Protein AF-A0A657PLL0-F1 (afdb_monomer_lite)

Radius of gyration: 28.77 Å; chains: 1; bounding box: 74×60×81 Å

Sequence (751 aa):
HTGCVILAPHLVRLTKRDLGLPHIDQASERQRADGMCWSDEAERYNDGNPFKITARDERGVIVTILADNYYGYCKKEVKTQISYAANLYGLAEEEHSGGALAFPRRNHGVEFGVDSKTREDGYTFQEMLERFGDIMDLQPEGHAIDRNHPEILYVPQDLRMDLLNQRITWRRNGAEMGIRLQPGRIYIQPNGYKVEMNPHPYTKSWRLVGTDPEGTFCHKPSTVSGGGKSEISKSLDDAVISYAMFIDDLDQDLDHVQAIFDHDYTTRFRPGCEHEDHDPSRKPLSHERSLGSFIKLLTPSPSYTDEYNAWLDSIPNRIQALAFVIKRFYQDDWGDDWRRFISVDIIDGSPGHEMKIFGKRIVGSYLRMGFDHEAKWRTFKVRQDFIATEKIQMEDDISTSVVVAPGQMREGCSLDIDERHSAKLVKNCEFRLFQRPDDAIHPGFDKQTEHDMAQPGNFIANFEPLDPRQLAAIVEDVFTFGSFTQPMSDLLQEAYDEQSPYVVSSAHPRMVDGAPSKNPRYLQTRTDLTKPLRKYVADIGTRLHRKLPMEKPLCYPVDAVLTGRRNNPPESGIRALAVYNPIHYQELPELFMDFVCSLTGKSPSTTGAGSEGALTKGPFNALRPTADLNNALVSFILTGHAGFSSSAGFIGPNMRVDHDVSLLIPEIWARLDPHERDPAFLIEHGYLEPVNDFEFDGRKVLASRLGYRITDRFVHGFLGKIFDTPNAVFTEEILKPETQSMEVFADGINN

Organism: NCBI:txid2548426

Structure (mmCIF, N/CA/C/O backbone):
data_AF-A0A657PLL0-F1
#
_entry.id   AF-A0A657PLL0-F1
#
loop_
_atom_site.group_PDB
_atom_site.id
_atom_site.type_symbol
_atom_site.label_atom_id
_atom_site.label_alt_id
_atom_site.label_comp_id
_atom_site.label_asym_id
_atom_site.label_entity_id
_atom_site.label_seq_id
_atom_site.pdbx_PDB_ins_code
_atom_site.Cartn_x
_atom_site.Cartn_y
_atom_site.Cartn_z
_atom_site.occupancy
_atom_site.B_iso_or_equiv
_atom_site.auth_seq_id
_atom_site.auth_comp_id
_atom_site.auth_asym_id
_atom_site.auth_atom_id
_atom_site.pdbx_PDB_model_num
ATOM 1 N N . HIS A 1 1 ? -9.031 -26.696 18.258 1.00 95.81 1 HIS A N 1
ATOM 2 C CA . HIS A 1 1 ? -9.985 -25.727 18.840 1.00 95.81 1 HIS A CA 1
ATOM 3 C C . HIS A 1 1 ? -11.292 -25.791 18.069 1.00 95.81 1 HIS A C 1
ATOM 5 O O . HIS A 1 1 ? -11.247 -26.097 16.881 1.00 95.81 1 HIS A O 1
ATOM 11 N N . THR A 1 2 ? -12.422 -25.520 18.722 1.00 98.38 2 THR A N 1
ATOM 12 C CA . THR A 1 2 ? -13.759 -25.587 18.112 1.00 98.38 2 THR A CA 1
ATOM 13 C C . THR A 1 2 ? -14.530 -24.305 18.392 1.00 98.38 2 THR A C 1
ATOM 15 O O . THR A 1 2 ? -14.549 -23.821 19.523 1.00 98.38 2 THR A O 1
ATOM 18 N N . GLY A 1 3 ? -15.171 -23.769 17.358 1.00 98.19 3 GLY A N 1
ATOM 19 C CA . GLY A 1 3 ? -15.934 -22.531 17.414 1.00 98.19 3 GLY A CA 1
ATOM 20 C C . GLY A 1 3 ? -17.409 -22.733 17.076 1.00 98.19 3 GLY A C 1
ATOM 21 O O . GLY A 1 3 ? -17.750 -23.590 16.260 1.00 98.19 3 GLY A O 1
ATOM 22 N N . CYS A 1 4 ? -18.290 -21.953 17.700 1.00 98.69 4 CYS A N 1
ATOM 23 C CA . CYS A 1 4 ? -19.718 -21.908 17.391 1.00 98.69 4 CYS A CA 1
ATOM 24 C C . CYS A 1 4 ? -20.192 -20.451 17.329 1.00 98.69 4 CYS A C 1
ATOM 26 O O . CYS A 1 4 ? -19.857 -19.652 18.204 1.00 98.69 4 CYS A O 1
ATOM 28 N N . VAL A 1 5 ? -20.968 -20.106 16.300 1.00 98.69 5 VAL A N 1
ATOM 29 C CA . VAL A 1 5 ? -21.613 -18.794 16.154 1.00 98.69 5 VAL A CA 1
ATOM 30 C C . VAL A 1 5 ? -23.111 -19.004 15.968 1.00 98.69 5 VAL A C 1
ATOM 32 O O . VAL A 1 5 ? -23.524 -19.786 15.114 1.00 98.69 5 VAL A O 1
ATOM 35 N N . ILE A 1 6 ? -23.922 -18.304 16.759 1.00 98.75 6 ILE A N 1
ATOM 36 C CA . ILE A 1 6 ? -25.387 -18.366 16.714 1.00 98.75 6 ILE A CA 1
ATOM 37 C C . ILE A 1 6 ? -25.922 -16.975 16.371 1.00 98.75 6 ILE A C 1
ATOM 39 O O . ILE A 1 6 ? -25.689 -16.021 17.110 1.00 98.75 6 ILE A O 1
ATOM 43 N N . LEU A 1 7 ? -26.662 -16.853 15.267 1.00 98.56 7 LEU A N 1
ATOM 44 C CA . LEU A 1 7 ? -27.348 -15.610 14.902 1.00 98.56 7 LEU A CA 1
ATOM 45 C C . LEU A 1 7 ? -28.714 -15.554 15.588 1.00 98.56 7 LEU A C 1
ATOM 47 O O . LEU A 1 7 ? -29.568 -16.410 15.357 1.00 98.56 7 LEU A O 1
ATOM 51 N N . ALA A 1 8 ? -28.927 -14.543 16.422 1.00 98.31 8 ALA A N 1
ATOM 52 C CA . ALA A 1 8 ? -30.142 -14.379 17.210 1.00 98.31 8 ALA A CA 1
ATOM 53 C C . ALA A 1 8 ? -30.571 -12.897 17.289 1.00 98.31 8 ALA A C 1
ATOM 55 O O . ALA A 1 8 ? -30.666 -12.333 18.380 1.00 98.31 8 ALA A O 1
ATOM 56 N N . PRO A 1 9 ? -30.892 -12.245 16.151 1.00 98.12 9 PRO A N 1
ATOM 57 C CA . PRO A 1 9 ? -31.220 -10.812 16.106 1.00 98.12 9 PRO A CA 1
ATOM 58 C C . PRO A 1 9 ? -32.463 -10.427 16.924 1.00 98.12 9 PRO A C 1
ATOM 60 O O . PRO A 1 9 ? -32.677 -9.262 17.231 1.00 98.12 9 PRO A O 1
ATOM 63 N N . HIS A 1 10 ? -33.297 -11.394 17.310 1.00 97.94 10 HIS A N 1
ATOM 64 C CA . HIS A 1 10 ? -34.471 -11.152 18.147 1.00 97.94 10 HIS A CA 1
ATOM 65 C C . HIS A 1 10 ? -34.124 -10.824 19.613 1.00 97.94 10 HIS A C 1
ATOM 67 O O . HIS A 1 10 ? -34.982 -10.295 20.321 1.00 97.94 10 HIS A O 1
ATOM 73 N N . LEU A 1 11 ? -32.896 -11.101 20.073 1.00 98.19 11 LEU A N 1
ATOM 74 C CA . LEU A 1 11 ? -32.497 -10.929 21.476 1.00 98.19 11 LEU A CA 1
ATOM 75 C C . LEU A 1 11 ? -32.436 -9.469 21.935 1.00 98.19 11 LEU A C 1
ATOM 77 O O . LEU A 1 11 ? -32.595 -9.212 23.125 1.00 98.19 11 LEU A O 1
ATOM 81 N N . VAL A 1 12 ? -32.313 -8.506 21.015 1.00 97.69 12 VAL A N 1
ATOM 82 C CA . VAL A 1 12 ? -32.356 -7.062 21.336 1.00 97.69 12 VAL A CA 1
ATOM 83 C C . VAL A 1 12 ? -33.695 -6.607 21.939 1.00 97.69 12 VAL A C 1
ATOM 85 O O . VAL A 1 12 ? -33.839 -5.470 22.376 1.00 97.69 12 VAL A O 1
ATOM 88 N N . ARG A 1 13 ? -34.711 -7.479 21.948 1.00 98.06 13 ARG A N 1
ATOM 89 C CA . ARG A 1 13 ? -36.033 -7.211 22.532 1.00 98.06 13 ARG A CA 1
ATOM 90 C C . ARG A 1 13 ? -36.145 -7.615 24.002 1.00 98.06 13 ARG A C 1
ATOM 92 O O . ARG A 1 13 ? -37.124 -7.232 24.633 1.00 98.06 13 ARG A O 1
ATOM 99 N N . LEU A 1 14 ? -35.205 -8.406 24.523 1.00 98.25 14 LEU A N 1
ATOM 100 C CA . LEU A 1 14 ? -35.263 -8.910 25.895 1.00 98.25 14 LEU A CA 1
ATOM 101 C C . LEU A 1 14 ? -34.967 -7.795 26.901 1.00 98.25 14 LEU A C 1
ATOM 103 O O . LEU A 1 14 ? -34.111 -6.941 26.656 1.00 98.25 14 LEU A O 1
ATOM 107 N N . THR A 1 15 ? -35.666 -7.808 28.036 1.00 98.50 15 THR A N 1
ATOM 108 C CA . THR A 1 15 ? -35.399 -6.872 29.133 1.00 98.50 15 THR A CA 1
ATOM 109 C C . THR A 1 15 ? -34.233 -7.362 29.988 1.00 98.50 15 THR A C 1
ATOM 111 O O . THR A 1 15 ? -33.970 -8.564 30.096 1.00 98.50 15 THR A O 1
ATOM 114 N N . LYS A 1 16 ? -33.531 -6.430 30.636 1.00 98.50 16 LYS A N 1
ATOM 115 C CA . LYS A 1 16 ? -32.482 -6.741 31.616 1.00 98.50 16 LYS A CA 1
ATOM 116 C C . LYS A 1 16 ? -33.042 -7.583 32.772 1.00 98.50 16 LYS A C 1
ATOM 118 O O . LYS A 1 16 ? -32.374 -8.513 33.222 1.00 98.50 16 LYS A O 1
ATOM 123 N N . ARG A 1 17 ? -34.279 -7.299 33.208 1.00 97.94 17 ARG A N 1
ATOM 124 C CA . ARG A 1 17 ? -34.966 -8.032 34.282 1.00 97.94 17 ARG A CA 1
ATOM 125 C C . ARG A 1 17 ? -35.254 -9.481 33.902 1.00 97.94 17 ARG A C 1
ATOM 127 O O . ARG A 1 17 ? -34.930 -10.376 34.676 1.00 97.94 17 ARG A O 1
ATOM 134 N N . ASP A 1 18 ? -35.823 -9.726 32.722 1.00 97.81 18 ASP A N 1
ATOM 135 C CA . ASP A 1 18 ? -36.191 -11.085 32.294 1.00 97.81 18 ASP A CA 1
ATOM 136 C C . ASP A 1 18 ? -34.955 -11.972 32.057 1.00 97.81 18 ASP A C 1
ATOM 138 O O . ASP A 1 18 ? -35.033 -13.194 32.165 1.00 97.81 18 ASP A O 1
ATOM 142 N N . LEU A 1 19 ? -33.796 -11.357 31.793 1.00 97.69 19 LEU A N 1
ATOM 143 C CA . LEU A 1 19 ? -32.490 -12.023 31.740 1.00 97.69 19 LEU A CA 1
ATOM 144 C C . LEU A 1 19 ? -31.848 -12.252 33.122 1.00 97.69 19 LEU A C 1
ATOM 146 O O . LEU A 1 19 ? -30.778 -12.853 33.203 1.00 97.69 19 LEU A O 1
ATOM 150 N N . GLY A 1 20 ? -32.475 -11.784 34.204 1.00 98.00 20 GLY A N 1
ATOM 151 C CA . GLY A 1 20 ? -32.004 -11.976 35.575 1.00 98.00 20 GLY A CA 1
ATOM 152 C C . GLY A 1 20 ? -30.890 -11.025 36.020 1.00 98.00 20 GLY A C 1
ATOM 153 O O . GLY A 1 20 ? -30.183 -11.340 36.978 1.00 98.00 20 GLY A O 1
ATOM 154 N N . LEU A 1 21 ? -30.701 -9.875 35.358 1.00 98.31 21 LEU A N 1
ATOM 155 C CA . LEU A 1 21 ? -29.769 -8.8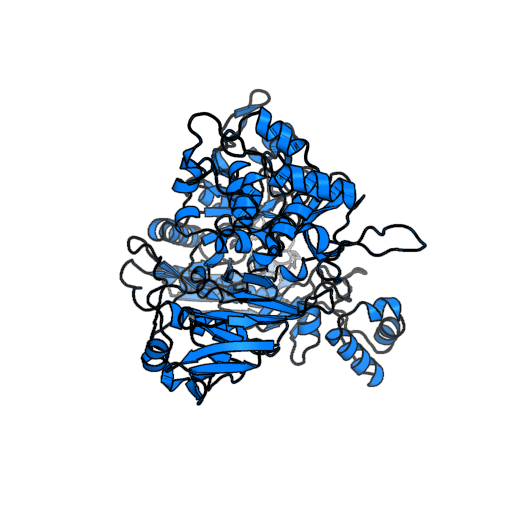50 35.844 1.00 98.31 21 LEU A CA 1
ATOM 156 C C . LEU A 1 21 ? -30.284 -8.208 37.148 1.00 98.31 21 LEU A C 1
ATOM 158 O O . LEU A 1 21 ? -31.497 -8.150 37.364 1.00 98.31 21 LEU A O 1
ATOM 162 N N . PRO A 1 22 ? -29.392 -7.721 38.031 1.00 98.31 22 PRO A N 1
ATOM 163 C CA . PRO A 1 22 ? -29.797 -7.123 39.299 1.00 98.31 22 PRO A CA 1
ATOM 164 C C . PRO A 1 22 ? -30.426 -5.737 39.109 1.00 98.31 22 PRO A C 1
ATOM 166 O O . PRO A 1 22 ? -30.068 -4.996 38.188 1.00 98.31 22 PRO A O 1
ATOM 169 N N . HIS A 1 23 ? -31.300 -5.357 40.045 1.00 98.31 23 HIS A N 1
ATOM 170 C CA . HIS A 1 23 ? -31.679 -3.955 40.217 1.00 98.31 23 HIS A CA 1
ATOM 171 C C . HIS A 1 23 ? -30.433 -3.123 40.568 1.00 98.31 23 HIS A C 1
ATOM 173 O O . HIS A 1 23 ? -29.519 -3.633 41.224 1.00 98.31 23 HIS A O 1
ATOM 179 N N . ILE A 1 24 ? -30.387 -1.849 40.174 1.00 97.94 24 ILE A N 1
ATOM 180 C CA . ILE A 1 24 ? -29.216 -0.974 40.355 1.00 97.94 24 ILE A CA 1
ATOM 181 C C . ILE A 1 24 ? -28.712 -0.943 41.807 1.00 97.94 24 ILE A C 1
ATOM 183 O O . ILE A 1 24 ? -27.503 -0.984 42.039 1.00 97.94 24 ILE A O 1
ATOM 187 N N . ASP A 1 25 ? -29.614 -0.994 42.788 1.00 97.62 25 ASP A N 1
ATOM 188 C CA . ASP A 1 25 ? -29.281 -1.008 44.222 1.00 97.62 25 ASP A CA 1
ATOM 189 C C . ASP A 1 25 ? -28.500 -2.252 44.667 1.00 97.62 25 ASP A C 1
ATOM 191 O O . ASP A 1 25 ? -27.775 -2.208 45.657 1.00 97.62 25 ASP A O 1
ATOM 195 N N . GLN A 1 26 ? -28.622 -3.355 43.927 1.00 98.00 26 GLN A N 1
ATOM 196 C CA . GLN A 1 26 ? -27.950 -4.632 44.188 1.00 98.00 26 GLN A CA 1
ATOM 197 C C . GLN A 1 26 ? -26.761 -4.870 43.247 1.00 98.00 26 GLN A C 1
ATOM 199 O O . GLN A 1 26 ? -26.030 -5.848 43.399 1.00 98.00 26 GLN A O 1
ATOM 204 N N . ALA A 1 27 ? -26.571 -3.994 42.260 1.00 97.69 27 ALA A N 1
ATOM 205 C CA . ALA A 1 27 ? -25.500 -4.096 41.287 1.00 97.69 27 ALA A CA 1
ATOM 206 C C . ALA A 1 27 ? -24.166 -3.606 41.864 1.00 97.69 27 ALA A C 1
ATOM 208 O O . ALA A 1 27 ? -24.093 -2.554 42.503 1.00 97.69 27 ALA A O 1
ATOM 209 N N . SER A 1 28 ? -23.095 -4.343 41.575 1.00 98.12 28 SER A N 1
ATOM 210 C CA . SER A 1 28 ? -21.720 -3.881 41.791 1.00 98.12 28 SER A CA 1
ATOM 211 C C . SER A 1 28 ? -21.400 -2.642 40.948 1.00 98.12 28 SER A C 1
ATOM 213 O O . SER A 1 28 ? -22.030 -2.398 39.918 1.00 98.12 28 SER A O 1
ATOM 215 N N . GLU A 1 29 ? -20.363 -1.891 41.325 1.00 97.75 29 GLU A N 1
ATOM 216 C CA . GLU A 1 29 ? -19.890 -0.732 40.549 1.00 97.75 29 GLU A CA 1
ATOM 217 C C . GLU A 1 29 ? -19.598 -1.091 39.089 1.00 97.75 29 GLU A C 1
ATOM 219 O O . GLU A 1 29 ? -19.982 -0.361 38.178 1.00 97.75 29 GLU A O 1
ATOM 224 N N . ARG A 1 30 ? -18.994 -2.264 38.856 1.00 97.19 30 ARG A N 1
ATOM 225 C CA . ARG A 1 30 ? -18.701 -2.746 37.507 1.00 97.19 30 ARG A CA 1
ATOM 226 C C . ARG A 1 30 ? -19.967 -3.017 36.698 1.00 97.19 30 ARG A C 1
ATOM 228 O O . ARG A 1 30 ? -20.035 -2.627 35.539 1.00 97.19 30 ARG A O 1
ATOM 235 N N . GLN A 1 31 ? -20.970 -3.658 37.298 1.00 97.81 31 GLN A N 1
ATOM 236 C CA . GLN A 1 31 ? -22.248 -3.901 36.622 1.00 97.81 31 GLN A CA 1
ATOM 237 C C . GLN A 1 31 ? -22.955 -2.593 36.271 1.00 97.81 31 GLN A C 1
ATOM 239 O O . GLN A 1 31 ? -23.515 -2.492 35.186 1.00 97.81 31 GLN A O 1
ATOM 244 N N . ARG A 1 32 ? -22.891 -1.584 37.146 1.00 97.12 32 ARG A N 1
ATOM 245 C CA . ARG A 1 32 ? -23.444 -0.253 36.863 1.00 97.12 32 ARG A CA 1
ATOM 246 C C . ARG A 1 32 ? -22.717 0.423 35.701 1.00 97.12 32 ARG A C 1
ATOM 248 O O . ARG A 1 32 ? -23.375 0.932 34.803 1.00 97.12 32 ARG A O 1
ATOM 255 N N . ALA A 1 33 ? -21.384 0.380 35.695 1.00 95.38 33 ALA A N 1
ATOM 256 C CA . ALA A 1 33 ? -20.565 0.964 34.631 1.00 95.38 33 ALA A CA 1
ATOM 257 C C . ALA A 1 33 ? -20.802 0.301 33.262 1.00 95.38 33 ALA A C 1
ATOM 259 O O . ALA A 1 33 ? -20.891 0.996 32.256 1.00 95.38 33 ALA A O 1
ATOM 260 N N . ASP A 1 34 ? -20.962 -1.025 33.232 1.00 95.56 34 ASP A N 1
ATOM 261 C CA . ASP A 1 34 ? -21.213 -1.792 32.003 1.00 95.56 34 ASP A CA 1
ATOM 262 C C . ASP A 1 34 ? -22.702 -1.796 31.583 1.00 95.56 34 ASP A C 1
ATOM 264 O O . ASP A 1 34 ? -23.071 -2.474 30.624 1.00 95.56 34 ASP A O 1
ATOM 268 N N . GLY A 1 35 ? -23.592 -1.120 32.322 1.00 96.50 35 GLY A N 1
ATOM 269 C CA . GLY A 1 35 ? -25.040 -1.154 32.071 1.00 96.50 35 GLY A CA 1
ATOM 270 C C . GLY A 1 35 ? -25.700 -2.520 32.327 1.00 96.50 35 GLY A C 1
ATOM 271 O O . GLY A 1 35 ? -26.825 -2.763 31.887 1.00 96.50 35 GLY A O 1
ATOM 272 N N . MET A 1 36 ? -25.026 -3.416 33.056 1.00 98.06 36 MET A N 1
ATOM 273 C CA . MET A 1 36 ? -25.467 -4.768 33.436 1.00 98.06 36 MET A CA 1
ATOM 274 C C . MET A 1 36 ? -26.336 -4.767 34.708 1.00 98.06 36 MET A C 1
ATOM 276 O O . MET A 1 36 ? -26.202 -5.625 35.583 1.00 98.06 36 MET A O 1
ATOM 280 N N . CYS A 1 37 ? -27.227 -3.787 34.815 1.00 98.19 37 CYS A N 1
ATOM 281 C CA . CYS A 1 37 ? -28.252 -3.652 35.847 1.00 98.19 37 CYS A CA 1
ATOM 282 C C . CYS A 1 37 ? -29.425 -2.829 35.307 1.00 98.19 37 CYS A C 1
ATOM 284 O O . CYS A 1 37 ? -29.287 -2.170 34.275 1.00 98.19 37 CYS A O 1
ATOM 286 N N . TRP A 1 38 ? -30.555 -2.843 36.008 1.00 98.38 38 TRP A N 1
ATOM 287 C CA . TRP A 1 38 ? -31.746 -2.079 35.631 1.00 98.38 38 TRP A CA 1
ATOM 288 C C . TRP A 1 38 ? -32.284 -1.243 36.790 1.00 98.38 38 TRP A C 1
ATOM 290 O O . TRP A 1 38 ? -32.133 -1.604 37.958 1.00 98.38 38 TRP A O 1
ATOM 300 N N . SER A 1 39 ? -32.905 -0.121 36.450 1.00 97.50 39 SER A N 1
ATOM 301 C CA . SER A 1 39 ? -33.697 0.724 37.349 1.00 97.50 39 SER A CA 1
ATOM 302 C C . SER A 1 39 ? -35.189 0.678 37.001 1.00 97.50 39 SER A C 1
ATOM 304 O O . SER A 1 39 ? -36.031 0.697 37.894 1.00 97.50 39 SER A O 1
ATOM 306 N N . ASP A 1 40 ? -35.512 0.524 35.715 1.00 97.38 40 ASP A N 1
ATOM 307 C CA . ASP A 1 40 ? -36.855 0.260 35.195 1.00 97.38 40 ASP A CA 1
ATOM 308 C C . ASP A 1 40 ? -36.922 -1.169 34.622 1.00 97.38 40 ASP A C 1
ATOM 310 O O . ASP A 1 40 ? -36.030 -1.625 33.903 1.00 97.38 40 ASP A O 1
ATOM 314 N N . GLU A 1 41 ? -37.990 -1.900 34.947 1.00 97.38 41 GLU A N 1
ATOM 315 C CA . GLU A 1 41 ? -38.228 -3.271 34.481 1.00 97.38 41 GLU A CA 1
ATOM 316 C C . GLU A 1 41 ? -38.332 -3.380 32.951 1.00 97.38 41 GLU A C 1
ATOM 318 O O . GLU A 1 41 ? -38.081 -4.451 32.393 1.00 97.38 41 GLU A O 1
ATOM 323 N N . ALA A 1 42 ? -38.693 -2.290 32.267 1.00 97.56 42 ALA A N 1
ATOM 324 C CA . ALA A 1 42 ? -38.800 -2.228 30.812 1.00 97.56 42 ALA A CA 1
ATOM 325 C C . ALA A 1 42 ? -37.452 -2.012 30.098 1.00 97.56 42 ALA A C 1
ATOM 327 O O . ALA A 1 42 ? -37.403 -2.080 28.864 1.00 97.56 42 ALA A O 1
ATOM 328 N N . GLU A 1 43 ? -36.360 -1.757 30.831 1.00 98.19 43 GLU A N 1
ATOM 329 C CA . GLU A 1 43 ? -35.038 -1.541 30.238 1.00 98.19 43 GLU A CA 1
ATOM 330 C C . GLU A 1 43 ? -34.597 -2.753 29.413 1.00 98.19 43 GLU A C 1
ATOM 332 O O . GLU A 1 43 ? -34.484 -3.877 29.912 1.00 98.19 43 GLU A O 1
ATOM 337 N N . ARG A 1 44 ? -34.307 -2.520 28.131 1.00 98.19 44 ARG A N 1
ATOM 338 C CA . ARG A 1 44 ? -33.812 -3.558 27.222 1.00 98.19 44 ARG A CA 1
ATOM 339 C C . ARG A 1 44 ? -32.352 -3.873 27.501 1.00 98.19 44 ARG A C 1
ATOM 341 O O . ARG A 1 44 ? -31.567 -2.996 27.860 1.00 98.19 44 ARG A O 1
ATOM 348 N N . TYR A 1 45 ? -31.970 -5.128 27.300 1.00 98.12 45 TYR A N 1
ATOM 349 C CA . TYR A 1 45 ? -30.566 -5.514 27.349 1.00 98.12 45 TYR A CA 1
ATOM 350 C C . TYR A 1 45 ? -29.767 -4.757 26.283 1.00 98.12 45 TYR A C 1
ATOM 352 O O . TYR A 1 45 ? -30.212 -4.654 25.138 1.00 98.12 45 TYR A O 1
ATOM 360 N N . ASN A 1 46 ? -28.608 -4.216 26.673 1.00 97.19 46 ASN A N 1
ATOM 361 C CA . ASN A 1 46 ? -27.780 -3.345 25.831 1.00 97.19 46 ASN A CA 1
ATOM 362 C C . ASN A 1 46 ? -28.575 -2.181 25.196 1.00 97.19 46 ASN A C 1
ATOM 364 O O . ASN A 1 46 ? -28.340 -1.795 24.052 1.00 97.19 46 ASN A O 1
ATOM 368 N N . ASP A 1 47 ? -29.597 -1.695 25.905 1.00 97.19 47 ASP A N 1
ATOM 369 C CA . ASP A 1 47 ? -30.515 -0.633 25.480 1.00 97.19 47 ASP A CA 1
ATOM 370 C C . ASP A 1 47 ? -31.245 -0.931 24.156 1.00 97.19 47 ASP A C 1
ATOM 372 O O . ASP A 1 47 ? -31.713 -0.040 23.451 1.00 97.19 47 ASP A O 1
ATOM 376 N N . GLY A 1 48 ? -31.367 -2.217 23.813 1.00 96.62 48 GLY A N 1
ATOM 377 C CA . GLY A 1 48 ? -31.958 -2.676 22.560 1.00 96.62 48 GLY A CA 1
ATOM 378 C C . GLY A 1 48 ? -31.050 -2.518 21.339 1.00 96.62 48 GLY A C 1
ATOM 379 O O . GLY A 1 48 ? -31.521 -2.706 20.217 1.00 96.62 48 GLY A O 1
ATOM 380 N N . ASN A 1 49 ? -29.770 -2.200 21.538 1.00 97.38 49 ASN A N 1
ATOM 381 C CA . ASN A 1 49 ? -28.772 -2.136 20.477 1.00 97.38 49 ASN A CA 1
ATOM 382 C C . ASN A 1 49 ? -28.171 -3.521 20.176 1.00 97.38 49 ASN A C 1
ATOM 384 O O . ASN A 1 49 ? -28.081 -4.362 21.079 1.00 97.38 49 ASN A O 1
ATOM 388 N N . PRO A 1 50 ? -27.676 -3.747 18.943 1.00 97.25 50 PRO A N 1
ATOM 389 C CA . PRO A 1 50 ? -26.872 -4.914 18.585 1.00 97.25 50 PRO A CA 1
ATOM 390 C C . PRO A 1 50 ? -25.743 -5.213 19.575 1.00 97.25 50 PRO A C 1
ATOM 392 O O . PRO A 1 50 ? -25.021 -4.313 20.002 1.00 97.25 50 PRO A O 1
ATOM 395 N N . PHE A 1 51 ? -25.548 -6.491 19.893 1.00 97.19 51 PHE A N 1
ATOM 396 C CA . PHE A 1 51 ? -24.443 -6.955 20.732 1.00 97.19 51 PHE A CA 1
ATOM 397 C C . PHE A 1 51 ? -23.945 -8.333 20.302 1.00 97.19 51 PHE A C 1
ATOM 399 O O . PHE A 1 51 ? -24.607 -9.060 19.556 1.00 97.19 51 PHE A O 1
ATOM 406 N N . LYS A 1 52 ? -22.781 -8.709 20.835 1.00 97.88 52 LYS A N 1
ATOM 407 C CA . LYS A 1 52 ? -22.315 -10.093 20.863 1.00 97.88 52 LYS A CA 1
ATOM 408 C C . LYS A 1 52 ? -22.014 -10.523 22.290 1.00 97.88 52 LYS A C 1
ATOM 410 O O . LYS A 1 52 ? -21.546 -9.714 23.085 1.00 97.88 52 LYS A O 1
ATOM 415 N N . ILE A 1 53 ? -22.260 -11.789 22.604 1.00 97.75 53 ILE A N 1
ATOM 416 C CA . ILE A 1 53 ? -21.902 -12.386 23.895 1.00 97.75 53 ILE A CA 1
ATOM 417 C C . ILE A 1 53 ? -21.151 -13.691 23.657 1.00 97.75 53 ILE A C 1
ATOM 419 O O . ILE A 1 53 ? -21.602 -14.537 22.886 1.00 97.75 53 ILE A O 1
ATOM 423 N N . THR A 1 54 ? -19.998 -13.839 24.309 1.00 98.31 54 THR A N 1
ATOM 424 C CA . THR A 1 54 ? -19.053 -14.934 24.058 1.00 98.31 54 THR A CA 1
ATOM 425 C C . THR A 1 54 ? -18.745 -15.692 25.348 1.00 98.31 54 THR A C 1
ATOM 427 O O . THR A 1 54 ? -18.362 -15.093 26.352 1.00 98.31 54 THR A O 1
ATOM 430 N N . ALA A 1 55 ? -18.831 -17.020 25.296 1.00 98.62 55 ALA A N 1
ATOM 431 C CA . ALA A 1 55 ? -18.352 -17.939 26.326 1.00 98.62 55 ALA A CA 1
ATOM 432 C C . ALA A 1 55 ? -17.185 -18.779 25.784 1.00 98.62 55 ALA A C 1
ATOM 434 O O . ALA A 1 55 ? -17.224 -19.251 24.650 1.00 98.62 55 ALA A O 1
ATOM 435 N N . ARG A 1 56 ? -16.122 -18.920 26.580 1.00 98.25 56 ARG A N 1
ATOM 436 C CA . ARG A 1 56 ? -14.838 -19.544 26.212 1.00 98.25 56 ARG A CA 1
ATOM 437 C C . ARG A 1 56 ? -13.942 -19.704 27.435 1.00 98.25 56 ARG A C 1
ATOM 439 O O . ARG A 1 56 ? -14.058 -18.902 28.367 1.00 98.25 56 ARG A O 1
ATOM 446 N N . ASP A 1 57 ? -13.018 -20.654 27.372 1.00 97.56 57 ASP A N 1
ATOM 447 C CA . ASP A 1 57 ? -11.977 -20.898 28.383 1.00 97.56 57 ASP A CA 1
ATOM 448 C C . ASP A 1 57 ? -10.778 -21.669 27.799 1.00 97.56 57 ASP A C 1
ATOM 450 O O . ASP A 1 57 ? -10.628 -21.747 26.583 1.00 97.56 57 ASP A O 1
ATOM 454 N N . GLU A 1 58 ? -9.892 -22.216 28.627 1.00 96.12 58 GLU A N 1
ATOM 455 C CA . GLU A 1 58 ? -8.684 -22.938 28.210 1.00 96.12 58 GLU A CA 1
ATOM 456 C C . GLU A 1 58 ? -8.939 -24.288 27.517 1.00 96.12 58 GLU A C 1
ATOM 458 O O . GLU A 1 58 ? -8.026 -24.836 26.900 1.00 96.12 58 GLU A O 1
ATOM 463 N N . ARG A 1 59 ? -10.166 -24.828 27.547 1.00 97.75 59 ARG A N 1
ATOM 464 C CA . ARG A 1 59 ? -10.499 -26.132 26.933 1.00 97.75 59 ARG A CA 1
ATOM 465 C C . ARG A 1 59 ? -10.513 -26.092 25.404 1.00 97.75 59 ARG A C 1
ATOM 467 O O . ARG A 1 59 ? -10.670 -27.128 24.761 1.00 97.75 59 ARG A O 1
ATOM 474 N N . GLY A 1 60 ? -10.363 -24.912 24.804 1.00 97.56 60 GLY A N 1
ATOM 475 C CA . GLY A 1 60 ? -10.284 -24.754 23.354 1.00 97.56 60 GLY A CA 1
ATOM 476 C C . GLY A 1 60 ? -11.637 -24.682 22.645 1.00 97.56 60 GLY A C 1
ATOM 477 O O . GLY A 1 60 ? -11.676 -24.948 21.440 1.00 97.56 60 GLY A O 1
ATOM 478 N N . VAL A 1 61 ? -12.717 -24.339 23.359 1.00 98.50 61 VAL A N 1
ATOM 479 C CA . VAL A 1 61 ? -14.069 -24.145 22.812 1.00 98.50 61 VAL A CA 1
ATOM 480 C C . VAL A 1 61 ? -14.524 -22.701 23.025 1.00 98.50 61 VAL A C 1
ATOM 482 O O . VAL A 1 61 ? -14.475 -22.192 24.143 1.00 98.50 61 VAL A O 1
ATOM 485 N N . ILE A 1 62 ? -15.006 -22.062 21.958 1.00 98.69 62 ILE A N 1
ATOM 486 C CA . ILE A 1 62 ? -15.571 -20.707 21.973 1.00 98.69 62 ILE A CA 1
ATOM 487 C C . ILE A 1 62 ? -16.968 -20.708 21.345 1.00 98.69 62 ILE A C 1
ATOM 489 O O . ILE A 1 62 ? -17.178 -21.250 20.262 1.00 98.69 62 ILE A O 1
ATOM 493 N N . VAL A 1 63 ? -17.937 -20.107 22.034 1.00 98.81 63 VAL A N 1
ATOM 494 C CA . VAL A 1 63 ? -19.329 -19.979 21.587 1.00 98.81 63 VAL A CA 1
ATOM 495 C C . VAL A 1 63 ? -19.721 -18.512 21.642 1.00 98.81 63 VAL A C 1
ATOM 497 O O . VAL A 1 63 ? -19.638 -17.905 22.709 1.00 98.81 63 VAL A O 1
ATOM 500 N N . THR A 1 64 ? -20.185 -17.961 20.522 1.00 98.81 64 THR A N 1
ATOM 501 C CA . THR A 1 64 ? -20.656 -16.574 20.441 1.00 98.81 64 THR A CA 1
ATOM 502 C C . THR A 1 64 ? -22.079 -16.500 19.911 1.00 98.81 64 THR A C 1
ATOM 504 O O . THR A 1 64 ? -22.420 -17.136 18.915 1.00 98.81 64 THR A O 1
ATOM 507 N N . ILE A 1 65 ? -22.906 -15.676 20.549 1.00 98.75 65 ILE A N 1
ATOM 508 C CA . ILE A 1 65 ? -24.221 -15.285 20.040 1.00 98.75 65 ILE A CA 1
ATOM 509 C C . ILE A 1 65 ? -24.118 -13.863 19.484 1.00 98.75 65 ILE A C 1
ATOM 511 O O . ILE A 1 65 ? -23.602 -12.978 20.167 1.00 98.75 65 ILE A O 1
ATOM 515 N N . LEU A 1 66 ? -24.619 -13.645 18.267 1.00 98.62 66 LEU A N 1
ATOM 516 C CA . LEU A 1 66 ? -24.720 -12.337 17.616 1.00 98.62 66 LEU A CA 1
ATOM 517 C C . LEU A 1 66 ? -26.187 -11.891 17.596 1.00 98.62 66 LEU A C 1
ATOM 519 O O . LEU A 1 66 ? -27.025 -12.528 16.956 1.00 98.62 66 LEU A O 1
ATOM 523 N N . ALA A 1 67 ? -26.502 -10.795 18.282 1.00 98.31 67 ALA A N 1
ATOM 524 C CA . ALA A 1 67 ? -27.845 -10.218 18.346 1.00 98.31 67 ALA A CA 1
ATOM 525 C C . ALA A 1 67 ? -28.107 -9.217 17.206 1.00 98.31 67 ALA A C 1
ATOM 527 O O . ALA A 1 67 ? -28.716 -8.173 17.410 1.00 98.31 67 ALA A O 1
ATOM 528 N N . ASP A 1 68 ? -27.632 -9.539 16.005 1.00 97.94 68 ASP A N 1
ATOM 529 C CA . ASP A 1 68 ? -27.819 -8.778 14.770 1.00 97.94 68 ASP A CA 1
ATOM 530 C C . ASP A 1 68 ? -27.553 -9.703 13.569 1.00 97.94 68 ASP A C 1
ATOM 532 O O . ASP A 1 68 ? -27.020 -10.805 13.736 1.00 97.94 68 ASP A O 1
ATOM 536 N N . ASN A 1 69 ? -27.947 -9.296 12.363 1.00 97.31 69 ASN A N 1
ATOM 537 C CA . ASN A 1 69 ? -27.753 -10.076 11.137 1.00 97.31 69 ASN A CA 1
ATOM 538 C C . ASN A 1 69 ? -26.899 -9.366 10.076 1.00 97.31 69 ASN A C 1
ATOM 540 O O . ASN A 1 69 ? -26.774 -9.872 8.960 1.00 97.31 69 ASN A O 1
ATOM 544 N N . TYR A 1 70 ? -26.291 -8.223 10.393 1.00 97.38 70 TYR A N 1
ATOM 545 C CA . TYR A 1 70 ? -25.337 -7.577 9.510 1.00 97.38 70 TYR A CA 1
ATOM 546 C C . TYR A 1 70 ? -24.085 -8.446 9.341 1.00 97.38 70 TYR A C 1
ATOM 548 O O . TYR A 1 70 ? -23.400 -8.828 10.292 1.00 97.38 70 TYR A O 1
ATOM 556 N N . TYR A 1 71 ? -23.751 -8.715 8.081 1.00 97.31 71 TYR A N 1
ATOM 557 C CA . TYR A 1 71 ? -22.707 -9.653 7.660 1.00 97.31 71 TYR A CA 1
ATOM 558 C C . TYR A 1 71 ? -21.313 -9.351 8.225 1.00 97.31 71 TYR A C 1
ATOM 560 O O . TYR A 1 71 ? -20.506 -10.264 8.413 1.00 97.31 71 TYR A O 1
ATOM 568 N N . GLY A 1 72 ? -21.029 -8.081 8.536 1.00 95.31 72 GLY A N 1
ATOM 569 C CA . GLY A 1 72 ? -19.765 -7.686 9.154 1.00 95.31 72 GLY A CA 1
ATOM 570 C C . GLY A 1 72 ? -19.531 -8.354 10.512 1.00 95.31 72 GLY A C 1
ATOM 571 O O . GLY A 1 72 ? -18.396 -8.731 10.801 1.00 95.31 72 GLY A O 1
ATOM 572 N N . TYR A 1 73 ? -20.585 -8.571 11.309 1.00 97.12 73 TYR A N 1
ATOM 573 C CA . TYR A 1 73 ? -20.469 -9.274 12.588 1.00 97.12 73 TYR A CA 1
ATOM 574 C C . TYR A 1 73 ? -20.085 -10.740 12.386 1.00 97.12 73 TYR A C 1
ATOM 576 O O . TYR A 1 73 ? -19.186 -11.225 13.065 1.00 97.12 73 TYR A O 1
ATOM 584 N N . CYS A 1 74 ? -20.680 -11.420 11.400 1.00 97.69 74 CYS A N 1
ATOM 585 C CA . CYS A 1 74 ? -20.320 -12.797 11.057 1.00 97.69 74 CYS A CA 1
ATOM 586 C C . CYS A 1 74 ? -18.842 -12.904 10.659 1.00 97.69 74 CYS A C 1
ATOM 588 O O . CYS A 1 74 ? -18.114 -13.729 11.209 1.00 97.69 74 CYS A O 1
ATOM 590 N N . LYS A 1 75 ? -18.383 -12.028 9.752 1.00 97.88 75 LYS A N 1
ATOM 591 C CA . LYS A 1 75 ? -16.978 -11.976 9.319 1.00 97.88 75 LYS A CA 1
ATOM 592 C C . LYS A 1 75 ? -16.039 -11.801 10.516 1.00 97.88 75 LYS A C 1
ATOM 594 O O . LYS A 1 75 ? -15.076 -12.548 10.684 1.00 97.88 75 LYS A O 1
ATOM 599 N N . LYS A 1 76 ? -16.301 -10.790 11.343 1.00 97.62 76 LYS A N 1
ATOM 600 C CA . LYS A 1 76 ? -15.411 -10.429 12.449 1.00 97.62 76 LYS A CA 1
ATOM 601 C C . LYS A 1 76 ? -15.493 -11.403 13.624 1.00 97.62 76 LYS A C 1
ATOM 603 O O . LYS A 1 76 ? -14.534 -11.497 14.378 1.00 97.62 76 LYS A O 1
ATOM 608 N N . GLU A 1 77 ? -16.566 -12.175 13.758 1.00 98.50 77 GLU A N 1
ATOM 609 C CA . GLU A 1 77 ? -16.617 -13.226 14.772 1.00 98.50 77 GLU A CA 1
ATOM 610 C C . GLU A 1 77 ? -15.784 -14.452 14.381 1.00 98.50 77 GLU A C 1
ATOM 612 O O . GLU A 1 77 ? -15.116 -15.024 15.238 1.00 98.50 77 GLU A O 1
ATOM 617 N N . VAL A 1 78 ? -15.698 -14.789 13.087 1.00 98.38 78 VAL A N 1
ATOM 618 C CA . VAL A 1 78 ? -14.698 -15.763 12.609 1.00 98.38 78 VAL A CA 1
ATOM 619 C C . VAL A 1 78 ? -13.283 -15.278 12.945 1.00 98.38 78 VAL A C 1
ATOM 621 O O . VAL A 1 78 ? -12.500 -16.047 13.499 1.00 98.38 78 VAL A O 1
ATOM 624 N N . LYS A 1 79 ? -12.981 -13.988 12.718 1.00 98.50 79 LYS A N 1
ATOM 625 C CA . LYS A 1 79 ? -11.707 -13.359 13.125 1.00 98.50 79 LYS A CA 1
ATOM 626 C C . LYS A 1 79 ? -11.426 -13.564 14.620 1.00 98.50 79 LYS A C 1
ATOM 628 O O . LYS A 1 79 ? -10.351 -14.025 14.991 1.00 98.50 79 LYS A O 1
ATOM 633 N N . THR A 1 80 ? -12.413 -13.298 15.478 1.00 98.62 80 THR A N 1
ATOM 634 C CA . THR A 1 80 ? -12.291 -13.499 16.931 1.00 98.62 80 THR A CA 1
ATOM 635 C C . THR A 1 80 ? -12.003 -14.946 17.315 1.00 98.62 80 THR A C 1
ATOM 637 O O . THR A 1 80 ? -11.158 -15.190 18.178 1.00 98.62 80 THR A O 1
ATOM 640 N N . GLN A 1 81 ? -12.654 -15.914 16.674 1.00 98.62 81 GLN A N 1
ATOM 641 C CA . GLN A 1 81 ? -12.435 -17.331 16.972 1.00 98.62 81 GLN A CA 1
ATOM 642 C C . GLN A 1 81 ? -11.085 -17.844 16.448 1.00 98.62 81 GLN A C 1
ATOM 644 O O . GLN A 1 81 ? -10.456 -18.664 17.120 1.00 98.62 81 GLN A O 1
ATOM 649 N N . ILE A 1 82 ? -10.592 -17.319 15.318 1.00 98.44 82 ILE A N 1
ATOM 650 C CA . ILE A 1 82 ? -9.220 -17.567 14.841 1.00 98.44 82 ILE A CA 1
ATOM 651 C C . ILE A 1 82 ? -8.209 -16.986 15.834 1.00 98.44 82 ILE A C 1
ATOM 653 O O . ILE A 1 82 ? -7.296 -17.697 16.245 1.00 98.44 82 ILE A O 1
ATOM 657 N N . SER A 1 83 ? -8.409 -15.748 16.299 1.00 98.12 83 SER A N 1
ATOM 658 C CA . SER A 1 83 ? -7.550 -15.131 17.319 1.00 98.12 83 SER A CA 1
ATOM 659 C C . SER A 1 83 ? -7.519 -15.950 18.605 1.00 98.12 83 SER A C 1
ATOM 661 O O . SER A 1 83 ? -6.450 -16.185 19.162 1.00 98.12 83 SER A O 1
ATOM 663 N N . TYR A 1 84 ? -8.673 -16.428 19.070 1.00 98.50 84 TYR A N 1
ATOM 664 C CA . TYR A 1 84 ? -8.757 -17.324 20.221 1.00 98.50 84 TYR A CA 1
ATOM 665 C C . TYR A 1 84 ? -7.944 -18.612 20.003 1.00 98.50 84 TYR A C 1
ATOM 667 O O . TYR A 1 84 ? -7.152 -18.990 20.865 1.00 98.50 84 TYR A O 1
ATOM 675 N N . ALA A 1 85 ? -8.086 -19.257 18.842 1.00 97.81 85 ALA A N 1
ATOM 676 C CA . ALA A 1 85 ? -7.335 -20.466 18.513 1.00 97.81 85 ALA A CA 1
ATOM 677 C C . ALA A 1 85 ? -5.819 -20.213 18.434 1.00 97.81 85 ALA A C 1
ATOM 679 O O . ALA A 1 85 ? -5.057 -21.000 18.986 1.00 97.81 85 ALA A O 1
ATOM 680 N N . ALA A 1 86 ? -5.384 -19.112 17.813 1.00 97.12 86 ALA A N 1
ATOM 681 C CA . ALA A 1 86 ? -3.971 -18.741 17.700 1.00 97.12 86 ALA A CA 1
ATOM 682 C C . ALA A 1 86 ? -3.316 -18.553 19.080 1.00 97.12 86 ALA A C 1
ATOM 684 O O . ALA A 1 86 ? -2.264 -19.129 19.357 1.00 97.12 86 ALA A O 1
ATOM 685 N N . ASN A 1 87 ? -4.001 -17.848 19.987 1.00 96.31 87 ASN A N 1
ATOM 686 C CA . ASN A 1 87 ? -3.533 -17.633 21.358 1.00 96.31 87 ASN A CA 1
ATOM 687 C C . ASN A 1 87 ? -3.353 -18.940 22.142 1.00 96.31 87 ASN A C 1
ATOM 689 O O . ASN A 1 87 ? -2.358 -19.097 22.843 1.00 96.31 87 ASN A O 1
ATOM 693 N N . LEU A 1 88 ? -4.304 -19.876 22.044 1.00 96.25 88 LEU A N 1
ATOM 694 C CA . LEU A 1 88 ? -4.201 -21.163 22.742 1.00 96.25 88 LEU A CA 1
ATOM 695 C C . LEU A 1 88 ? -3.204 -22.122 22.070 1.00 96.25 88 LEU A C 1
ATOM 697 O O . LEU A 1 88 ? -2.712 -23.034 22.730 1.00 96.25 88 LEU A O 1
ATOM 701 N N . TYR A 1 89 ? -2.916 -21.931 20.781 1.00 94.38 89 TYR A N 1
ATOM 702 C CA . TYR A 1 89 ? -1.933 -22.724 20.045 1.00 94.38 89 TYR A CA 1
ATOM 703 C C . TYR A 1 89 ? -0.486 -22.314 20.373 1.00 94.38 89 TYR A C 1
ATOM 705 O O . TYR A 1 89 ? 0.396 -23.168 20.425 1.00 94.38 89 TYR A O 1
ATOM 713 N N . GLY A 1 90 ? -0.239 -21.022 20.624 1.00 84.81 90 GLY A N 1
ATOM 714 C CA . GLY A 1 90 ? 1.006 -20.504 21.212 1.00 84.81 90 GLY A CA 1
ATOM 715 C C . GLY A 1 90 ? 2.170 -20.215 20.251 1.00 84.81 90 GLY A C 1
ATOM 716 O O . GLY A 1 90 ? 3.138 -19.592 20.667 1.00 84.81 90 GLY A O 1
ATOM 717 N N . LEU A 1 91 ? 2.090 -20.622 18.980 1.00 86.12 91 LEU A N 1
ATOM 718 C CA . LEU A 1 91 ? 3.113 -20.348 17.945 1.00 86.12 91 LEU A CA 1
ATOM 719 C C . LEU A 1 91 ? 2.597 -19.492 16.784 1.00 86.12 91 LEU A C 1
ATOM 721 O O . LEU A 1 91 ? 3.293 -19.308 15.786 1.00 86.12 91 LEU A O 1
ATOM 725 N N . ALA A 1 92 ? 1.354 -19.034 16.887 1.00 94.88 92 ALA A N 1
ATOM 726 C CA . ALA A 1 92 ? 0.676 -18.325 15.823 1.00 94.88 92 ALA A CA 1
ATOM 727 C C . ALA A 1 92 ? 0.082 -17.018 16.333 1.00 94.88 92 ALA A C 1
ATOM 729 O O . ALA A 1 92 ? -0.342 -16.914 17.488 1.00 94.88 92 ALA A O 1
ATOM 730 N N . GLU A 1 93 ? -0.014 -16.056 15.430 1.00 97.94 93 GLU A N 1
ATOM 731 C CA . GLU A 1 93 ? -0.730 -14.809 15.640 1.00 97.94 93 GLU A CA 1
ATOM 732 C C . GLU A 1 93 ? -1.920 -14.754 14.685 1.00 97.94 93 GLU A C 1
ATOM 734 O O . GLU A 1 93 ? -1.871 -15.253 13.561 1.00 97.94 93 GLU A O 1
ATOM 739 N N . GLU A 1 94 ? -3.007 -14.143 15.144 1.00 98.19 94 GLU A N 1
ATOM 740 C CA . GLU A 1 94 ? -4.042 -13.618 14.259 1.00 98.19 94 GLU A CA 1
ATOM 741 C C . GLU A 1 94 ? -3.850 -12.108 14.199 1.00 98.19 94 GLU A C 1
ATOM 743 O O . GLU A 1 94 ? -3.716 -11.464 15.243 1.00 98.19 94 GLU A O 1
ATOM 748 N N . GLU A 1 95 ? -3.828 -11.542 13.001 1.00 98.12 95 GLU A N 1
ATOM 749 C CA . GLU A 1 95 ? -3.456 -10.152 12.776 1.00 98.12 95 GLU A CA 1
ATOM 750 C C . GLU A 1 95 ? -4.530 -9.417 11.975 1.00 98.12 95 GLU A C 1
ATOM 752 O O . GLU A 1 95 ? -5.155 -9.932 11.044 1.00 98.12 95 GLU A O 1
ATOM 757 N N . HIS A 1 96 ? -4.779 -8.168 12.363 1.00 97.75 96 HIS A N 1
ATOM 758 C CA . HIS A 1 96 ? -5.558 -7.224 11.574 1.00 97.75 96 HIS A CA 1
ATOM 759 C C . HIS A 1 96 ? -4.604 -6.434 10.678 1.00 97.75 96 HIS A C 1
ATOM 761 O O . HIS A 1 96 ? -4.194 -5.322 11.006 1.00 97.75 96 HIS A O 1
ATOM 767 N N . SER A 1 97 ? -4.219 -7.055 9.565 1.00 97.25 97 SER A N 1
ATOM 768 C CA . SER A 1 97 ? -3.134 -6.586 8.707 1.00 97.25 97 SER A CA 1
ATOM 769 C C . SER A 1 97 ? -3.476 -6.683 7.225 1.00 97.25 97 SER A C 1
ATOM 771 O O . SER A 1 97 ? -4.188 -7.585 6.787 1.00 97.25 97 SER A O 1
ATOM 773 N N . GLY A 1 98 ? -2.959 -5.718 6.466 1.00 97.12 98 GLY A N 1
ATOM 774 C CA . GLY A 1 98 ? -2.864 -5.775 5.010 1.00 97.12 98 GLY A CA 1
ATOM 775 C C . GLY A 1 98 ? -1.430 -6.088 4.600 1.00 97.12 98 GLY A C 1
ATOM 776 O O . GLY A 1 98 ? -0.514 -5.974 5.413 1.00 97.12 98 GLY A O 1
ATOM 777 N N . GLY A 1 99 ? -1.210 -6.461 3.342 1.00 97.12 99 GLY A N 1
ATOM 778 C CA . GLY A 1 99 ? 0.140 -6.794 2.903 1.00 97.12 99 GLY A CA 1
ATOM 779 C C . GLY A 1 99 ? 0.235 -7.121 1.424 1.00 97.12 99 GLY A C 1
ATOM 780 O O . GLY A 1 99 ? -0.701 -7.658 0.822 1.00 97.12 99 GLY A O 1
ATOM 781 N N . ALA A 1 100 ? 1.377 -6.790 0.835 1.00 97.19 100 ALA A N 1
ATOM 782 C CA . ALA A 1 100 ? 1.643 -7.015 -0.577 1.00 97.19 100 ALA A CA 1
ATOM 783 C C . ALA A 1 100 ? 3.107 -7.372 -0.818 1.00 97.19 100 ALA A C 1
ATOM 785 O O . ALA A 1 100 ? 4.010 -6.778 -0.230 1.00 97.19 100 ALA A O 1
ATOM 786 N N . LEU A 1 101 ? 3.322 -8.316 -1.728 1.00 97.19 101 LEU A N 1
ATOM 787 C CA . LEU A 1 101 ? 4.621 -8.581 -2.324 1.00 97.19 101 LEU A CA 1
ATOM 788 C C . LEU A 1 101 ? 4.791 -7.635 -3.515 1.00 97.19 101 LEU A C 1
ATOM 790 O O . LEU A 1 101 ? 4.083 -7.770 -4.515 1.00 97.19 101 LEU A O 1
ATOM 794 N N . ALA A 1 102 ? 5.677 -6.651 -3.372 1.00 97.88 102 ALA A N 1
ATOM 795 C CA . ALA A 1 102 ? 5.874 -5.573 -4.336 1.00 97.88 102 ALA A CA 1
ATOM 796 C C . ALA A 1 102 ? 7.154 -5.792 -5.155 1.00 97.88 102 ALA A C 1
ATOM 798 O O . ALA A 1 102 ? 8.254 -5.797 -4.603 1.00 97.88 102 ALA A O 1
ATOM 799 N N . PHE A 1 103 ? 7.010 -5.947 -6.470 1.00 97.69 103 PHE A N 1
ATOM 800 C CA . PHE A 1 103 ? 8.116 -6.121 -7.412 1.00 97.69 103 PHE A CA 1
ATOM 801 C C . PHE A 1 103 ? 8.421 -4.795 -8.111 1.00 97.69 103 PHE A C 1
ATOM 803 O O . PHE A 1 103 ? 7.532 -4.244 -8.775 1.00 97.69 103 PHE A O 1
ATOM 810 N N . PRO A 1 104 ? 9.651 -4.265 -8.009 1.00 96.81 104 PRO A N 1
ATOM 811 C CA . PRO A 1 104 ? 10.043 -3.069 -8.739 1.00 96.81 104 PRO A CA 1
ATOM 812 C C . PRO A 1 104 ? 9.852 -3.227 -10.245 1.00 96.81 104 PRO A C 1
ATOM 814 O O . PRO A 1 104 ? 10.162 -4.266 -10.835 1.00 96.81 104 PRO A O 1
ATOM 817 N N . ARG A 1 105 ? 9.371 -2.154 -10.874 1.00 96.25 105 ARG A N 1
ATOM 818 C CA . ARG A 1 105 ? 9.222 -2.067 -12.326 1.00 96.25 105 ARG A CA 1
ATOM 819 C C . ARG A 1 105 ? 9.938 -0.850 -12.876 1.00 96.25 105 ARG A C 1
ATOM 821 O O . ARG A 1 105 ? 10.076 0.171 -12.198 1.00 96.25 105 ARG A O 1
ATOM 828 N N . ARG A 1 106 ? 10.392 -0.969 -14.122 1.00 93.12 106 ARG A N 1
ATOM 829 C CA . ARG A 1 106 ? 11.131 0.080 -14.833 1.00 93.12 106 ARG A CA 1
ATOM 830 C C . ARG A 1 106 ? 10.626 0.217 -16.262 1.00 93.12 106 ARG A C 1
ATOM 832 O O . ARG A 1 106 ? 10.335 -0.775 -16.927 1.00 93.12 106 ARG A O 1
ATOM 839 N N . ASN A 1 107 ? 10.543 1.448 -16.745 1.00 92.19 107 ASN A N 1
ATOM 840 C CA . ASN A 1 107 ? 10.282 1.739 -18.149 1.00 92.19 107 ASN A CA 1
ATOM 841 C C . ASN A 1 107 ? 11.612 1.787 -18.911 1.00 92.19 107 ASN A C 1
ATOM 843 O O . ASN A 1 107 ? 12.384 2.737 -18.763 1.00 92.19 107 ASN A O 1
ATOM 847 N N . HIS A 1 108 ? 11.851 0.787 -19.761 1.00 88.62 108 HIS A N 1
ATOM 848 C CA . HIS A 1 108 ? 13.029 0.671 -20.629 1.00 88.62 108 HIS A CA 1
ATOM 849 C C . HIS A 1 108 ? 12.915 1.502 -21.912 1.00 88.62 108 HIS A C 1
ATOM 851 O O . HIS A 1 108 ? 13.921 1.768 -22.566 1.00 88.62 108 HIS A O 1
ATOM 857 N N . GLY A 1 109 ? 11.732 2.033 -22.223 1.00 86.00 109 GLY A N 1
ATOM 858 C CA . GLY A 1 109 ? 11.507 2.850 -23.409 1.00 86.00 109 GLY A CA 1
ATOM 859 C C . GLY A 1 109 ? 11.381 1.976 -24.650 1.00 86.00 109 GLY A C 1
ATOM 860 O O . GLY A 1 109 ? 10.479 1.143 -24.722 1.00 86.00 109 GLY A O 1
ATOM 861 N N . VAL A 1 110 ? 12.251 2.186 -25.638 1.00 83.56 110 VAL A N 1
ATOM 862 C CA . VAL A 1 110 ? 12.166 1.522 -26.951 1.00 83.56 110 VAL A CA 1
ATOM 863 C C . VAL A 1 110 ? 13.145 0.361 -27.129 1.00 83.56 110 VAL A C 1
ATOM 865 O O . VAL A 1 110 ? 13.019 -0.377 -28.101 1.00 83.56 110 VAL A O 1
ATOM 868 N N . GLU A 1 111 ? 14.100 0.183 -26.216 1.00 85.44 111 GLU A N 1
ATOM 869 C CA . GLU A 1 111 ? 15.144 -0.833 -26.341 1.00 85.44 111 GLU A CA 1
ATOM 870 C C . GLU A 1 111 ? 15.552 -1.415 -24.979 1.00 85.44 111 GLU A C 1
ATOM 872 O O . GLU A 1 111 ? 15.534 -0.715 -23.968 1.00 85.44 111 GLU A O 1
ATOM 877 N N . PHE A 1 112 ? 15.916 -2.700 -24.951 1.00 88.81 112 PHE A N 1
ATOM 878 C CA . PHE A 1 112 ? 16.437 -3.404 -23.774 1.00 88.81 112 PHE A CA 1
ATOM 879 C C . PHE A 1 112 ? 17.474 -4.470 -24.183 1.00 88.81 112 PHE A C 1
ATOM 881 O O . PHE A 1 112 ? 17.337 -5.086 -25.238 1.00 88.81 112 PHE A O 1
ATOM 888 N N . GLY A 1 113 ? 18.493 -4.720 -23.350 1.00 83.44 113 GLY A N 1
ATOM 889 C CA . GLY A 1 113 ? 19.437 -5.844 -23.518 1.00 83.44 113 GLY A CA 1
ATOM 890 C C . GLY A 1 113 ? 20.763 -5.552 -24.247 1.00 83.44 113 GLY A C 1
ATOM 891 O O . GLY A 1 113 ? 21.640 -6.415 -24.317 1.00 83.44 113 GLY A O 1
ATOM 892 N N . VAL A 1 114 ? 20.953 -4.334 -24.770 1.00 74.69 114 VAL A N 1
ATOM 893 C CA . VAL A 1 114 ? 22.166 -3.965 -25.537 1.00 74.69 114 VAL A CA 1
ATOM 894 C C . VAL A 1 114 ? 23.418 -3.837 -24.658 1.00 74.69 114 VAL A C 1
ATOM 896 O O . VAL A 1 114 ? 24.520 -4.114 -25.123 1.00 74.69 114 VAL A O 1
ATOM 899 N N . ASP A 1 115 ? 23.250 -3.475 -23.384 1.00 69.12 115 ASP A N 1
ATOM 900 C CA . ASP A 1 115 ? 24.334 -3.311 -22.406 1.00 69.12 115 ASP A CA 1
ATOM 901 C C . ASP A 1 115 ? 24.551 -4.600 -21.584 1.00 69.12 115 ASP A C 1
ATOM 903 O O . ASP A 1 115 ? 23.591 -5.281 -21.198 1.00 69.12 115 ASP A O 1
ATOM 907 N N . SER A 1 116 ? 25.809 -4.913 -21.257 1.00 61.44 116 SER A N 1
ATOM 908 C CA . SER A 1 116 ? 26.185 -6.011 -20.361 1.00 61.44 116 SER A CA 1
ATOM 909 C C . SER A 1 116 ? 25.596 -5.863 -18.958 1.00 61.44 116 SER A C 1
ATOM 911 O O . SER A 1 116 ? 25.347 -6.873 -18.313 1.00 61.44 116 SER A O 1
ATOM 913 N N . LYS A 1 117 ? 25.255 -4.646 -18.510 1.00 67.44 117 LYS A N 1
ATOM 914 C CA . LYS A 1 117 ? 24.572 -4.407 -17.217 1.00 67.44 117 LYS A CA 1
ATOM 915 C C . LYS A 1 117 ? 23.211 -5.098 -17.084 1.00 67.44 117 LYS A C 1
ATOM 917 O O . LYS A 1 117 ? 22.707 -5.252 -15.979 1.00 67.44 117 LYS A O 1
ATOM 922 N N . THR A 1 118 ? 22.601 -5.506 -18.197 1.00 69.12 118 THR A N 1
ATOM 923 C CA . THR A 1 118 ? 21.346 -6.282 -18.203 1.00 69.12 118 THR A CA 1
ATOM 924 C C . THR A 1 118 ? 21.570 -7.794 -18.054 1.00 69.12 118 THR A C 1
ATOM 926 O O . THR A 1 118 ? 20.614 -8.570 -18.075 1.00 69.12 118 THR A O 1
ATOM 929 N N . ARG A 1 119 ? 22.832 -8.220 -17.912 1.00 82.75 119 ARG A N 1
ATOM 930 C CA . ARG A 1 119 ? 23.281 -9.613 -17.878 1.00 82.75 119 ARG A CA 1
ATOM 931 C C . ARG A 1 119 ? 23.946 -9.884 -16.535 1.00 82.75 119 ARG A C 1
ATOM 933 O O . ARG A 1 119 ? 25.150 -9.741 -16.375 1.00 82.75 119 ARG A O 1
ATOM 940 N N . GLU A 1 120 ? 23.125 -10.235 -15.560 1.00 85.56 120 GLU A N 1
ATOM 941 C CA . GLU A 1 120 ? 23.588 -10.725 -14.268 1.00 85.56 120 GLU A CA 1
ATOM 942 C C . GLU A 1 120 ? 24.379 -12.030 -14.433 1.00 85.56 120 GLU A C 1
ATOM 944 O O . GLU A 1 120 ? 23.898 -12.978 -15.064 1.00 85.56 120 GLU A O 1
ATOM 949 N N . ASP A 1 121 ? 25.581 -12.075 -13.864 1.00 87.06 121 ASP A N 1
ATOM 950 C CA . ASP A 1 121 ? 26.444 -13.250 -13.922 1.00 87.06 121 ASP A CA 1
ATOM 951 C C . ASP A 1 121 ? 25.814 -14.458 -13.216 1.00 87.06 121 ASP A C 1
ATOM 953 O O . ASP A 1 121 ? 25.034 -14.343 -12.274 1.00 87.06 121 ASP A O 1
ATOM 957 N N . GLY A 1 122 ? 26.188 -15.658 -13.661 1.00 91.62 122 GLY A N 1
ATOM 958 C CA . GLY A 1 122 ? 25.751 -16.902 -13.029 1.00 91.62 122 GLY A CA 1
ATOM 959 C C . GLY A 1 122 ? 24.405 -17.437 -13.515 1.00 91.62 122 GLY A C 1
ATOM 960 O O . GLY A 1 122 ? 23.979 -18.471 -13.007 1.00 91.62 122 GLY A O 1
ATOM 961 N N . TYR A 1 123 ? 23.769 -16.823 -14.516 1.00 94.31 123 TYR A N 1
ATOM 962 C CA . TYR A 1 123 ? 22.542 -17.332 -15.134 1.00 94.31 123 TYR A CA 1
ATOM 963 C C . TYR A 1 123 ? 22.766 -17.662 -16.610 1.00 94.31 123 TYR A C 1
ATOM 965 O O . TYR A 1 123 ? 23.412 -16.925 -17.347 1.00 94.31 123 TYR A O 1
ATOM 973 N N . THR A 1 124 ? 22.233 -18.794 -17.075 1.00 94.44 124 THR A N 1
ATOM 974 C CA . THR A 1 124 ? 22.284 -19.161 -18.497 1.00 94.44 124 THR A CA 1
ATOM 975 C C . THR A 1 124 ? 20.980 -19.807 -18.941 1.00 94.44 124 THR A C 1
ATOM 977 O O . THR A 1 124 ? 20.291 -20.466 -18.162 1.00 94.44 124 THR A O 1
ATOM 980 N N . PHE A 1 125 ? 20.648 -19.654 -20.225 1.00 95.75 125 PHE A N 1
ATOM 981 C CA . PHE A 1 125 ? 19.465 -20.298 -20.798 1.00 95.75 125 PHE A CA 1
ATOM 982 C C . PHE A 1 125 ? 19.560 -21.829 -20.734 1.00 95.75 125 PHE A C 1
ATOM 984 O O . PHE A 1 125 ? 18.562 -22.500 -20.497 1.00 95.75 125 PHE A O 1
ATOM 991 N N . GLN A 1 126 ? 20.766 -22.382 -20.897 1.00 95.00 126 GLN A N 1
ATOM 992 C CA . GLN A 1 126 ? 20.993 -23.820 -20.796 1.00 95.00 126 GLN A CA 1
ATOM 993 C C . GLN A 1 126 ? 20.712 -24.342 -19.381 1.00 95.00 126 GLN A C 1
ATOM 995 O O . GLN A 1 126 ? 19.957 -25.298 -19.242 1.00 95.00 126 GLN A O 1
ATOM 1000 N N . GLU A 1 127 ? 21.246 -23.692 -18.341 1.00 95.44 127 GLU A N 1
ATOM 1001 C CA . GLU A 1 127 ? 20.976 -24.090 -16.952 1.00 95.44 127 GLU A CA 1
ATOM 1002 C C . GLU A 1 127 ? 19.478 -24.005 -16.625 1.00 95.44 127 GLU A C 1
ATOM 1004 O O . GLU A 1 127 ? 18.926 -24.882 -15.961 1.00 95.44 127 GLU A O 1
ATOM 1009 N N . MET A 1 128 ? 18.794 -22.970 -17.121 1.00 96.38 128 MET A N 1
ATOM 1010 C CA . MET A 1 128 ? 17.348 -22.846 -16.959 1.00 96.38 128 MET A CA 1
ATOM 1011 C C . MET A 1 128 ? 16.599 -24.026 -17.597 1.00 96.38 128 MET A C 1
ATOM 1013 O O . MET A 1 128 ? 15.712 -24.582 -16.957 1.00 96.38 128 MET A O 1
ATOM 1017 N N . LEU A 1 129 ? 16.964 -24.450 -18.812 1.00 96.62 129 LEU A N 1
ATOM 1018 C CA . LEU A 1 129 ? 16.357 -25.625 -19.452 1.00 96.62 129 LEU A CA 1
ATOM 1019 C C . LEU A 1 129 ? 16.643 -26.921 -18.685 1.00 96.62 129 LEU A C 1
ATOM 1021 O O . LEU A 1 129 ? 15.758 -27.763 -18.568 1.00 96.62 129 LEU A O 1
ATOM 1025 N N . GLU A 1 130 ? 17.855 -27.083 -18.155 1.00 96.19 130 GLU A N 1
ATOM 1026 C CA . GLU A 1 130 ? 18.234 -28.260 -17.363 1.00 96.19 130 GLU A CA 1
ATOM 1027 C C . GLU A 1 130 ? 17.410 -28.371 -16.070 1.00 96.19 130 GLU A C 1
ATOM 1029 O O . GLU A 1 130 ? 17.051 -29.474 -15.666 1.00 96.19 130 GLU A O 1
ATOM 1034 N N . ARG A 1 131 ? 17.079 -27.238 -15.437 1.00 94.94 131 ARG A N 1
ATOM 1035 C CA . ARG A 1 131 ? 16.324 -27.193 -14.171 1.00 94.94 131 ARG A CA 1
ATOM 1036 C C . ARG A 1 131 ? 14.806 -27.156 -14.345 1.00 94.94 131 ARG A C 1
ATOM 1038 O O . ARG A 1 131 ? 14.088 -27.699 -13.513 1.00 94.94 131 ARG A O 1
ATOM 1045 N N . PHE A 1 132 ? 14.319 -26.479 -15.382 1.00 96.62 132 PHE A N 1
ATOM 1046 C CA . PHE A 1 132 ? 12.903 -26.127 -15.550 1.00 96.62 132 PHE A CA 1
ATOM 1047 C C . PHE A 1 132 ? 12.311 -26.621 -16.879 1.00 96.62 132 PHE A C 1
ATOM 1049 O O . PHE A 1 132 ? 11.184 -26.268 -17.222 1.00 96.62 132 PHE A O 1
ATOM 1056 N N . GLY A 1 133 ? 13.028 -27.461 -17.631 1.00 95.62 133 GLY A N 1
ATOM 1057 C CA . GLY A 1 133 ? 12.599 -27.961 -18.943 1.00 95.62 133 GLY A CA 1
ATOM 1058 C C . GLY A 1 133 ? 11.238 -28.668 -18.950 1.00 95.62 133 GLY A C 1
ATOM 1059 O O . GLY A 1 133 ? 10.549 -28.665 -19.969 1.00 95.62 133 GLY A O 1
ATOM 1060 N N . ASP A 1 134 ? 10.799 -29.209 -17.812 1.00 95.06 134 ASP A N 1
ATOM 1061 C CA . ASP A 1 134 ? 9.511 -29.900 -17.677 1.00 95.06 134 ASP A CA 1
ATOM 1062 C C . ASP A 1 134 ? 8.293 -28.989 -17.893 1.00 95.06 134 ASP A C 1
ATOM 1064 O O . ASP A 1 134 ? 7.243 -29.462 -18.340 1.00 95.06 134 ASP A O 1
ATOM 1068 N N . ILE A 1 135 ? 8.428 -27.685 -17.631 1.00 96.62 135 ILE A N 1
ATOM 1069 C CA . ILE A 1 135 ? 7.368 -26.689 -17.867 1.00 96.62 135 ILE A CA 1
ATOM 1070 C C . ILE A 1 135 ? 7.563 -25.916 -19.175 1.00 96.62 135 ILE A C 1
ATOM 1072 O O . ILE A 1 135 ? 6.787 -25.013 -19.477 1.00 96.62 135 ILE A O 1
ATOM 1076 N N . MET A 1 136 ? 8.580 -26.269 -19.964 1.00 98.00 136 MET A N 1
ATOM 1077 C CA . MET A 1 136 ? 8.995 -25.526 -21.150 1.00 98.00 136 MET A CA 1
ATOM 1078 C C . MET A 1 136 ? 8.824 -26.356 -22.426 1.00 98.00 136 MET A C 1
ATOM 1080 O O . MET A 1 136 ? 9.116 -27.553 -22.477 1.00 98.00 136 MET A O 1
ATOM 1084 N N . ASP A 1 137 ? 8.358 -25.712 -23.489 1.00 98.12 137 ASP A N 1
ATOM 1085 C CA . ASP A 1 137 ? 8.394 -26.234 -24.852 1.00 98.12 137 ASP A CA 1
ATOM 1086 C C . ASP A 1 137 ? 9.468 -25.494 -25.660 1.00 98.12 137 ASP A C 1
ATOM 1088 O O . ASP A 1 137 ? 9.300 -24.327 -26.033 1.00 98.12 137 ASP A O 1
ATOM 1092 N N . LEU A 1 138 ? 10.613 -26.153 -25.865 1.00 97.88 138 LEU A N 1
ATOM 1093 C CA . LEU A 1 138 ? 11.793 -25.566 -26.499 1.00 97.88 138 LEU A CA 1
ATOM 1094 C C . LEU A 1 138 ? 11.583 -25.399 -28.006 1.00 97.88 138 LEU A C 1
ATOM 1096 O O . LEU A 1 138 ? 11.337 -26.364 -28.725 1.00 97.88 138 LEU A O 1
ATOM 1100 N N . GLN A 1 139 ? 11.795 -24.180 -28.493 1.00 97.56 139 GLN A N 1
ATOM 1101 C CA . GLN A 1 139 ? 11.622 -23.828 -29.897 1.00 97.56 139 GLN A CA 1
ATOM 1102 C C . GLN A 1 139 ? 12.951 -23.875 -30.677 1.00 97.56 139 GLN A C 1
ATOM 1104 O O . GLN A 1 139 ? 14.032 -23.694 -30.091 1.00 97.56 139 GLN A O 1
ATOM 1109 N N . PRO A 1 140 ? 12.908 -24.070 -32.012 1.00 93.94 140 PRO A N 1
ATOM 1110 C CA . PRO A 1 140 ? 14.102 -24.144 -32.859 1.00 93.94 140 PRO A CA 1
ATOM 1111 C C . PRO A 1 140 ? 15.033 -22.929 -32.735 1.00 93.94 140 PRO A C 1
ATOM 1113 O O . PRO A 1 140 ? 16.257 -23.079 -32.702 1.00 93.94 140 PRO A O 1
ATOM 1116 N N . GLU A 1 141 ? 14.470 -21.730 -32.583 1.00 93.94 141 GLU A N 1
ATOM 1117 C CA . GLU A 1 141 ? 15.204 -20.463 -32.484 1.00 93.94 141 GLU A CA 1
ATOM 1118 C C . GLU A 1 141 ? 15.992 -20.342 -31.164 1.00 93.94 141 GLU A C 1
ATOM 1120 O O . GLU A 1 141 ? 16.896 -19.514 -31.045 1.00 93.94 141 GLU A O 1
ATOM 1125 N N . GLY A 1 142 ? 15.716 -21.197 -30.172 1.00 93.88 142 GLY A N 1
ATOM 1126 C CA . GLY A 1 142 ? 16.408 -21.200 -28.877 1.00 93.88 142 GLY A CA 1
ATOM 1127 C C . GLY A 1 142 ? 15.775 -20.320 -27.808 1.00 93.88 142 GLY A C 1
ATOM 1128 O O . GLY A 1 142 ? 16.474 -19.886 -26.902 1.00 93.88 142 GLY A O 1
ATOM 1129 N N . HIS A 1 143 ? 14.473 -20.081 -27.923 1.00 97.44 143 HIS A N 1
ATOM 1130 C CA . HIS A 1 143 ? 13.606 -19.647 -26.830 1.00 97.44 143 HIS A CA 1
ATOM 1131 C C . HIS A 1 143 ? 12.694 -20.822 -26.443 1.00 97.44 143 HIS A C 1
ATOM 1133 O O . HIS A 1 143 ? 12.666 -21.832 -27.148 1.00 97.44 143 HIS A O 1
ATOM 1139 N N . ALA A 1 144 ? 11.946 -20.714 -25.352 1.00 98.38 144 ALA A N 1
ATOM 1140 C CA . ALA A 1 144 ? 10.944 -21.710 -24.988 1.00 98.38 144 ALA A CA 1
ATOM 1141 C C . ALA A 1 144 ? 9.609 -21.053 -24.636 1.00 98.38 144 ALA A C 1
ATOM 1143 O O . ALA A 1 144 ? 9.573 -19.890 -24.243 1.00 98.38 144 ALA A O 1
ATOM 1144 N N . ILE A 1 145 ? 8.521 -21.798 -24.782 1.00 98.62 145 ILE A N 1
ATOM 1145 C CA . ILE A 1 145 ? 7.165 -21.365 -24.428 1.00 98.62 145 ILE A CA 1
ATOM 1146 C C . ILE A 1 145 ? 6.746 -22.111 -23.162 1.00 98.62 145 ILE A C 1
ATOM 1148 O O . ILE A 1 145 ? 7.017 -23.305 -23.035 1.00 98.62 145 ILE A O 1
ATOM 1152 N N . ASP A 1 146 ? 6.114 -21.429 -22.212 1.00 98.44 146 ASP A N 1
ATOM 1153 C CA . ASP A 1 146 ? 5.579 -22.092 -21.021 1.00 98.44 146 ASP A CA 1
ATOM 1154 C C . ASP A 1 146 ? 4.387 -22.996 -21.379 1.00 98.44 146 ASP A C 1
ATOM 1156 O O . ASP A 1 146 ? 3.474 -22.601 -22.107 1.00 98.44 146 ASP A O 1
ATOM 1160 N N . ARG A 1 147 ? 4.395 -24.231 -20.866 1.00 97.56 147 ARG A N 1
ATOM 1161 C CA . ARG A 1 147 ? 3.362 -25.240 -21.158 1.00 97.56 147 ARG A CA 1
ATOM 1162 C C . ARG A 1 147 ? 2.021 -24.947 -20.488 1.00 97.56 147 ARG A C 1
ATOM 1164 O O . ARG A 1 147 ? 0.994 -25.401 -20.986 1.00 97.56 147 ARG A O 1
ATOM 1171 N N . ASN A 1 148 ? 2.026 -24.233 -19.365 1.00 95.19 148 ASN A N 1
ATOM 1172 C CA . ASN A 1 148 ? 0.820 -23.875 -18.621 1.00 95.19 148 ASN A CA 1
ATOM 1173 C C . ASN A 1 148 ? 0.228 -22.554 -19.130 1.00 95.19 148 ASN A C 1
ATOM 1175 O O . ASN A 1 148 ? -0.991 -22.389 -19.135 1.00 95.19 148 ASN A O 1
ATOM 1179 N N . HIS A 1 149 ? 1.088 -21.632 -19.572 1.00 96.81 149 HIS A N 1
ATOM 1180 C CA . HIS A 1 149 ? 0.720 -20.283 -19.999 1.00 96.81 149 HIS A CA 1
ATOM 1181 C C . HIS A 1 149 ? 1.464 -19.872 -21.282 1.00 96.81 149 HIS A C 1
ATOM 1183 O O . HIS A 1 149 ? 2.527 -19.254 -21.202 1.00 96.81 149 HIS A O 1
ATOM 1189 N N . PRO A 1 150 ? 0.914 -20.151 -22.480 1.00 96.56 150 PRO A N 1
ATOM 1190 C CA . PRO A 1 150 ? 1.563 -19.853 -23.763 1.00 96.56 150 PRO A CA 1
ATOM 1191 C C . PRO A 1 150 ? 1.917 -18.372 -23.996 1.00 96.56 150 PRO A C 1
ATOM 1193 O O . PRO A 1 150 ? 2.644 -18.031 -24.930 1.00 96.56 150 PRO A O 1
ATOM 1196 N N . GLU A 1 151 ? 1.374 -17.458 -23.195 1.00 97.31 151 GLU A N 1
ATOM 1197 C CA . GLU A 1 151 ? 1.723 -16.037 -23.143 1.00 97.31 151 GLU A CA 1
ATOM 1198 C C . GLU A 1 151 ? 3.157 -15.793 -22.646 1.00 97.31 151 GLU A C 1
ATOM 1200 O O . GLU A 1 151 ? 3.732 -14.745 -22.947 1.00 97.31 151 GLU A O 1
ATOM 1205 N N . ILE A 1 152 ? 3.741 -16.748 -21.918 1.00 98.56 152 ILE A N 1
ATOM 1206 C CA . ILE A 1 152 ? 5.078 -16.663 -21.330 1.00 98.56 152 ILE A CA 1
ATOM 1207 C C . ILE A 1 152 ? 6.104 -17.292 -22.271 1.00 98.56 152 ILE A C 1
ATOM 1209 O O . ILE A 1 152 ? 6.005 -18.462 -22.649 1.00 98.56 152 ILE A O 1
ATOM 1213 N N . LEU A 1 153 ? 7.116 -16.503 -22.626 1.00 98.69 153 LEU A N 1
ATOM 1214 C CA . LEU A 1 153 ? 8.245 -16.931 -23.438 1.00 98.69 153 LEU A CA 1
ATOM 1215 C C . LEU A 1 153 ? 9.535 -16.782 -22.637 1.00 98.69 153 LEU A C 1
ATOM 1217 O O . LEU A 1 153 ? 9.921 -15.684 -22.240 1.00 98.69 153 LEU A O 1
ATOM 1221 N N . TYR A 1 154 ? 10.237 -17.887 -22.449 1.00 98.56 154 TYR A N 1
ATOM 1222 C CA . TYR A 1 154 ? 11.564 -17.908 -21.860 1.00 98.56 154 TYR A CA 1
ATOM 1223 C C . TYR A 1 154 ? 12.599 -17.596 -22.934 1.00 98.56 154 TYR A C 1
ATOM 1225 O O . TYR A 1 154 ? 12.679 -18.288 -23.952 1.00 98.56 154 TYR A O 1
ATOM 1233 N N . VAL A 1 155 ? 13.403 -16.561 -22.714 1.00 97.50 155 VAL A N 1
ATOM 1234 C CA . VAL A 1 155 ? 14.375 -16.052 -23.691 1.00 97.50 155 VAL A CA 1
ATOM 1235 C C . VAL A 1 155 ? 15.797 -16.094 -23.125 1.00 97.50 155 VAL A C 1
ATOM 1237 O O . VAL A 1 155 ? 15.967 -16.060 -21.906 1.00 97.50 155 VAL A O 1
ATOM 1240 N N . PRO A 1 156 ? 16.843 -16.173 -23.967 1.00 95.25 156 PRO A N 1
ATOM 1241 C CA . PRO A 1 156 ? 18.223 -16.079 -23.498 1.00 95.25 156 PRO A CA 1
ATOM 1242 C C . PRO A 1 156 ? 18.524 -14.750 -22.799 1.00 95.25 156 PRO A C 1
ATOM 1244 O O . PRO A 1 156 ? 17.894 -13.734 -23.071 1.00 95.25 156 PRO A O 1
ATOM 1247 N N . GLN A 1 157 ? 19.514 -14.737 -21.906 1.00 91.38 157 GLN A N 1
ATOM 1248 C CA . GLN A 1 157 ? 19.890 -13.513 -21.193 1.00 91.38 157 GLN A CA 1
ATOM 1249 C C . GLN A 1 157 ? 20.600 -12.502 -22.107 1.00 91.38 157 GLN A C 1
ATOM 1251 O O . GLN A 1 157 ? 20.290 -11.315 -22.073 1.00 91.38 157 GLN A O 1
ATOM 1256 N N . ASP A 1 158 ? 21.520 -12.985 -22.950 1.00 91.31 158 ASP A N 1
ATOM 1257 C CA . ASP A 1 158 ? 22.169 -12.193 -23.997 1.00 91.31 158 ASP A CA 1
ATOM 1258 C C . ASP A 1 158 ? 21.219 -12.031 -25.189 1.00 91.31 158 ASP A C 1
ATOM 1260 O O . ASP A 1 158 ? 21.179 -12.867 -26.094 1.00 91.31 158 ASP A O 1
ATOM 1264 N N . LEU A 1 159 ? 20.417 -10.970 -25.152 1.00 93.44 159 LEU A N 1
ATOM 1265 C CA . LEU A 1 159 ? 19.479 -10.609 -26.206 1.00 93.44 159 LEU A CA 1
ATOM 1266 C C . LEU A 1 159 ? 19.437 -9.095 -26.414 1.00 93.44 159 LEU A C 1
ATOM 1268 O O . LEU A 1 159 ? 19.930 -8.325 -25.599 1.00 93.44 159 LEU A O 1
ATOM 1272 N N . ARG A 1 160 ? 18.770 -8.666 -27.481 1.00 93.75 160 ARG A N 1
ATOM 1273 C CA . ARG A 1 160 ? 18.338 -7.287 -27.716 1.00 93.75 160 ARG A CA 1
ATOM 1274 C C . ARG A 1 160 ? 16.851 -7.291 -28.027 1.00 93.75 160 ARG A C 1
ATOM 1276 O O . ARG A 1 160 ? 16.428 -8.006 -28.930 1.00 93.75 160 ARG A O 1
ATOM 1283 N N . MET A 1 161 ? 16.073 -6.500 -27.298 1.00 94.75 161 MET A N 1
ATOM 1284 C CA . MET A 1 161 ? 14.673 -6.214 -27.604 1.00 94.75 161 MET A CA 1
ATOM 1285 C C . MET A 1 161 ? 14.578 -4.822 -28.212 1.00 94.75 161 MET A C 1
ATOM 1287 O O . MET A 1 161 ? 14.953 -3.850 -27.565 1.00 94.75 161 MET A O 1
ATOM 1291 N N . ASP A 1 162 ? 14.053 -4.734 -29.426 1.00 90.19 162 ASP A N 1
ATOM 1292 C CA . ASP A 1 162 ? 13.826 -3.493 -30.160 1.00 90.19 162 ASP A CA 1
ATOM 1293 C C . ASP A 1 162 ? 12.324 -3.324 -30.400 1.00 90.19 162 ASP A C 1
ATOM 1295 O O . ASP A 1 162 ? 11.691 -4.081 -31.147 1.00 90.19 162 ASP A O 1
ATOM 1299 N N . LEU A 1 163 ? 11.744 -2.323 -29.743 1.00 89.06 163 LEU A N 1
ATOM 1300 C CA . LEU A 1 163 ? 10.326 -2.004 -29.829 1.00 89.06 163 LEU A CA 1
ATOM 1301 C C . LEU A 1 163 ? 9.938 -1.439 -31.196 1.00 89.06 163 LEU A C 1
ATOM 1303 O O . LEU A 1 163 ? 8.849 -1.733 -31.692 1.00 89.06 163 LEU A O 1
ATOM 1307 N N . LEU A 1 164 ? 10.801 -0.618 -31.798 1.00 85.81 164 LEU A N 1
ATOM 1308 C CA . LEU A 1 164 ? 10.508 0.074 -33.053 1.00 85.81 164 LEU A CA 1
ATOM 1309 C C . LEU A 1 164 ? 10.446 -0.920 -34.210 1.00 85.81 164 LEU A C 1
ATOM 1311 O O . LEU A 1 164 ? 9.531 -0.853 -35.030 1.00 85.81 164 LEU A O 1
ATOM 1315 N N . ASN A 1 165 ? 11.371 -1.879 -34.226 1.00 89.94 165 ASN A N 1
ATOM 1316 C CA . ASN A 1 165 ? 11.396 -2.966 -35.201 1.00 89.94 165 ASN A CA 1
ATOM 1317 C C . ASN A 1 165 ? 10.550 -4.180 -34.780 1.00 89.94 165 ASN A C 1
ATOM 1319 O O . ASN A 1 165 ? 10.383 -5.105 -35.572 1.00 89.94 165 ASN A O 1
ATOM 1323 N N . GLN A 1 166 ? 10.007 -4.187 -33.556 1.00 94.88 166 GLN A N 1
ATOM 1324 C CA . GLN A 1 166 ? 9.271 -5.303 -32.946 1.00 94.88 166 GLN A CA 1
ATOM 1325 C C . GLN A 1 166 ? 10.036 -6.634 -33.003 1.00 94.88 166 GLN A C 1
ATOM 1327 O O . GLN A 1 166 ? 9.479 -7.678 -33.358 1.00 94.88 166 GLN A O 1
ATOM 1332 N N . ARG A 1 167 ? 11.324 -6.620 -32.657 1.00 96.50 167 ARG A N 1
ATOM 1333 C CA . ARG A 1 167 ? 12.194 -7.802 -32.731 1.00 96.50 167 ARG A CA 1
ATOM 1334 C C . ARG A 1 167 ? 12.899 -8.058 -31.411 1.00 96.50 167 ARG A C 1
ATOM 1336 O O . ARG A 1 167 ? 13.325 -7.132 -30.734 1.00 96.50 167 ARG A O 1
ATOM 1343 N N . ILE A 1 168 ? 13.048 -9.336 -31.087 1.00 97.38 168 ILE A N 1
ATOM 1344 C CA . ILE A 1 168 ? 13.945 -9.824 -30.044 1.00 97.38 168 ILE A CA 1
ATOM 1345 C C . ILE A 1 168 ? 14.997 -10.673 -30.743 1.00 97.38 168 ILE A C 1
ATOM 1347 O O . ILE A 1 168 ? 14.636 -11.606 -31.456 1.00 97.38 168 ILE A O 1
ATOM 1351 N N . THR A 1 169 ? 16.274 -10.352 -30.570 1.00 96.69 169 THR A N 1
ATOM 1352 C CA . THR A 1 169 ? 17.384 -11.020 -31.264 1.00 96.69 169 THR A CA 1
ATOM 1353 C C . THR A 1 169 ? 18.473 -11.452 -30.297 1.00 96.69 169 THR A C 1
ATOM 1355 O O . THR A 1 169 ? 18.775 -10.721 -29.360 1.00 96.69 169 THR A O 1
ATOM 1358 N N . TRP A 1 170 ? 19.097 -12.598 -30.546 1.00 94.81 170 TRP A N 1
ATOM 1359 C CA . TRP A 1 170 ? 20.242 -13.114 -29.784 1.00 94.81 170 TRP A CA 1
ATOM 1360 C C . TRP A 1 170 ? 21.162 -13.926 -30.694 1.00 94.81 170 TRP A C 1
ATOM 1362 O O . TRP A 1 170 ? 20.789 -14.297 -31.807 1.00 94.81 170 TRP A O 1
ATOM 1372 N N . ARG A 1 171 ? 22.375 -14.238 -30.228 1.00 91.62 171 ARG A N 1
ATOM 1373 C CA . ARG A 1 171 ? 23.290 -15.135 -30.947 1.00 91.62 171 ARG A CA 1
ATOM 1374 C C . ARG A 1 171 ? 23.226 -16.547 -30.383 1.00 91.62 171 ARG A C 1
ATOM 1376 O O . ARG A 1 171 ? 23.285 -16.748 -29.175 1.00 91.62 171 ARG A O 1
ATOM 1383 N N . ARG A 1 172 ? 23.169 -17.542 -31.266 1.00 87.19 172 ARG A N 1
ATOM 1384 C CA . ARG A 1 172 ? 23.243 -18.966 -30.918 1.00 87.19 172 ARG A CA 1
ATOM 1385 C C . ARG A 1 172 ? 24.072 -19.698 -31.966 1.00 87.19 172 ARG A C 1
ATOM 1387 O O . ARG A 1 172 ? 23.803 -19.580 -33.155 1.00 87.19 172 ARG A O 1
ATOM 1394 N N . ASN A 1 173 ? 25.083 -20.454 -31.534 1.00 86.31 173 ASN A N 1
ATOM 1395 C CA . ASN A 1 173 ? 25.980 -21.216 -32.419 1.00 86.31 173 ASN A CA 1
ATOM 1396 C C . ASN A 1 173 ? 26.585 -20.376 -33.567 1.00 86.31 173 ASN A C 1
ATOM 1398 O O . ASN A 1 173 ? 26.716 -20.849 -34.692 1.00 86.31 173 ASN A O 1
ATOM 1402 N N . GLY A 1 174 ? 26.913 -19.108 -33.297 1.00 85.50 174 GLY A N 1
ATOM 1403 C CA . GLY A 1 174 ? 27.468 -18.179 -34.289 1.00 85.50 174 GLY A CA 1
ATOM 1404 C C . GLY A 1 174 ? 26.453 -17.555 -35.257 1.00 85.50 174 GLY A C 1
ATOM 1405 O O . GLY A 1 174 ? 26.837 -16.670 -36.016 1.00 85.50 174 GLY A O 1
ATOM 1406 N N . ALA A 1 175 ? 25.176 -17.950 -35.212 1.00 91.19 175 ALA A N 1
ATOM 1407 C CA . ALA A 1 175 ? 24.100 -17.360 -36.005 1.00 91.19 175 ALA A CA 1
ATOM 1408 C C . ALA A 1 175 ? 23.243 -16.395 -35.169 1.00 91.19 175 ALA A C 1
ATOM 1410 O O . ALA A 1 175 ? 23.040 -16.607 -33.971 1.00 91.19 175 ALA A O 1
ATOM 1411 N N . GLU A 1 176 ? 22.736 -15.335 -35.802 1.00 94.25 176 GLU A N 1
ATOM 1412 C CA . GLU A 1 176 ? 21.706 -14.477 -35.213 1.00 94.25 176 GLU A CA 1
ATOM 1413 C C . GLU A 1 176 ? 20.347 -15.177 -35.319 1.00 94.25 176 GLU A C 1
ATOM 1415 O O . GLU A 1 176 ? 19.917 -15.566 -36.403 1.00 94.25 176 GLU A O 1
ATOM 1420 N N . MET A 1 177 ? 19.689 -15.335 -34.178 1.00 96.25 177 MET A N 1
ATOM 1421 C CA . MET A 1 177 ? 18.330 -15.843 -34.045 1.00 96.25 177 MET A CA 1
ATOM 1422 C C . MET A 1 177 ? 17.421 -14.707 -33.590 1.00 96.25 177 MET A C 1
ATOM 1424 O O . MET A 1 177 ? 17.884 -13.708 -33.031 1.00 96.25 177 MET A O 1
ATOM 1428 N N . GLY A 1 178 ? 16.115 -14.860 -33.778 1.00 95.62 178 GLY A N 1
ATOM 1429 C CA . GLY A 1 178 ? 15.179 -13.920 -33.191 1.00 95.62 178 GLY A CA 1
ATOM 1430 C C . GLY A 1 178 ? 13.721 -14.296 -33.350 1.00 95.62 178 GLY A C 1
ATOM 1431 O O . GLY A 1 178 ? 13.349 -15.104 -34.197 1.00 95.62 178 GLY A O 1
ATOM 1432 N N . ILE A 1 179 ? 12.901 -13.655 -32.528 1.00 97.94 179 ILE A N 1
ATOM 1433 C CA . ILE A 1 179 ? 11.443 -13.748 -32.540 1.00 97.94 179 ILE A CA 1
ATOM 1434 C C . ILE A 1 179 ? 10.836 -12.351 -32.609 1.00 97.94 179 ILE A C 1
ATOM 1436 O O . ILE A 1 179 ? 11.510 -11.332 -32.439 1.00 97.94 179 ILE A O 1
ATOM 1440 N N . ARG A 1 180 ? 9.531 -12.298 -32.861 1.00 97.44 180 ARG A N 1
ATOM 1441 C CA . ARG A 1 180 ? 8.789 -11.041 -32.860 1.00 97.44 180 ARG A CA 1
ATOM 1442 C C . ARG A 1 180 ? 8.452 -10.616 -31.428 1.00 97.44 180 ARG A C 1
ATOM 1444 O O . ARG A 1 180 ? 7.921 -11.415 -30.657 1.00 97.44 180 ARG A O 1
ATOM 1451 N N . LEU A 1 181 ? 8.700 -9.349 -31.111 1.00 96.88 181 LEU A N 1
ATOM 1452 C CA . LEU A 1 181 ? 8.190 -8.701 -29.903 1.00 96.88 181 LEU A CA 1
ATOM 1453 C C . LEU A 1 181 ? 6.693 -8.408 -30.093 1.00 96.88 181 LEU A C 1
ATOM 1455 O O . LEU A 1 181 ? 6.309 -7.783 -31.083 1.00 96.88 181 LEU A O 1
ATOM 1459 N N . GLN A 1 182 ? 5.844 -8.876 -29.179 1.00 96.56 182 GLN A N 1
ATOM 1460 C CA . GLN A 1 182 ? 4.388 -8.808 -29.307 1.00 96.56 182 GLN A CA 1
ATOM 1461 C C . GLN A 1 182 ? 3.731 -8.282 -28.021 1.00 96.56 182 GLN A C 1
ATOM 1463 O O . GLN A 1 182 ? 4.149 -8.659 -26.925 1.00 96.56 182 GLN A O 1
ATOM 1468 N N . PRO A 1 183 ? 2.662 -7.473 -28.134 1.00 95.12 183 PRO A N 1
ATOM 1469 C CA . PRO A 1 183 ? 1.778 -7.177 -27.011 1.00 95.12 183 PRO A CA 1
ATOM 1470 C C . PRO A 1 183 ? 1.161 -8.447 -26.412 1.00 95.12 183 PRO A C 1
ATOM 1472 O O . PRO A 1 183 ? 0.887 -9.407 -27.133 1.00 95.12 183 PRO A O 1
ATOM 1475 N N . GLY A 1 184 ? 0.909 -8.439 -25.102 1.00 95.19 184 GLY A N 1
ATOM 1476 C CA . GLY A 1 184 ? 0.283 -9.563 -24.393 1.00 95.19 184 GLY A CA 1
ATOM 1477 C C . GLY A 1 184 ? 1.197 -10.774 -24.167 1.00 95.19 184 GLY A C 1
ATOM 1478 O O . GLY A 1 184 ? 0.736 -11.781 -23.640 1.00 95.19 184 GLY A O 1
ATOM 1479 N N . ARG A 1 185 ? 2.478 -10.685 -24.549 1.00 97.88 185 ARG A N 1
ATOM 1480 C CA . ARG A 1 185 ? 3.508 -11.683 -24.237 1.00 97.88 185 ARG A CA 1
ATOM 1481 C C . ARG A 1 185 ? 4.398 -11.208 -23.093 1.00 97.88 185 ARG A C 1
ATOM 1483 O O . ARG A 1 185 ? 4.681 -10.015 -22.985 1.00 97.88 185 ARG A O 1
ATOM 1490 N N . ILE A 1 186 ? 4.863 -12.158 -22.287 1.00 98.44 186 ILE A N 1
ATOM 1491 C CA . ILE A 1 186 ? 5.742 -11.926 -21.138 1.00 98.44 186 ILE A CA 1
ATOM 1492 C C . ILE A 1 186 ? 7.057 -12.652 -21.400 1.00 98.44 186 ILE A C 1
ATOM 1494 O O . ILE A 1 186 ? 7.095 -13.880 -21.445 1.00 98.44 186 ILE A O 1
ATOM 1498 N N . TYR A 1 187 ? 8.133 -11.894 -21.584 1.00 98.44 187 TYR A N 1
ATOM 1499 C CA . TYR A 1 187 ? 9.451 -12.441 -21.890 1.00 98.44 187 TYR A CA 1
ATOM 1500 C C . TYR A 1 187 ? 10.262 -12.567 -20.605 1.00 98.44 187 TYR A C 1
ATOM 1502 O O . TYR A 1 187 ? 10.568 -11.553 -19.980 1.00 98.44 187 TYR A O 1
ATOM 1510 N N . ILE A 1 188 ? 10.600 -13.790 -20.199 1.00 98.31 188 ILE A N 1
ATOM 1511 C CA . ILE A 1 188 ? 11.313 -14.063 -18.945 1.00 98.31 188 ILE A CA 1
ATOM 1512 C C . ILE A 1 188 ? 12.750 -14.492 -19.252 1.00 98.31 188 ILE A C 1
ATOM 1514 O O . ILE A 1 188 ? 12.982 -15.436 -20.008 1.00 98.31 188 ILE A O 1
ATOM 1518 N N . GLN A 1 189 ? 13.717 -13.779 -18.677 1.00 97.00 189 GLN A N 1
ATOM 1519 C CA . GLN A 1 189 ? 15.142 -14.099 -18.768 1.00 97.00 189 GLN A CA 1
ATOM 1520 C C . GLN A 1 189 ? 15.542 -15.175 -17.740 1.00 97.00 189 GLN A C 1
ATOM 1522 O O . GLN A 1 189 ? 14.822 -15.387 -16.762 1.00 97.00 189 GLN A O 1
ATOM 1527 N N . PRO A 1 190 ? 16.707 -15.837 -17.894 1.00 96.94 190 PRO A N 1
ATOM 1528 C CA . PRO A 1 190 ? 17.136 -16.913 -16.996 1.00 96.94 190 PRO A CA 1
ATOM 1529 C C . PRO A 1 190 ? 17.328 -16.495 -15.532 1.00 96.94 190 PRO A C 1
ATOM 1531 O O . PRO A 1 190 ? 17.215 -17.337 -14.649 1.00 96.94 190 PRO A O 1
ATOM 1534 N N . ASN A 1 191 ? 17.575 -15.210 -15.264 1.00 95.44 191 ASN A N 1
ATOM 1535 C CA . ASN A 1 191 ? 17.627 -14.652 -13.909 1.00 95.44 191 ASN A CA 1
ATOM 1536 C C . ASN A 1 191 ? 16.243 -14.272 -13.348 1.00 95.44 191 ASN A C 1
ATOM 1538 O O . ASN A 1 191 ? 16.161 -13.647 -12.297 1.00 95.44 191 ASN A O 1
ATOM 1542 N N . GLY A 1 192 ? 15.155 -14.602 -14.052 1.00 96.75 192 GLY A N 1
ATOM 1543 C CA . GLY A 1 192 ? 13.777 -14.339 -13.636 1.00 96.75 192 GLY A CA 1
ATOM 1544 C C . GLY A 1 192 ? 13.259 -12.924 -13.916 1.00 96.75 192 GLY A C 1
ATOM 1545 O O . GLY A 1 192 ? 12.107 -12.617 -13.574 1.00 96.75 192 GLY A O 1
ATOM 1546 N N . TYR A 1 193 ? 14.078 -12.063 -14.530 1.00 97.31 193 TYR A N 1
ATOM 1547 C CA . TYR A 1 193 ? 13.670 -10.732 -14.973 1.00 97.31 193 TYR A CA 1
ATOM 1548 C C . TYR A 1 193 ? 12.628 -10.835 -16.088 1.00 97.31 193 TYR A C 1
ATOM 1550 O O . TYR A 1 193 ? 12.787 -11.628 -17.020 1.00 97.31 193 TYR A O 1
ATOM 1558 N N . LYS A 1 194 ? 11.558 -10.041 -16.005 1.00 97.81 194 LYS A N 1
ATOM 1559 C CA . LYS A 1 194 ? 10.444 -10.092 -16.965 1.00 97.81 194 LYS A CA 1
ATOM 1560 C C . LYS A 1 194 ? 10.414 -8.815 -17.784 1.00 97.81 194 LYS A C 1
ATOM 1562 O O . LYS A 1 194 ? 10.545 -7.738 -17.210 1.00 97.81 194 LYS A O 1
ATOM 1567 N N . VAL A 1 195 ? 10.172 -8.915 -19.086 1.00 97.75 195 VAL A N 1
ATOM 1568 C CA . VAL A 1 195 ? 9.964 -7.766 -19.976 1.00 97.75 195 VAL A CA 1
ATOM 1569 C C . VAL A 1 195 ? 8.649 -7.928 -20.729 1.00 97.75 195 VAL A C 1
ATOM 1571 O O . VAL A 1 195 ? 8.362 -8.993 -21.269 1.00 97.75 195 VAL A O 1
ATOM 1574 N N . GLU A 1 196 ? 7.857 -6.863 -20.784 1.00 97.81 196 GLU A N 1
ATOM 1575 C CA . GLU A 1 196 ? 6.583 -6.804 -21.504 1.00 97.81 196 GLU A CA 1
ATOM 1576 C C . GLU A 1 196 ? 6.537 -5.579 -22.427 1.00 97.81 196 GLU A C 1
ATOM 1578 O O . GLU A 1 196 ? 7.085 -4.517 -22.117 1.00 97.81 196 GLU A O 1
ATOM 1583 N N . MET A 1 197 ? 5.853 -5.718 -23.563 1.00 95.94 197 MET A N 1
ATOM 1584 C CA . MET A 1 197 ? 5.514 -4.605 -24.448 1.00 95.94 197 MET A CA 1
ATOM 1585 C C . MET A 1 197 ? 4.152 -4.036 -24.034 1.00 95.94 197 MET A C 1
ATOM 1587 O O . MET A 1 197 ? 3.115 -4.636 -24.322 1.00 95.94 197 MET A O 1
ATOM 1591 N N . ASN A 1 198 ? 4.154 -2.860 -23.400 1.00 94.44 198 ASN A N 1
ATOM 1592 C CA . ASN A 1 198 ? 2.951 -2.236 -22.847 1.00 94.44 198 ASN A CA 1
ATOM 1593 C C . ASN A 1 198 ? 2.587 -0.949 -23.598 1.00 94.44 198 ASN A C 1
ATOM 1595 O O . ASN A 1 198 ? 3.478 -0.156 -23.931 1.00 94.44 198 ASN A O 1
ATOM 1599 N N . PRO A 1 199 ? 1.290 -0.694 -23.843 1.00 91.25 199 PRO A N 1
ATOM 1600 C CA . PRO A 1 199 ? 0.858 0.585 -24.376 1.00 91.25 199 PRO A CA 1
ATOM 1601 C C . PRO A 1 199 ? 1.038 1.670 -23.312 1.00 91.25 199 PRO A C 1
ATOM 1603 O O . PRO A 1 199 ? 0.916 1.431 -22.107 1.00 91.25 199 PRO A O 1
ATOM 1606 N N . HIS A 1 200 ? 1.317 2.889 -23.755 1.00 85.69 200 HIS A N 1
ATOM 1607 C CA . HIS A 1 200 ? 1.239 4.042 -22.877 1.00 85.69 200 HIS A CA 1
ATOM 1608 C C . HIS A 1 200 ? -0.241 4.334 -22.570 1.00 85.69 200 HIS A C 1
ATOM 1610 O O . HIS A 1 200 ? -1.025 4.457 -23.507 1.00 85.69 200 HIS A O 1
ATOM 1616 N N . PRO A 1 201 ? -0.649 4.512 -21.301 1.00 79.38 201 PRO A N 1
ATOM 1617 C CA . PRO A 1 201 ? -2.067 4.653 -20.954 1.00 79.38 201 PRO A CA 1
ATOM 1618 C C . PRO A 1 201 ? -2.735 5.882 -21.596 1.00 79.38 201 PRO A C 1
ATOM 1620 O O . PRO A 1 201 ? -3.913 5.844 -21.922 1.00 79.38 201 PRO A O 1
ATOM 1623 N N . TYR A 1 202 ? -1.965 6.950 -21.830 1.00 77.50 202 TYR A N 1
ATOM 1624 C CA . TYR A 1 202 ? -2.476 8.231 -22.347 1.00 77.50 202 TYR A CA 1
ATOM 1625 C C . TYR A 1 202 ? -2.015 8.609 -23.758 1.00 77.50 202 TYR A C 1
ATOM 1627 O O . TYR A 1 202 ? -2.419 9.640 -24.286 1.00 77.50 202 TYR A O 1
ATOM 1635 N N . THR A 1 203 ? -1.134 7.824 -24.382 1.00 78.12 203 THR A N 1
ATOM 1636 C CA . THR A 1 203 ? -0.645 8.134 -25.735 1.00 78.12 203 THR A CA 1
ATOM 1637 C C . THR A 1 203 ? -0.704 6.885 -26.591 1.00 78.12 203 THR A C 1
ATOM 1639 O O . THR A 1 203 ? -0.667 5.774 -26.081 1.00 78.12 203 THR A O 1
ATOM 1642 N N . LYS A 1 204 ? -0.714 7.040 -27.915 1.00 81.38 204 LYS A N 1
ATOM 1643 C CA . LYS A 1 204 ? -0.652 5.894 -28.841 1.00 81.38 204 LYS A CA 1
ATOM 1644 C C . LYS A 1 204 ? 0.747 5.258 -28.930 1.00 81.38 204 LYS A C 1
ATOM 1646 O O . LYS A 1 204 ? 1.016 4.488 -29.849 1.00 81.38 204 LYS A O 1
ATOM 1651 N N . SER A 1 205 ? 1.660 5.625 -28.029 1.00 83.56 205 SER A N 1
ATOM 1652 C CA . SER A 1 205 ? 3.007 5.063 -27.978 1.00 83.56 205 SER A CA 1
ATOM 1653 C C . SER A 1 205 ? 3.038 3.768 -27.165 1.00 83.56 205 SER A C 1
ATOM 1655 O O . SER A 1 205 ? 2.120 3.459 -26.409 1.00 83.56 205 SER A O 1
ATOM 1657 N N . TRP A 1 206 ? 4.108 3.003 -27.346 1.00 89.56 206 TRP A N 1
ATOM 1658 C CA . TRP A 1 206 ? 4.373 1.761 -26.632 1.00 89.56 206 TRP A CA 1
ATOM 1659 C C . TRP A 1 206 ? 5.705 1.885 -25.904 1.00 89.56 206 TRP A C 1
ATOM 1661 O O . TRP A 1 206 ? 6.535 2.725 -26.260 1.00 89.56 206 TRP A O 1
ATOM 1671 N N . ARG A 1 207 ? 5.908 1.038 -24.900 1.00 90.62 207 ARG A N 1
ATOM 1672 C CA . ARG A 1 207 ? 7.145 0.967 -24.126 1.00 90.62 207 ARG A CA 1
ATOM 1673 C C . ARG A 1 207 ? 7.446 -0.462 -23.698 1.00 90.62 207 ARG A C 1
ATOM 1675 O O . ARG A 1 207 ? 6.531 -1.258 -23.492 1.00 90.62 207 ARG A O 1
ATOM 1682 N N . LEU A 1 208 ? 8.725 -0.753 -23.522 1.00 93.38 208 LEU A N 1
ATOM 1683 C CA . LEU A 1 208 ? 9.197 -1.943 -22.830 1.00 93.38 208 LEU A CA 1
ATOM 1684 C C . LEU A 1 208 ? 9.156 -1.688 -21.321 1.00 93.38 208 LEU A C 1
ATOM 1686 O O . LEU A 1 208 ? 9.737 -0.716 -20.836 1.00 93.38 208 LEU A O 1
ATOM 1690 N N . VAL A 1 209 ? 8.462 -2.545 -20.579 1.00 96.19 209 VAL A N 1
ATOM 1691 C CA . VAL A 1 209 ? 8.392 -2.495 -19.114 1.00 96.19 209 VAL A CA 1
ATOM 1692 C C . VAL A 1 209 ? 9.074 -3.727 -18.557 1.00 96.19 209 VAL A C 1
ATOM 1694 O O . VAL A 1 209 ? 8.700 -4.847 -18.893 1.00 96.19 209 VAL A O 1
ATOM 1697 N N . GLY A 1 210 ? 10.074 -3.509 -17.714 1.00 96.62 210 GLY A N 1
ATOM 1698 C CA . GLY A 1 210 ? 10.766 -4.568 -17.001 1.00 96.62 210 GLY A CA 1
ATOM 1699 C C . GLY A 1 210 ? 10.256 -4.723 -15.571 1.00 96.62 210 GLY A C 1
ATOM 1700 O O . GLY A 1 210 ? 9.894 -3.724 -14.949 1.00 96.62 210 GLY A O 1
ATOM 1701 N N . THR A 1 211 ? 10.240 -5.951 -15.055 1.00 97.88 211 THR A N 1
ATOM 1702 C CA . THR A 1 211 ? 9.826 -6.290 -13.683 1.00 97.88 211 THR A CA 1
ATOM 1703 C C . THR A 1 211 ? 10.856 -7.216 -13.044 1.00 97.88 211 THR A C 1
ATOM 1705 O O . THR A 1 211 ? 11.236 -8.226 -13.648 1.00 97.88 211 THR A O 1
ATOM 1708 N N . ASP A 1 212 ? 11.279 -6.882 -11.828 1.00 96.50 212 ASP A N 1
ATOM 1709 C CA . ASP A 1 212 ? 12.330 -7.610 -11.113 1.00 96.50 212 ASP A CA 1
ATOM 1710 C C . ASP A 1 212 ? 11.901 -9.053 -10.752 1.00 96.50 212 ASP A C 1
ATOM 1712 O O . ASP A 1 212 ? 10.703 -9.373 -10.686 1.00 96.50 212 ASP A O 1
ATOM 1716 N N . PRO A 1 213 ? 12.866 -9.979 -10.595 1.00 95.38 213 PRO A N 1
ATOM 1717 C CA . PRO A 1 213 ? 12.594 -11.359 -10.193 1.00 95.38 213 PRO A CA 1
ATOM 1718 C C . PRO A 1 213 ? 12.134 -11.510 -8.742 1.00 95.38 213 PRO A C 1
ATOM 1720 O O . PRO A 1 213 ? 11.314 -12.385 -8.457 1.00 95.38 213 PRO A O 1
ATOM 1723 N N . GLU A 1 214 ? 12.663 -10.670 -7.855 1.00 92.88 214 GLU A N 1
ATOM 1724 C CA . GLU A 1 214 ? 12.394 -10.660 -6.419 1.00 92.88 214 GLU A CA 1
ATOM 1725 C C . GLU A 1 214 ? 11.523 -9.474 -6.034 1.00 92.88 214 GLU A C 1
ATOM 1727 O O . GLU A 1 214 ? 11.644 -8.376 -6.584 1.00 92.88 214 GLU A O 1
ATOM 1732 N N . GLY A 1 215 ? 10.626 -9.720 -5.088 1.00 94.94 215 GLY A N 1
ATOM 1733 C CA . GLY A 1 215 ? 9.729 -8.716 -4.539 1.00 94.94 215 GLY A CA 1
ATOM 1734 C C . GLY A 1 215 ? 10.031 -8.476 -3.069 1.00 94.94 215 GLY A C 1
ATOM 1735 O O . GLY A 1 215 ? 10.665 -9.292 -2.413 1.00 94.94 215 GLY A O 1
ATOM 1736 N N . THR A 1 216 ? 9.546 -7.355 -2.548 1.00 96.50 216 THR A N 1
ATOM 1737 C CA . THR A 1 216 ? 9.601 -7.039 -1.116 1.00 96.50 216 THR A CA 1
ATOM 1738 C C . THR A 1 216 ? 8.223 -7.221 -0.504 1.00 96.50 216 THR A C 1
ATOM 1740 O O . THR A 1 216 ? 7.273 -6.536 -0.895 1.00 96.50 216 THR A O 1
ATOM 1743 N N . PHE A 1 217 ? 8.092 -8.145 0.444 1.00 97.25 217 PHE A N 1
ATOM 1744 C CA . PHE A 1 217 ? 6.857 -8.360 1.178 1.00 97.25 217 PHE A CA 1
ATOM 1745 C C . PHE A 1 217 ? 6.703 -7.297 2.268 1.00 97.25 217 PHE A C 1
ATOM 1747 O O . PHE A 1 217 ? 7.267 -7.376 3.362 1.00 97.25 217 PHE A O 1
ATOM 1754 N N . CYS A 1 218 ? 5.886 -6.297 1.948 1.00 98.12 218 CYS A N 1
ATOM 1755 C CA . CYS A 1 218 ? 5.471 -5.241 2.855 1.00 98.12 218 CYS A CA 1
ATOM 1756 C C . CYS A 1 218 ? 4.240 -5.690 3.657 1.00 98.12 218 CYS A C 1
ATOM 1758 O O . CYS A 1 218 ? 3.164 -5.882 3.083 1.00 98.12 218 CYS A O 1
ATOM 1760 N N . HIS A 1 219 ? 4.388 -5.819 4.973 1.00 98.44 219 HIS A N 1
ATOM 1761 C CA . HIS A 1 219 ? 3.339 -6.200 5.918 1.00 98.44 219 HIS A CA 1
ATOM 1762 C C . HIS A 1 219 ? 2.866 -4.972 6.711 1.00 98.44 219 HIS A C 1
ATOM 1764 O O . HIS A 1 219 ? 3.681 -4.253 7.283 1.00 98.44 219 HIS A O 1
ATOM 1770 N N . LYS A 1 220 ? 1.556 -4.710 6.763 1.00 98.50 220 LYS A N 1
ATOM 1771 C CA . LYS A 1 220 ? 0.952 -3.517 7.391 1.00 98.50 220 LYS A CA 1
ATOM 1772 C C . LYS A 1 220 ? -0.043 -3.907 8.497 1.00 98.50 220 LYS A C 1
ATOM 1774 O O . LYS A 1 220 ? -1.256 -3.896 8.256 1.00 98.50 220 LYS A O 1
ATOM 1779 N N . PRO A 1 221 ? 0.442 -4.279 9.698 1.00 97.62 221 PRO A N 1
ATOM 1780 C CA . PRO A 1 221 ? -0.387 -4.647 10.844 1.00 97.62 221 PRO A CA 1
ATOM 1781 C C . PRO A 1 221 ? -0.838 -3.430 11.654 1.00 97.62 221 PRO A C 1
ATOM 1783 O O . PRO A 1 221 ? -0.434 -2.296 11.380 1.00 97.62 221 PRO A O 1
ATOM 1786 N N . SER A 1 222 ? -1.685 -3.681 12.659 1.00 97.12 222 SER A N 1
ATOM 1787 C CA . SER A 1 222 ? -2.029 -2.745 13.745 1.00 97.12 222 SER A CA 1
ATOM 1788 C C . SER A 1 222 ? -2.387 -1.334 13.268 1.00 97.12 222 SER A C 1
ATOM 1790 O O . SER A 1 222 ? -2.030 -0.335 13.885 1.00 97.12 222 SER A O 1
ATOM 1792 N N . THR A 1 223 ? -3.075 -1.252 12.131 1.00 97.12 223 THR A N 1
ATOM 1793 C CA . THR A 1 223 ? -3.374 0.002 11.439 1.00 97.12 223 THR A CA 1
ATOM 1794 C C . THR A 1 223 ? -4.838 0.360 11.645 1.00 97.12 223 THR A C 1
ATOM 1796 O O . THR A 1 223 ? -5.726 -0.345 11.161 1.00 97.12 223 THR A O 1
ATOM 1799 N N . VAL A 1 224 ? -5.084 1.459 12.361 1.00 94.12 224 VAL A N 1
ATOM 1800 C CA . VAL A 1 224 ? -6.437 1.931 12.699 1.00 94.12 224 VAL A CA 1
ATOM 1801 C C . VAL A 1 224 ? -7.272 2.240 11.454 1.00 94.12 224 VAL A C 1
ATOM 1803 O O . VAL A 1 224 ? -6.754 2.458 10.352 1.00 94.12 224 VAL A O 1
ATOM 1806 N N . SER A 1 225 ? -8.593 2.309 11.608 1.00 89.81 225 SER A N 1
ATOM 1807 C CA . SER A 1 225 ? -9.516 2.650 10.525 1.00 89.81 225 SER A CA 1
ATOM 1808 C C . SER A 1 225 ? -9.201 4.019 9.908 1.00 89.81 225 SER A C 1
ATOM 1810 O O . SER A 1 225 ? -9.403 5.070 10.520 1.00 89.81 225 SER A O 1
ATOM 1812 N N . GLY A 1 226 ? -8.785 4.014 8.639 1.00 88.69 226 GLY A N 1
ATOM 1813 C CA . GLY A 1 226 ? -8.327 5.203 7.912 1.00 88.69 226 GLY A CA 1
ATOM 1814 C C . GLY A 1 226 ? -6.815 5.443 7.979 1.00 88.69 226 GLY A C 1
ATOM 1815 O O . GLY A 1 226 ? -6.356 6.440 7.446 1.00 88.69 226 GLY A O 1
ATOM 1816 N N . GLY A 1 227 ? -6.034 4.538 8.579 1.00 92.81 227 GLY A N 1
ATOM 1817 C CA . GLY A 1 227 ? -4.564 4.524 8.500 1.00 92.81 227 GLY A CA 1
ATOM 1818 C C . GLY A 1 227 ? -4.015 3.871 7.220 1.00 92.81 227 GLY A C 1
ATOM 1819 O O . GLY A 1 227 ? -2.810 3.694 7.061 1.00 92.81 227 GLY A O 1
ATOM 1820 N N . GLY A 1 228 ? -4.899 3.468 6.301 1.00 92.94 228 GLY A N 1
ATOM 1821 C CA . GLY A 1 228 ? -4.526 2.965 4.980 1.00 92.94 228 GLY A CA 1
ATOM 1822 C C . GLY A 1 228 ? -3.980 1.534 4.970 1.00 92.94 228 GLY A C 1
ATOM 1823 O O . GLY A 1 228 ? -2.980 1.273 4.305 1.00 92.94 228 GLY A O 1
ATOM 1824 N N . LYS A 1 229 ? -4.610 0.611 5.714 1.00 94.81 229 LYS A N 1
ATOM 1825 C CA . LYS A 1 229 ? -4.244 -0.820 5.759 1.00 94.81 229 LYS A CA 1
ATOM 1826 C C . LYS A 1 229 ? -4.239 -1.461 4.366 1.00 94.81 229 LYS A C 1
ATOM 1828 O O . LYS A 1 229 ? -3.218 -1.985 3.943 1.00 94.81 229 LYS A O 1
ATOM 1833 N N . SER A 1 230 ? -5.358 -1.378 3.645 1.00 91.06 230 SER A N 1
ATOM 1834 C CA . SER A 1 230 ? -5.513 -2.018 2.330 1.00 91.06 230 SER A CA 1
ATOM 1835 C C . SER A 1 230 ? -4.764 -1.283 1.206 1.00 91.06 230 SER A C 1
ATOM 1837 O O . SER A 1 230 ? -4.436 -1.900 0.192 1.00 91.06 230 SER A O 1
ATOM 1839 N N . GLU A 1 231 ? -4.404 -0.006 1.410 1.00 92.00 231 GLU A N 1
ATOM 1840 C CA . GLU A 1 231 ? -3.636 0.812 0.449 1.00 92.00 231 GLU A CA 1
ATOM 1841 C C . GLU A 1 231 ? -2.267 0.204 0.115 1.00 92.00 231 GLU A C 1
ATOM 1843 O O . GLU A 1 231 ? -1.784 0.367 -1.001 1.00 92.00 231 GLU A O 1
ATOM 1848 N N . ILE A 1 232 ? -1.676 -0.577 1.033 1.00 95.38 232 ILE A N 1
ATOM 1849 C CA . ILE A 1 232 ? -0.414 -1.304 0.800 1.00 95.38 232 ILE A CA 1
ATOM 1850 C C . ILE A 1 232 ? -0.491 -2.218 -0.441 1.00 95.38 232 ILE A C 1
ATOM 1852 O O . ILE A 1 232 ? 0.516 -2.457 -1.102 1.00 95.38 232 ILE A O 1
ATOM 1856 N N . SER A 1 233 ? -1.692 -2.706 -0.777 1.00 92.31 233 SER A N 1
ATOM 1857 C CA . SER A 1 233 ? -1.939 -3.655 -1.870 1.00 92.31 233 SER A CA 1
ATOM 1858 C C . SER A 1 233 ? -2.663 -3.061 -3.082 1.00 92.31 233 SER A C 1
ATOM 1860 O O . SER A 1 233 ? -2.714 -3.714 -4.122 1.00 92.31 233 SER A O 1
ATOM 1862 N N . LYS A 1 234 ? -3.191 -1.831 -2.987 1.00 89.25 234 LYS A N 1
ATOM 1863 C CA . LYS A 1 234 ? -3.836 -1.155 -4.126 1.00 89.25 234 LYS A CA 1
ATOM 1864 C C . LYS A 1 234 ? -2.809 -0.749 -5.176 1.00 89.25 234 LYS A C 1
ATOM 1866 O O . LYS A 1 234 ? -1.664 -0.463 -4.836 1.00 89.25 234 LYS A O 1
ATOM 1871 N N . SER A 1 235 ? -3.204 -0.703 -6.445 1.00 85.75 235 SER A N 1
ATOM 1872 C CA . SER A 1 235 ? -2.317 -0.246 -7.516 1.00 85.75 235 SER A CA 1
ATOM 1873 C C . SER A 1 235 ? -2.037 1.251 -7.390 1.00 85.75 235 SER A C 1
ATOM 1875 O O . SER A 1 235 ? -2.957 2.036 -7.185 1.00 85.75 235 SER A O 1
ATOM 1877 N N . LEU A 1 236 ? -0.773 1.657 -7.544 1.00 90.81 236 LEU A N 1
ATOM 1878 C CA . LEU A 1 236 ? -0.439 3.079 -7.660 1.00 90.81 236 LEU A CA 1
ATOM 1879 C C . LEU A 1 236 ? -0.773 3.623 -9.061 1.00 90.81 236 LEU A C 1
ATOM 1881 O O . LEU A 1 236 ? -0.995 4.822 -9.199 1.00 90.81 236 LEU A O 1
ATOM 1885 N N . ASP A 1 237 ? -0.857 2.764 -10.087 1.00 86.69 237 ASP A N 1
ATOM 1886 C CA . ASP A 1 237 ? -1.152 3.187 -11.466 1.00 86.69 237 ASP A CA 1
ATOM 1887 C C . ASP A 1 237 ? -2.501 3.917 -11.581 1.00 86.69 237 ASP A C 1
ATOM 1889 O O . ASP A 1 237 ? -2.637 4.813 -12.411 1.00 86.69 237 ASP A O 1
ATOM 1893 N N . ASP A 1 238 ? -3.476 3.590 -10.725 1.00 81.19 238 ASP A N 1
ATOM 1894 C CA . ASP A 1 238 ? -4.785 4.257 -10.708 1.00 81.19 238 ASP A CA 1
ATOM 1895 C C . ASP A 1 238 ? -4.705 5.716 -10.222 1.00 81.19 238 ASP A C 1
ATOM 1897 O O . ASP A 1 238 ? -5.575 6.521 -10.550 1.00 81.19 238 ASP A O 1
ATOM 1901 N N . ALA A 1 239 ? -3.641 6.079 -9.495 1.00 84.81 239 ALA A N 1
ATOM 1902 C CA . ALA A 1 239 ? -3.374 7.439 -9.023 1.00 84.81 239 ALA A CA 1
ATOM 1903 C C . ALA A 1 239 ? -2.433 8.236 -9.948 1.00 84.81 239 ALA A C 1
ATOM 1905 O O . ALA A 1 239 ? -2.197 9.424 -9.711 1.00 84.81 239 ALA A O 1
ATOM 1906 N N . VAL A 1 240 ? -1.873 7.606 -10.989 1.00 88.56 240 VAL A N 1
ATOM 1907 C CA . VAL A 1 240 ? -0.975 8.278 -11.936 1.00 88.56 240 VAL A CA 1
ATOM 1908 C C . VAL A 1 240 ? -1.779 9.185 -12.860 1.00 88.56 240 VAL A C 1
ATOM 1910 O O . VAL A 1 240 ? -2.746 8.773 -13.492 1.00 88.56 240 VAL A O 1
ATOM 1913 N N . ILE A 1 241 ? -1.328 10.428 -12.987 1.00 88.44 241 ILE A N 1
ATOM 1914 C CA . ILE A 1 241 ? -1.874 11.424 -13.908 1.00 88.44 241 ILE A CA 1
ATOM 1915 C C . ILE A 1 241 ? -0.835 11.681 -14.999 1.00 88.44 241 ILE A C 1
ATOM 1917 O O . ILE A 1 241 ? 0.365 11.536 -14.775 1.00 88.44 241 ILE A O 1
ATOM 1921 N N . SER A 1 242 ? -1.263 12.047 -16.203 1.00 87.31 242 SER A N 1
ATOM 1922 C CA . SER A 1 242 ? -0.352 12.317 -17.315 1.00 87.31 242 SER A CA 1
ATOM 1923 C C . SER A 1 242 ? -0.639 13.648 -17.985 1.00 87.31 242 SER A C 1
ATOM 1925 O O . SER A 1 242 ? -1.779 13.936 -18.340 1.00 87.31 242 SER A O 1
ATOM 1927 N N . TYR A 1 243 ? 0.421 14.420 -18.214 1.00 86.44 243 TYR A N 1
ATOM 1928 C CA . TYR A 1 243 ? 0.366 15.719 -18.881 1.00 86.44 243 TYR A CA 1
ATOM 1929 C C . TYR A 1 243 ? 1.443 15.824 -19.960 1.00 86.44 243 TYR A C 1
ATOM 1931 O O . TYR A 1 243 ? 2.466 15.136 -19.908 1.00 86.44 243 TYR A O 1
ATOM 1939 N N . ALA A 1 244 ? 1.222 16.699 -20.947 1.00 85.81 244 ALA A N 1
ATOM 1940 C CA . ALA A 1 244 ? 2.302 17.101 -21.846 1.00 85.81 244 ALA A CA 1
ATOM 1941 C C . ALA A 1 244 ? 3.463 17.667 -21.031 1.00 85.81 244 ALA A C 1
ATOM 1943 O O . ALA A 1 244 ? 3.250 18.376 -20.048 1.00 85.81 244 ALA A O 1
ATOM 1944 N N . MET A 1 245 ? 4.680 17.397 -21.485 1.00 86.25 245 MET A N 1
ATOM 1945 C CA . MET A 1 245 ? 5.806 18.198 -21.041 1.00 86.25 245 MET A CA 1
ATOM 1946 C C . MET A 1 245 ? 5.841 19.506 -21.812 1.00 86.25 245 MET A C 1
ATOM 1948 O O . MET A 1 245 ? 5.851 19.502 -23.045 1.00 86.25 245 MET A O 1
ATOM 1952 N N . PHE A 1 246 ? 5.856 20.600 -21.058 1.00 83.94 246 PHE A N 1
ATOM 1953 C CA . PHE A 1 246 ? 5.869 21.943 -21.603 1.00 83.94 246 PHE A CA 1
ATOM 1954 C C . PHE A 1 246 ? 7.277 22.532 -21.592 1.00 83.94 246 PHE A C 1
ATOM 1956 O O . PHE A 1 246 ? 8.038 22.330 -20.646 1.00 83.94 246 PHE A O 1
ATOM 1963 N N . ILE A 1 247 ? 7.579 23.261 -22.655 1.00 87.75 247 ILE A N 1
ATOM 1964 C CA . ILE A 1 247 ? 8.739 24.127 -22.838 1.00 87.75 247 ILE A CA 1
ATOM 1965 C C . ILE A 1 247 ? 8.194 25.546 -22.986 1.00 87.75 247 ILE A C 1
ATOM 1967 O O . ILE A 1 247 ? 7.168 25.742 -23.642 1.00 87.75 247 ILE A O 1
ATOM 1971 N N . ASP A 1 248 ? 8.843 26.516 -22.353 1.00 88.62 248 ASP A N 1
ATOM 1972 C CA . ASP A 1 248 ? 8.427 27.917 -22.459 1.00 88.62 248 ASP A CA 1
ATOM 1973 C C . ASP A 1 248 ? 8.915 28.494 -23.793 1.00 88.62 248 ASP A C 1
ATOM 1975 O O . ASP A 1 248 ? 8.129 28.700 -24.717 1.00 88.62 248 ASP A O 1
ATOM 1979 N N . ASP A 1 249 ? 10.235 28.595 -23.938 1.00 91.75 249 ASP A N 1
ATOM 1980 C CA . ASP A 1 249 ? 10.933 28.951 -25.170 1.00 91.75 249 ASP A CA 1
ATOM 1981 C C . ASP A 1 249 ? 11.983 27.876 -25.462 1.00 91.75 249 ASP A C 1
ATOM 1983 O O . ASP A 1 249 ? 12.813 27.566 -24.606 1.00 91.75 249 ASP A O 1
ATOM 1987 N N . LEU A 1 250 ? 11.912 27.261 -26.648 1.00 91.25 250 LEU A N 1
ATOM 1988 C CA . LEU A 1 250 ? 12.742 26.104 -26.982 1.00 91.25 250 LEU A CA 1
ATOM 1989 C C . LEU A 1 250 ? 14.231 26.431 -26.926 1.00 91.25 250 LEU A C 1
ATOM 1991 O O . LEU A 1 250 ? 14.977 25.699 -26.284 1.00 91.25 250 LEU A O 1
ATOM 1995 N N . ASP A 1 251 ? 14.662 27.510 -27.568 1.00 92.06 251 ASP A N 1
ATOM 1996 C CA . ASP A 1 251 ? 16.084 27.825 -27.663 1.00 92.06 251 ASP A CA 1
ATOM 1997 C C . ASP A 1 251 ? 16.642 28.215 -26.285 1.00 92.06 251 ASP A C 1
ATOM 1999 O O . ASP A 1 251 ? 17.662 27.674 -25.855 1.00 92.06 251 ASP A O 1
ATOM 2003 N N . GLN A 1 252 ? 15.924 29.055 -25.533 1.00 94.50 252 GLN A N 1
ATOM 2004 C CA . GLN A 1 252 ? 16.343 29.482 -24.193 1.00 94.50 252 GLN A CA 1
ATOM 2005 C C . GLN A 1 252 ? 16.354 28.331 -23.181 1.00 94.50 252 GLN A C 1
ATOM 2007 O O . GLN A 1 252 ? 17.303 28.189 -22.406 1.00 94.50 252 GLN A O 1
ATOM 2012 N N . ASP A 1 253 ? 15.320 27.485 -23.169 1.00 94.69 253 ASP A N 1
ATOM 2013 C CA . ASP A 1 253 ? 15.271 26.348 -22.250 1.00 94.69 253 ASP A CA 1
ATOM 2014 C C . ASP A 1 253 ? 16.368 25.316 -22.607 1.00 94.69 253 ASP A C 1
ATOM 2016 O O . ASP A 1 253 ? 16.990 24.748 -21.704 1.00 94.69 253 ASP A O 1
ATOM 2020 N N . LEU A 1 254 ? 16.683 25.112 -23.896 1.00 94.56 254 LEU A N 1
ATOM 2021 C CA . LEU A 1 254 ? 17.802 24.262 -24.339 1.00 94.56 254 LEU A CA 1
ATOM 2022 C C . LEU A 1 254 ? 19.183 24.859 -24.028 1.00 94.56 254 LEU A C 1
ATOM 2024 O O . LEU A 1 254 ? 20.142 24.102 -23.835 1.00 94.56 254 LEU A O 1
ATOM 2028 N N . ASP A 1 255 ? 19.318 26.181 -23.971 1.00 95.69 255 ASP A N 1
ATOM 2029 C CA . ASP A 1 255 ? 20.535 26.854 -23.505 1.00 95.69 255 ASP A CA 1
ATOM 2030 C C . ASP A 1 255 ? 20.749 26.657 -22.002 1.00 95.69 255 ASP A C 1
ATOM 2032 O O . ASP A 1 255 ? 21.854 26.309 -21.580 1.00 95.69 255 ASP A O 1
ATOM 2036 N N . HIS A 1 256 ? 19.692 26.754 -21.192 1.00 95.50 256 HIS A N 1
ATOM 2037 C CA . HIS A 1 256 ? 19.781 26.428 -19.766 1.00 95.50 256 HIS A CA 1
ATOM 2038 C C . HIS A 1 256 ? 20.167 24.963 -19.524 1.00 95.50 256 HIS A C 1
ATOM 2040 O O . HIS A 1 256 ? 20.981 24.672 -18.647 1.00 95.50 256 HIS A O 1
ATOM 2046 N N . VAL A 1 257 ? 19.628 24.027 -20.313 1.00 95.69 257 VAL A N 1
ATOM 2047 C CA . VAL A 1 257 ? 20.015 22.611 -20.211 1.00 95.69 257 VAL A CA 1
ATOM 2048 C C . VAL A 1 257 ? 21.467 22.384 -20.626 1.00 95.69 257 VAL A C 1
ATOM 2050 O O . VAL A 1 257 ? 22.175 21.620 -19.972 1.00 95.69 257 VAL A O 1
ATOM 2053 N N . GLN A 1 258 ? 21.941 23.053 -21.676 1.00 95.50 258 GLN A N 1
ATOM 2054 C CA . GLN A 1 258 ? 23.346 22.967 -22.075 1.00 95.50 258 GLN A CA 1
ATOM 2055 C C . GLN A 1 258 ? 24.269 23.453 -20.950 1.00 95.50 258 GLN A C 1
ATOM 2057 O O . GLN A 1 258 ? 25.234 22.766 -20.624 1.00 95.50 258 GLN A O 1
ATOM 2062 N N . ALA A 1 259 ? 23.920 24.554 -20.274 1.00 95.50 259 ALA A N 1
ATOM 2063 C CA . ALA A 1 259 ? 24.671 25.041 -19.116 1.00 95.50 259 ALA A CA 1
ATOM 2064 C C . ALA A 1 259 ? 24.739 24.011 -17.972 1.00 95.50 259 ALA A C 1
ATOM 2066 O O . ALA A 1 259 ? 25.768 23.898 -17.312 1.00 95.50 259 ALA A O 1
ATOM 2067 N N . ILE A 1 260 ? 23.679 23.220 -17.761 1.00 95.81 260 ILE A N 1
ATOM 2068 C CA . ILE A 1 260 ? 23.688 22.092 -16.817 1.00 95.81 260 ILE A CA 1
ATOM 2069 C C . ILE A 1 260 ? 24.652 20.997 -17.288 1.00 95.81 260 ILE A C 1
ATOM 2071 O O . ILE A 1 260 ? 25.427 20.470 -16.490 1.00 95.81 260 ILE A O 1
ATOM 2075 N N . PHE A 1 261 ? 24.619 20.612 -18.562 1.00 94.69 261 PHE A N 1
ATOM 2076 C CA . PHE A 1 261 ? 25.482 19.540 -19.070 1.00 94.69 261 PHE A CA 1
ATOM 2077 C C . PHE A 1 261 ? 26.969 19.903 -19.074 1.00 94.69 261 PHE A C 1
ATOM 2079 O O . PHE A 1 261 ? 27.797 19.011 -18.875 1.00 94.69 261 PHE A O 1
ATOM 2086 N N . ASP A 1 262 ? 27.279 21.190 -19.218 1.00 93.50 262 ASP A N 1
ATOM 2087 C CA . ASP A 1 262 ? 28.644 21.718 -19.253 1.00 93.50 262 ASP A CA 1
ATOM 2088 C C . ASP A 1 262 ? 29.183 22.144 -17.876 1.00 93.50 262 ASP A C 1
ATOM 2090 O O . ASP A 1 262 ? 30.370 22.448 -17.755 1.00 93.50 262 ASP A O 1
ATOM 2094 N N . HIS A 1 263 ? 28.344 22.163 -16.832 1.00 93.44 263 HIS A N 1
ATOM 2095 C CA . HIS A 1 263 ? 28.754 22.555 -15.482 1.00 93.44 263 HIS A CA 1
ATOM 2096 C C . HIS A 1 263 ? 29.811 21.600 -14.892 1.00 93.44 263 HIS A C 1
ATOM 2098 O O . HIS A 1 263 ? 29.744 20.381 -15.074 1.00 93.44 263 HIS A O 1
ATOM 2104 N N . ASP A 1 264 ? 30.775 22.147 -14.143 1.00 91.44 264 ASP A N 1
ATOM 2105 C CA . ASP A 1 264 ? 31.773 21.354 -13.420 1.00 91.44 264 ASP A CA 1
ATOM 2106 C C . ASP A 1 264 ? 31.236 20.929 -12.049 1.00 91.44 264 ASP A C 1
ATOM 2108 O O . ASP A 1 264 ? 31.068 21.733 -11.138 1.00 91.44 264 ASP A O 1
ATOM 2112 N N . TYR A 1 265 ? 30.991 19.631 -11.898 1.00 92.00 265 TYR A N 1
ATOM 2113 C CA . TYR A 1 265 ? 30.422 19.048 -10.687 1.00 92.00 265 TYR A CA 1
ATOM 2114 C C . TYR A 1 265 ? 31.468 18.590 -9.662 1.00 92.00 265 TYR A C 1
ATOM 2116 O O . TYR A 1 265 ? 31.096 18.048 -8.616 1.00 92.00 265 TYR A O 1
ATOM 2124 N N . THR A 1 266 ? 32.765 18.744 -9.939 1.00 89.88 266 THR A N 1
ATOM 2125 C CA . THR A 1 266 ? 33.833 18.162 -9.107 1.00 89.88 266 THR A CA 1
ATOM 2126 C C . THR A 1 266 ? 34.038 18.873 -7.769 1.00 89.88 266 THR A C 1
ATOM 2128 O O . THR A 1 266 ? 34.536 18.260 -6.827 1.00 89.88 266 THR A O 1
ATOM 2131 N N . THR A 1 267 ? 33.588 20.122 -7.641 1.00 88.38 267 THR A N 1
ATOM 2132 C CA . THR A 1 267 ? 33.791 20.984 -6.459 1.00 88.38 267 THR A CA 1
ATOM 2133 C C . THR A 1 267 ? 32.541 21.150 -5.587 1.00 88.38 267 THR A C 1
ATOM 2135 O O . THR A 1 267 ? 32.528 21.956 -4.659 1.00 88.38 267 THR A O 1
ATOM 2138 N N . ARG A 1 268 ? 31.475 20.390 -5.865 1.00 92.19 268 ARG A N 1
ATOM 2139 C CA . ARG A 1 268 ? 30.147 20.596 -5.261 1.00 92.19 268 ARG A CA 1
ATOM 2140 C C . ARG A 1 268 ? 30.018 20.190 -3.793 1.00 92.19 268 ARG A C 1
ATOM 2142 O O . ARG A 1 268 ? 29.099 20.652 -3.127 1.00 92.19 268 ARG A O 1
ATOM 2149 N N . PHE A 1 269 ? 30.863 19.286 -3.299 1.00 92.38 269 PHE A N 1
ATOM 2150 C CA . PHE A 1 269 ? 30.747 18.753 -1.940 1.00 92.38 269 PHE A CA 1
ATOM 2151 C C . PHE A 1 269 ? 31.438 19.645 -0.915 1.00 92.38 269 PHE A C 1
ATOM 2153 O O . PHE A 1 269 ? 32.484 20.236 -1.183 1.00 92.38 269 PHE A O 1
ATOM 2160 N N . ARG A 1 270 ? 30.876 19.693 0.294 1.00 92.31 270 ARG A N 1
ATOM 2161 C CA . ARG A 1 270 ? 31.595 20.219 1.457 1.00 92.31 270 ARG A CA 1
ATOM 2162 C C . ARG A 1 270 ? 32.740 19.276 1.848 1.00 92.31 270 ARG A C 1
ATOM 2164 O O . ARG A 1 270 ? 32.615 18.066 1.641 1.00 92.31 270 ARG A O 1
ATOM 2171 N N . PRO A 1 271 ? 33.807 19.799 2.482 1.00 89.50 271 PRO A N 1
ATOM 2172 C CA . PRO A 1 271 ? 34.877 18.971 3.024 1.00 89.50 271 PRO A CA 1
ATOM 2173 C C . PRO A 1 271 ? 34.346 17.855 3.935 1.00 89.50 271 PRO A C 1
ATOM 2175 O O . PRO A 1 271 ? 33.648 18.138 4.909 1.00 89.50 271 PRO A O 1
ATOM 2178 N N . GLY A 1 272 ? 34.690 16.602 3.638 1.00 84.38 272 GLY A N 1
ATOM 2179 C CA . GLY A 1 272 ? 34.255 15.404 4.368 1.00 84.38 272 GLY A CA 1
ATOM 2180 C C . GLY A 1 272 ? 33.054 14.671 3.756 1.00 84.38 272 GLY A C 1
ATOM 2181 O O . GLY A 1 272 ? 32.790 13.529 4.134 1.00 84.38 272 GLY A O 1
ATOM 2182 N N . CYS A 1 273 ? 32.349 15.275 2.797 1.00 84.94 273 CYS A N 1
ATOM 2183 C CA . CYS A 1 273 ? 31.196 14.678 2.112 1.00 84.94 273 CYS A CA 1
ATOM 2184 C C . CYS A 1 273 ? 31.543 14.067 0.743 1.00 84.94 273 CYS A C 1
ATOM 2186 O O . CYS A 1 273 ? 30.661 13.568 0.050 1.00 84.94 273 CYS A O 1
ATOM 2188 N N . GLU A 1 274 ? 32.814 14.076 0.336 1.00 83.88 274 GLU A N 1
ATOM 2189 C CA . GLU A 1 274 ? 33.249 13.662 -1.006 1.00 83.88 274 GLU A CA 1
ATOM 2190 C C . GLU A 1 274 ? 32.981 12.177 -1.292 1.00 83.88 274 GLU A C 1
ATOM 2192 O O . GLU A 1 274 ? 32.839 11.782 -2.444 1.00 83.88 274 GLU A O 1
ATOM 2197 N N . HIS A 1 275 ? 32.868 11.357 -0.245 1.00 80.31 275 HIS A N 1
ATOM 2198 C CA . HIS A 1 275 ? 32.580 9.926 -0.338 1.00 80.31 275 HIS A CA 1
ATOM 2199 C C . HIS A 1 275 ? 31.163 9.606 -0.850 1.00 80.31 275 HIS A C 1
ATOM 2201 O O . HIS A 1 275 ? 30.905 8.468 -1.238 1.00 80.31 275 HIS A O 1
ATOM 2207 N N . GLU A 1 276 ? 30.245 10.580 -0.869 1.00 78.06 276 GLU A N 1
ATOM 2208 C CA . GLU A 1 276 ? 28.872 10.382 -1.354 1.00 78.06 276 GLU A CA 1
ATOM 2209 C C . GLU A 1 276 ? 28.779 10.168 -2.874 1.00 78.06 276 GLU A C 1
ATOM 2211 O O . GLU A 1 276 ? 27.760 9.686 -3.375 1.00 78.06 276 GLU A O 1
ATOM 2216 N N . ASP A 1 277 ? 29.835 10.492 -3.625 1.00 80.31 277 ASP A N 1
ATOM 2217 C CA . ASP A 1 277 ? 29.969 10.121 -5.031 1.00 80.31 277 ASP A CA 1
ATOM 2218 C C . ASP A 1 277 ? 31.337 9.490 -5.292 1.00 80.31 277 ASP A C 1
ATOM 2220 O O . ASP A 1 277 ? 32.369 10.149 -5.205 1.00 80.31 277 ASP A O 1
ATOM 2224 N N . HIS A 1 278 ? 31.335 8.213 -5.677 1.00 76.19 278 HIS A N 1
ATOM 2225 C CA . HIS A 1 278 ? 32.558 7.468 -5.975 1.00 76.19 278 HIS A CA 1
ATOM 2226 C C . HIS A 1 278 ? 33.354 8.031 -7.161 1.00 76.19 278 HIS A C 1
ATOM 2228 O O . HIS A 1 278 ? 34.552 7.772 -7.257 1.00 76.19 278 HIS A O 1
ATOM 2234 N N . ASP A 1 279 ? 32.705 8.760 -8.076 1.00 82.75 279 ASP A N 1
ATOM 2235 C CA . ASP A 1 279 ? 33.376 9.437 -9.182 1.00 82.75 279 ASP A CA 1
ATOM 2236 C C . ASP A 1 279 ? 32.625 10.727 -9.560 1.00 82.75 279 ASP A C 1
ATOM 2238 O O . ASP A 1 279 ? 31.645 10.691 -10.326 1.00 82.75 279 ASP A O 1
ATOM 2242 N N . PRO A 1 280 ? 33.090 11.883 -9.054 1.00 81.06 280 PRO A N 1
ATOM 2243 C CA . PRO A 1 280 ? 32.459 13.168 -9.309 1.00 81.06 280 PRO A CA 1
ATOM 2244 C C . PRO A 1 280 ? 32.693 13.691 -10.736 1.00 81.06 280 PRO A C 1
ATOM 2246 O O . PRO A 1 280 ? 31.993 14.621 -11.138 1.00 81.06 280 PRO A O 1
ATOM 2249 N N . SER A 1 281 ? 33.619 13.105 -11.507 1.00 83.75 281 SER A N 1
ATOM 2250 C CA . SER A 1 281 ? 33.979 13.555 -12.862 1.00 83.75 281 SER A CA 1
ATOM 2251 C C . SER A 1 281 ? 33.025 13.062 -13.957 1.00 83.75 281 SER A C 1
ATOM 2253 O O . SER A 1 281 ? 33.017 13.599 -15.069 1.00 83.75 281 SER A O 1
ATOM 2255 N N . ARG A 1 282 ? 32.182 12.065 -13.647 1.00 89.56 282 ARG A N 1
ATOM 2256 C CA . ARG A 1 282 ? 31.199 11.508 -14.587 1.00 89.56 282 ARG A CA 1
ATOM 2257 C C . ARG A 1 282 ? 30.287 12.611 -15.116 1.00 89.56 282 ARG A C 1
ATOM 2259 O O . ARG A 1 282 ? 29.595 13.280 -14.354 1.00 89.56 282 ARG A O 1
ATOM 2266 N N . LYS A 1 283 ? 30.233 12.783 -16.437 1.00 90.19 283 LYS A N 1
ATOM 2267 C CA . LYS A 1 283 ? 29.366 13.795 -17.060 1.00 90.19 283 LYS A CA 1
ATOM 2268 C C . LYS A 1 283 ? 27.881 13.421 -16.950 1.00 90.19 283 LYS A C 1
ATOM 2270 O O . LYS A 1 283 ? 27.561 12.231 -16.999 1.00 90.19 283 LYS A O 1
ATOM 2275 N N . PRO A 1 284 ? 26.954 14.400 -16.894 1.00 90.25 284 PRO A N 1
ATOM 2276 C CA . PRO A 1 284 ? 25.509 14.154 -16.889 1.00 90.25 284 PRO A CA 1
ATOM 2277 C C . PRO A 1 284 ? 25.028 13.143 -17.936 1.00 90.25 284 PRO A C 1
ATOM 2279 O O . PRO A 1 284 ? 24.375 12.163 -17.580 1.00 90.25 284 PRO A O 1
ATOM 2282 N N . LEU A 1 285 ? 25.401 13.315 -19.209 1.00 90.06 285 LEU A N 1
ATOM 2283 C CA . LEU A 1 285 ? 24.942 12.460 -20.311 1.00 90.06 285 LEU A CA 1
ATOM 2284 C C . LEU A 1 285 ? 25.651 11.096 -20.402 1.00 90.06 285 LEU A C 1
ATOM 2286 O O . LEU A 1 285 ? 25.081 10.178 -20.983 1.00 90.06 285 LEU A O 1
ATOM 2290 N N . SER A 1 286 ? 26.782 10.884 -19.715 1.00 86.00 286 SER A N 1
ATOM 2291 C CA . SER A 1 286 ? 27.535 9.611 -19.750 1.00 86.00 286 SER A CA 1
ATOM 2292 C C . SER A 1 286 ? 26.704 8.403 -19.300 1.00 86.00 286 SER A C 1
ATOM 2294 O O . SER A 1 286 ? 26.046 8.455 -18.258 1.00 86.00 286 SER A O 1
ATOM 2296 N N . HIS A 1 287 ? 26.778 7.275 -20.013 1.00 80.00 287 HIS A N 1
ATOM 2297 C CA . HIS A 1 287 ? 26.132 6.012 -19.617 1.00 80.00 287 HIS A CA 1
ATOM 2298 C C . HIS A 1 287 ? 26.647 5.431 -18.281 1.00 80.00 287 HIS A C 1
ATOM 2300 O O . HIS A 1 287 ? 26.011 4.549 -17.694 1.00 80.00 287 HIS A O 1
ATOM 2306 N N . GLU A 1 288 ? 27.763 5.939 -17.755 1.00 81.25 288 GLU A N 1
ATOM 2307 C CA . GLU A 1 288 ? 28.276 5.622 -16.412 1.00 81.25 288 GLU A CA 1
ATOM 2308 C C . GLU A 1 288 ? 27.517 6.355 -15.292 1.00 81.25 288 GLU A C 1
ATOM 2310 O O . GLU A 1 288 ? 27.593 5.970 -14.121 1.00 81.25 288 GLU A O 1
ATOM 2315 N N . ARG A 1 289 ? 26.747 7.396 -15.635 1.00 84.75 289 ARG A N 1
ATOM 2316 C CA . ARG A 1 289 ? 25.861 8.122 -14.719 1.00 84.75 289 ARG A CA 1
ATOM 2317 C C . ARG A 1 289 ? 24.407 7.737 -14.983 1.00 84.75 289 ARG A C 1
ATOM 2319 O O . ARG A 1 289 ? 23.850 8.019 -16.045 1.00 84.75 289 ARG A O 1
ATOM 2326 N N . SER A 1 290 ? 23.780 7.094 -14.000 1.00 82.38 290 SER A N 1
ATOM 2327 C CA . SER A 1 290 ? 22.363 6.720 -14.063 1.00 82.38 290 SER A CA 1
ATOM 2328 C C . SER A 1 290 ? 21.449 7.946 -13.963 1.00 82.38 290 SER A C 1
ATOM 2330 O O . SER A 1 290 ? 21.852 8.988 -13.444 1.00 82.38 290 SER A O 1
ATOM 2332 N N . LEU A 1 291 ? 20.190 7.816 -14.401 1.00 84.25 291 LEU A N 1
ATOM 2333 C CA . LEU A 1 291 ? 19.197 8.887 -14.256 1.00 84.25 291 LEU A CA 1
ATOM 2334 C C . LEU A 1 291 ? 18.993 9.276 -12.785 1.00 84.25 291 LEU A C 1
ATOM 2336 O O . LEU A 1 291 ? 19.003 10.455 -12.461 1.00 84.25 291 LEU A O 1
ATOM 2340 N N . GLY A 1 292 ? 18.889 8.295 -11.882 1.00 79.50 292 GLY A N 1
ATOM 2341 C CA . GLY A 1 292 ? 18.769 8.561 -10.445 1.00 79.50 292 GLY A CA 1
ATOM 2342 C C . GLY A 1 292 ? 19.985 9.288 -9.865 1.00 79.50 292 GLY A C 1
ATOM 2343 O O . GLY A 1 292 ? 19.825 10.195 -9.056 1.00 79.50 292 GLY A O 1
ATOM 2344 N N . SER A 1 293 ? 21.199 8.944 -10.307 1.00 83.25 293 SER A N 1
ATOM 2345 C CA . SER A 1 293 ? 22.413 9.672 -9.914 1.00 83.25 293 SER A CA 1
ATOM 2346 C C . SER A 1 293 ? 22.420 11.102 -10.457 1.00 83.25 293 SER A C 1
ATOM 2348 O O . SER A 1 293 ? 22.855 12.006 -9.750 1.00 83.25 293 SER A O 1
ATOM 2350 N N . PHE A 1 294 ? 21.911 11.325 -11.671 1.00 90.12 294 PHE A N 1
ATOM 2351 C CA . PHE A 1 294 ? 21.779 12.668 -12.232 1.00 90.12 294 PHE A CA 1
ATOM 2352 C C . PHE A 1 294 ? 20.697 13.500 -11.522 1.00 90.12 294 PHE A C 1
ATOM 2354 O O . PHE A 1 294 ? 20.903 14.683 -11.284 1.00 90.12 294 PHE A O 1
ATOM 2361 N N . ILE A 1 295 ? 19.594 12.885 -11.093 1.00 89.06 295 ILE A N 1
ATOM 2362 C CA . ILE A 1 295 ? 18.587 13.551 -10.253 1.00 89.06 295 ILE A CA 1
ATOM 2363 C C . ILE A 1 295 ? 19.203 13.972 -8.918 1.00 89.06 295 ILE A C 1
ATOM 2365 O O . ILE A 1 295 ? 19.099 15.137 -8.550 1.00 89.06 295 ILE A O 1
ATOM 2369 N N . LYS A 1 296 ? 19.930 13.076 -8.233 1.00 87.19 296 LYS A N 1
ATOM 2370 C CA . LYS A 1 296 ? 20.655 13.414 -6.991 1.00 87.19 296 LYS A CA 1
ATOM 2371 C C . LYS A 1 296 ? 21.642 14.568 -7.182 1.00 87.19 296 LYS A C 1
ATOM 2373 O O . LYS A 1 296 ? 21.775 15.412 -6.299 1.00 87.19 296 LYS A O 1
ATOM 2378 N N . LEU A 1 297 ? 22.319 14.614 -8.330 1.00 90.12 297 LEU A N 1
ATOM 2379 C CA . LEU A 1 297 ? 23.246 15.690 -8.683 1.00 90.12 297 LEU A CA 1
ATOM 2380 C C . LEU A 1 297 ? 22.551 17.056 -8.748 1.00 90.12 297 LEU A C 1
ATOM 2382 O O . LEU A 1 297 ? 23.124 18.040 -8.290 1.00 90.12 297 LEU A O 1
ATOM 2386 N N . LEU A 1 298 ? 21.333 17.098 -9.299 1.00 91.88 298 LEU A N 1
ATOM 2387 C CA . LEU A 1 298 ? 20.536 18.317 -9.459 1.00 91.88 298 LEU A CA 1
ATOM 2388 C C . LEU A 1 298 ? 19.521 18.554 -8.330 1.00 91.88 298 LEU A C 1
ATOM 2390 O O . LEU A 1 298 ? 18.670 19.430 -8.441 1.00 91.88 298 LEU A O 1
ATOM 2394 N N . THR A 1 299 ? 19.598 17.784 -7.245 1.00 89.00 299 THR A N 1
ATOM 2395 C CA . THR A 1 299 ? 18.732 17.953 -6.075 1.00 89.00 299 THR A CA 1
ATOM 2396 C C . THR A 1 299 ? 19.553 18.555 -4.934 1.00 89.00 299 THR A C 1
ATOM 2398 O O . THR A 1 299 ? 20.552 17.934 -4.561 1.00 89.00 299 THR A O 1
ATOM 2401 N N . PRO A 1 300 ? 19.150 19.703 -4.353 1.00 89.06 300 PRO A N 1
ATOM 2402 C CA . PRO A 1 300 ? 19.850 20.312 -3.224 1.00 89.06 300 PRO A CA 1
ATOM 2403 C C . PRO A 1 300 ? 20.068 19.331 -2.069 1.00 89.06 300 PRO A C 1
ATOM 2405 O O . PRO A 1 300 ? 19.196 18.512 -1.767 1.00 89.06 300 PRO A O 1
ATOM 2408 N N . SER A 1 301 ? 21.232 19.416 -1.429 1.00 88.00 301 SER A N 1
ATOM 2409 C CA . SER A 1 301 ? 21.631 18.517 -0.341 1.00 88.00 301 SER A CA 1
ATOM 2410 C C . SER A 1 301 ? 22.451 19.261 0.714 1.00 88.00 301 SER A C 1
ATOM 2412 O O . SER A 1 301 ? 23.285 20.097 0.348 1.00 88.00 301 SER A O 1
ATOM 2414 N N . PRO A 1 302 ? 22.305 18.942 2.014 1.00 85.62 302 PRO A N 1
ATOM 2415 C CA . PRO A 1 302 ? 23.163 19.502 3.063 1.00 85.62 302 PRO A CA 1
ATOM 2416 C C . PRO A 1 302 ? 24.655 19.186 2.849 1.00 85.62 302 PRO A C 1
ATOM 2418 O O . PRO A 1 302 ? 25.522 19.950 3.279 1.00 85.62 302 PRO A O 1
ATOM 2421 N N . SER A 1 303 ? 24.960 18.102 2.130 1.00 88.69 303 SER A N 1
ATOM 2422 C CA . SER A 1 303 ? 26.320 17.670 1.789 1.00 88.69 303 SER A CA 1
ATOM 2423 C C . SER A 1 303 ? 26.995 18.541 0.723 1.00 88.69 303 SER A C 1
ATOM 2425 O O . SER A 1 303 ? 28.215 18.478 0.546 1.00 88.69 303 SER A O 1
ATOM 2427 N N . TYR A 1 304 ? 26.227 19.365 0.006 1.00 92.06 304 TYR A N 1
ATOM 2428 C CA . TYR A 1 304 ? 26.747 20.277 -1.008 1.00 92.06 304 TYR A CA 1
ATOM 2429 C C . TYR A 1 304 ? 27.122 21.644 -0.428 1.00 92.06 304 TYR A C 1
ATOM 2431 O O . TYR A 1 304 ? 26.599 22.066 0.609 1.00 92.06 304 TYR A O 1
ATOM 2439 N N . THR A 1 305 ? 28.042 22.345 -1.094 1.00 94.81 305 THR A N 1
ATOM 2440 C CA . THR A 1 305 ? 28.423 23.720 -0.744 1.00 94.81 305 THR A CA 1
ATOM 2441 C C . THR A 1 305 ? 27.231 24.671 -0.884 1.00 94.81 305 THR A C 1
ATOM 2443 O O . THR A 1 305 ? 26.330 24.448 -1.694 1.00 94.81 305 THR A O 1
ATOM 2446 N N . ASP A 1 306 ? 27.225 25.754 -0.101 1.00 94.50 306 ASP A N 1
ATOM 2447 C CA . ASP A 1 306 ? 26.155 26.763 -0.161 1.00 94.50 306 ASP A CA 1
ATOM 2448 C C . ASP A 1 306 ? 26.042 27.391 -1.557 1.00 94.50 306 ASP A C 1
ATOM 2450 O O . ASP A 1 306 ? 24.941 27.611 -2.051 1.00 94.50 306 ASP A O 1
ATOM 2454 N N . GLU A 1 307 ? 27.182 27.621 -2.216 1.00 95.25 307 GLU A N 1
ATOM 2455 C CA . GLU A 1 307 ? 27.243 28.138 -3.586 1.00 95.25 307 GLU A CA 1
ATOM 2456 C C . GLU A 1 307 ? 26.589 27.180 -4.589 1.00 95.25 307 GLU A C 1
ATOM 2458 O O . GLU A 1 307 ? 25.791 27.612 -5.421 1.00 95.25 307 GLU A O 1
ATOM 2463 N N . TYR A 1 308 ? 26.872 25.878 -4.487 1.00 95.25 308 TYR A N 1
ATOM 2464 C CA . TYR A 1 308 ? 26.292 24.889 -5.391 1.00 95.25 308 TYR A CA 1
ATOM 2465 C C . TYR A 1 308 ? 24.788 24.710 -5.155 1.00 95.25 308 TYR A C 1
ATOM 2467 O O . TYR A 1 308 ? 24.024 24.670 -6.116 1.00 95.25 308 TYR A O 1
ATOM 2475 N N . ASN A 1 309 ? 24.334 24.674 -3.898 1.00 93.94 309 ASN A N 1
ATOM 2476 C CA . ASN A 1 309 ? 22.899 24.640 -3.595 1.00 93.94 309 ASN A CA 1
ATOM 2477 C C . ASN A 1 309 ? 22.180 25.900 -4.100 1.00 93.94 309 ASN A C 1
ATOM 2479 O O . ASN A 1 309 ? 21.128 25.778 -4.718 1.00 93.94 309 ASN A O 1
ATOM 2483 N N . ALA A 1 310 ? 22.769 27.089 -3.936 1.00 95.00 310 ALA A N 1
ATOM 2484 C CA . ALA A 1 310 ? 22.200 28.325 -4.476 1.00 95.00 310 ALA A CA 1
ATOM 2485 C C . ALA A 1 310 ? 22.111 28.306 -6.013 1.00 95.00 310 ALA A C 1
ATOM 2487 O O . ALA A 1 310 ? 21.143 28.809 -6.585 1.00 95.00 310 ALA A O 1
ATOM 2488 N N . TRP A 1 311 ? 23.093 27.701 -6.692 1.00 95.38 311 TRP A N 1
ATOM 2489 C CA . TRP A 1 311 ? 23.015 27.460 -8.132 1.00 95.38 311 TRP A CA 1
ATOM 2490 C C . TRP A 1 311 ? 21.882 26.488 -8.480 1.00 95.38 311 TRP A C 1
ATOM 2492 O O . TRP A 1 311 ? 21.081 26.804 -9.357 1.00 95.38 311 TRP A O 1
ATOM 2502 N N . LEU A 1 312 ? 21.749 25.362 -7.773 1.00 93.31 312 LEU A N 1
ATOM 2503 C CA . LEU A 1 312 ? 20.654 24.408 -7.987 1.00 93.31 312 LEU A CA 1
ATOM 2504 C C . LEU A 1 312 ? 19.271 25.044 -7.799 1.00 93.31 312 LEU A C 1
ATOM 2506 O O . LEU A 1 312 ? 18.398 24.846 -8.644 1.00 93.31 312 LEU A O 1
ATOM 2510 N N . ASP A 1 313 ? 19.093 25.846 -6.749 1.00 91.19 313 ASP A N 1
ATOM 2511 C CA . ASP A 1 313 ? 17.842 26.560 -6.456 1.00 91.19 313 ASP A CA 1
ATOM 2512 C C . ASP A 1 313 ? 17.501 27.612 -7.524 1.00 91.19 313 ASP A C 1
ATOM 2514 O O . ASP A 1 313 ? 16.334 27.958 -7.718 1.00 91.19 313 ASP A O 1
ATOM 2518 N N . SER A 1 314 ? 18.506 28.107 -8.255 1.00 94.00 314 SER A N 1
ATOM 2519 C CA . SER A 1 314 ? 18.296 29.023 -9.380 1.00 94.00 314 SER A CA 1
ATOM 2520 C C . SER A 1 314 ? 17.758 28.330 -10.637 1.00 94.00 314 SER A C 1
ATOM 2522 O O . SER A 1 314 ? 17.199 29.001 -11.508 1.00 94.00 314 SER A O 1
ATOM 2524 N N . ILE A 1 315 ? 17.891 27.001 -10.745 1.00 93.38 315 ILE A N 1
ATOM 2525 C CA . ILE A 1 315 ? 17.439 26.227 -11.905 1.00 93.38 315 ILE A CA 1
ATOM 2526 C C . ILE A 1 315 ? 15.940 25.938 -11.764 1.00 93.38 315 ILE A C 1
ATOM 2528 O O . ILE A 1 315 ? 15.538 25.190 -10.870 1.00 93.38 315 ILE A O 1
ATOM 2532 N N . PRO A 1 316 ? 15.082 26.417 -12.682 1.00 91.12 316 PRO A N 1
ATOM 2533 C CA . PRO A 1 316 ? 13.660 26.113 -12.613 1.00 91.12 316 PRO A CA 1
ATOM 2534 C C . PRO A 1 316 ? 13.390 24.606 -12.744 1.00 91.12 316 PRO A C 1
ATOM 2536 O O . PRO A 1 316 ? 13.941 23.944 -13.624 1.00 91.12 316 PRO A O 1
ATOM 2539 N N . ASN A 1 317 ? 12.444 24.075 -11.960 1.00 88.00 317 ASN A N 1
ATOM 2540 C CA . ASN A 1 317 ? 12.067 22.651 -11.990 1.00 88.00 317 ASN A CA 1
ATOM 2541 C C . ASN A 1 317 ? 11.719 22.134 -13.400 1.00 88.00 317 ASN A C 1
ATOM 2543 O O . ASN A 1 317 ? 11.994 20.978 -13.722 1.00 88.00 317 ASN A O 1
ATOM 2547 N N . ARG A 1 318 ? 11.148 22.984 -14.271 1.00 88.62 318 ARG A N 1
ATOM 2548 C CA . ARG A 1 318 ? 10.863 22.616 -15.671 1.00 88.62 318 ARG A CA 1
ATOM 2549 C C . ARG A 1 318 ? 12.137 22.290 -16.464 1.00 88.62 318 ARG A C 1
ATOM 2551 O O . ARG A 1 318 ? 12.126 21.362 -17.265 1.00 88.62 318 ARG A O 1
ATOM 2558 N N . ILE A 1 319 ? 13.231 23.011 -16.203 1.00 93.19 319 ILE A N 1
ATOM 2559 C CA . ILE A 1 319 ? 14.528 22.825 -16.865 1.00 93.19 319 ILE A CA 1
ATOM 2560 C C . ILE A 1 319 ? 15.186 21.543 -16.360 1.00 93.19 319 ILE A C 1
ATOM 2562 O O . ILE A 1 319 ? 15.700 20.767 -17.162 1.00 93.19 319 ILE A O 1
ATOM 2566 N N . GLN A 1 320 ? 15.104 21.263 -15.054 1.00 92.06 320 GLN A N 1
ATOM 2567 C CA . GLN A 1 320 ? 15.572 19.988 -14.498 1.00 92.06 320 GLN A CA 1
ATOM 2568 C C . GLN A 1 320 ? 14.823 18.807 -15.133 1.00 92.06 320 GLN A C 1
ATOM 2570 O O . GLN A 1 320 ? 15.444 17.882 -15.656 1.00 92.06 320 GLN A O 1
ATOM 2575 N N . ALA A 1 321 ? 13.487 18.877 -15.181 1.00 90.25 321 ALA A N 1
ATOM 2576 C CA . ALA A 1 321 ? 12.660 17.857 -15.822 1.00 90.25 321 ALA A CA 1
ATOM 2577 C C . ALA A 1 321 ? 13.022 17.657 -17.305 1.00 90.25 321 ALA A C 1
ATOM 2579 O O . ALA A 1 321 ? 13.056 16.516 -17.774 1.00 90.25 321 ALA A O 1
ATOM 2580 N N . LEU A 1 322 ? 13.317 18.741 -18.033 1.00 91.69 322 LEU A N 1
ATOM 2581 C CA . LEU A 1 322 ? 13.794 18.693 -19.415 1.00 91.69 322 LEU A CA 1
ATOM 2582 C C . LEU A 1 322 ? 15.155 17.983 -19.513 1.00 91.69 322 LEU A C 1
ATOM 2584 O O . LEU A 1 322 ? 15.286 17.028 -20.280 1.00 91.69 322 LEU A O 1
ATOM 2588 N N . ALA A 1 323 ? 16.133 18.366 -18.688 1.00 93.81 323 ALA A N 1
ATOM 2589 C CA . ALA A 1 323 ? 17.454 17.737 -18.642 1.00 93.81 323 ALA A CA 1
ATOM 2590 C C . ALA A 1 323 ? 17.369 16.226 -18.346 1.00 93.81 323 ALA A C 1
ATOM 2592 O O . ALA A 1 323 ? 18.044 15.423 -18.995 1.00 93.81 323 ALA A O 1
ATOM 2593 N N . PHE A 1 324 ? 16.501 15.813 -17.416 1.00 92.38 324 PHE A N 1
ATOM 2594 C CA . PHE A 1 324 ? 16.269 14.404 -17.078 1.00 92.38 324 PHE A CA 1
ATOM 2595 C C . PHE A 1 324 ? 15.658 13.610 -18.230 1.00 92.38 324 PHE A C 1
ATOM 2597 O O . PHE A 1 324 ? 16.054 12.468 -18.481 1.00 92.38 324 PHE A O 1
ATOM 2604 N N . VAL A 1 325 ? 14.713 14.202 -18.961 1.00 90.06 325 VAL A N 1
ATOM 2605 C CA . VAL A 1 325 ? 14.138 13.551 -20.139 1.00 90.06 325 VAL A CA 1
ATOM 2606 C C . VAL A 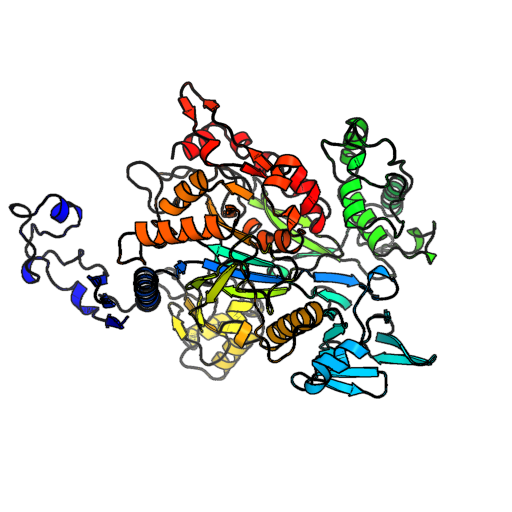1 325 ? 15.166 13.419 -21.253 1.00 90.06 325 VAL A C 1
ATOM 2608 O O . VAL A 1 325 ? 15.275 12.343 -21.838 1.00 90.06 325 VAL A O 1
ATOM 2611 N N . ILE A 1 326 ? 15.974 14.448 -21.501 1.00 90.94 326 ILE A N 1
ATOM 2612 C CA . ILE A 1 326 ? 17.051 14.376 -22.494 1.00 90.94 326 ILE A CA 1
ATOM 2613 C C . ILE A 1 326 ? 18.032 13.273 -22.116 1.00 90.94 326 ILE A C 1
ATOM 2615 O O . ILE A 1 326 ? 18.286 12.390 -22.928 1.00 90.94 326 ILE A O 1
ATOM 2619 N N . LYS A 1 327 ? 18.482 13.232 -20.855 1.00 90.19 327 LYS A N 1
ATOM 2620 C CA . LYS A 1 327 ? 19.314 12.140 -20.335 1.00 90.19 327 LYS A CA 1
ATOM 2621 C C . LYS A 1 327 ? 18.692 10.765 -20.581 1.00 90.19 327 LYS A C 1
ATOM 2623 O O . LYS A 1 327 ? 19.407 9.817 -20.894 1.00 90.19 327 LYS A O 1
ATOM 2628 N N . ARG A 1 328 ? 17.374 10.627 -20.418 1.00 86.06 328 ARG A N 1
ATOM 2629 C CA . ARG A 1 328 ? 16.686 9.340 -20.582 1.00 86.06 328 ARG A CA 1
ATOM 2630 C C . ARG A 1 328 ? 16.698 8.836 -22.024 1.00 86.06 328 ARG A C 1
ATOM 2632 O O . ARG A 1 328 ? 16.762 7.619 -22.213 1.00 86.06 328 ARG A O 1
ATOM 2639 N N . PHE A 1 329 ? 16.564 9.743 -22.989 1.00 84.44 329 PHE A N 1
ATOM 2640 C CA . PHE A 1 329 ? 16.490 9.424 -24.418 1.00 84.44 329 PHE A CA 1
ATOM 2641 C C . PHE A 1 329 ? 17.831 9.531 -25.146 1.00 84.44 329 PHE A C 1
ATOM 2643 O O . PHE A 1 329 ? 17.911 9.058 -26.277 1.00 84.44 329 PHE A O 1
ATOM 2650 N N . TYR A 1 330 ? 18.847 10.117 -24.507 1.00 86.69 330 TYR A N 1
ATOM 2651 C CA . TYR A 1 330 ? 20.182 10.285 -25.064 1.00 86.69 330 TYR A CA 1
ATOM 2652 C C . TYR A 1 330 ? 20.761 8.953 -25.550 1.00 86.69 330 TYR A C 1
ATOM 2654 O O . TYR A 1 330 ? 20.697 7.935 -24.855 1.00 86.69 330 TYR A O 1
ATOM 2662 N N . GLN A 1 331 ? 21.337 8.995 -26.747 1.00 81.62 331 GLN A N 1
ATOM 2663 C CA . GLN A 1 331 ? 22.067 7.901 -27.374 1.00 81.62 331 GLN A CA 1
ATOM 2664 C C . GLN A 1 331 ? 23.468 8.402 -27.725 1.00 81.62 331 GLN A C 1
ATOM 2666 O O . GLN A 1 331 ? 23.637 9.575 -28.057 1.00 81.62 331 GLN A O 1
ATOM 2671 N N . ASP A 1 332 ? 24.470 7.526 -27.665 1.00 81.19 332 ASP A N 1
ATOM 2672 C CA . ASP A 1 332 ? 25.869 7.900 -27.920 1.00 81.19 332 ASP A CA 1
ATOM 2673 C C . ASP A 1 332 ? 26.091 8.547 -29.298 1.00 81.19 332 ASP A C 1
ATOM 2675 O O . ASP A 1 332 ? 26.959 9.405 -29.450 1.00 81.19 332 ASP A O 1
ATOM 2679 N N . ASP A 1 333 ? 25.288 8.181 -30.299 1.00 83.12 333 ASP A N 1
ATOM 2680 C CA . ASP A 1 333 ? 25.351 8.734 -31.655 1.00 83.12 333 ASP A CA 1
ATOM 2681 C C . ASP A 1 333 ? 24.811 10.172 -31.766 1.00 83.12 333 ASP A C 1
ATOM 2683 O O . ASP A 1 333 ? 25.032 10.838 -32.784 1.00 83.12 333 ASP A O 1
ATOM 2687 N N . TRP A 1 334 ? 24.129 10.680 -30.733 1.00 87.06 334 TRP A N 1
ATOM 2688 C CA . TRP A 1 334 ? 23.731 12.084 -30.657 1.00 87.06 334 TRP A CA 1
ATOM 2689 C C . TRP A 1 334 ? 24.948 12.984 -30.447 1.00 87.06 334 TRP A C 1
ATOM 2691 O O . TRP A 1 334 ? 25.002 14.069 -31.031 1.00 87.06 334 TRP A O 1
ATOM 2701 N N . GLY A 1 335 ? 25.919 12.531 -29.646 1.00 86.81 335 GLY A N 1
ATOM 2702 C CA . GLY A 1 335 ? 27.072 13.328 -29.236 1.00 86.81 335 GLY A CA 1
ATOM 2703 C C . GLY A 1 335 ? 26.657 14.707 -28.712 1.00 86.81 335 GLY A C 1
ATOM 2704 O O . GLY A 1 335 ? 25.654 14.856 -28.013 1.00 86.81 335 GLY A O 1
ATOM 2705 N N . ASP A 1 336 ? 27.395 15.738 -29.117 1.00 86.31 336 ASP A N 1
ATOM 2706 C CA . ASP A 1 336 ? 27.102 17.128 -28.743 1.00 86.31 336 ASP A CA 1
ATOM 2707 C C . ASP A 1 336 ? 25.902 17.730 -29.515 1.00 86.31 336 ASP A C 1
ATOM 2709 O O . ASP A 1 336 ? 25.427 18.811 -29.178 1.00 86.31 336 ASP A O 1
ATOM 2713 N N . ASP A 1 337 ? 25.364 17.032 -30.524 1.00 89.50 337 ASP A N 1
ATOM 2714 C CA . ASP A 1 337 ? 24.257 17.486 -31.386 1.00 89.50 337 ASP A CA 1
ATOM 2715 C C . ASP A 1 337 ? 22.892 16.935 -30.925 1.00 89.50 337 ASP A C 1
ATOM 2717 O O . ASP A 1 337 ? 21.988 16.657 -31.713 1.00 89.50 337 ASP A O 1
ATOM 2721 N N . TRP A 1 338 ? 22.720 16.738 -29.617 1.00 90.56 338 TRP A N 1
ATOM 2722 C CA . TRP A 1 338 ? 21.482 16.218 -29.023 1.00 90.56 338 TRP A CA 1
ATOM 2723 C C . TRP A 1 338 ? 20.276 17.153 -29.228 1.00 90.56 338 TRP A C 1
ATOM 2725 O O . TRP A 1 338 ? 19.131 16.696 -29.289 1.00 90.56 338 TRP A O 1
ATOM 2735 N N . ARG A 1 339 ? 20.519 18.460 -29.385 1.00 92.44 339 ARG A N 1
ATOM 2736 C CA . ARG A 1 339 ? 19.485 19.498 -29.531 1.00 92.44 339 ARG A CA 1
ATOM 2737 C C . ARG A 1 339 ? 18.570 19.269 -30.731 1.00 92.44 339 ARG A C 1
ATOM 2739 O O . ARG A 1 339 ? 17.364 19.460 -30.610 1.00 92.44 339 ARG A O 1
ATOM 2746 N N . ARG A 1 340 ? 19.099 18.780 -31.861 1.00 90.31 340 ARG A N 1
ATOM 2747 C CA . ARG A 1 340 ? 18.317 18.560 -33.097 1.00 90.31 340 ARG A CA 1
ATOM 2748 C C . ARG A 1 340 ? 17.171 17.558 -32.944 1.00 90.31 340 ARG A C 1
ATOM 2750 O O . ARG A 1 340 ? 16.272 17.516 -33.781 1.00 90.31 340 ARG A O 1
ATOM 2757 N N . PHE A 1 341 ? 17.232 16.700 -31.926 1.00 89.06 341 PHE A N 1
ATOM 2758 C CA . PHE A 1 341 ? 16.225 15.666 -31.689 1.00 89.06 341 PHE A CA 1
ATOM 2759 C C . PHE A 1 341 ? 15.041 16.170 -30.866 1.00 89.06 341 PHE A C 1
ATOM 2761 O O . PHE A 1 341 ? 14.044 15.451 -30.746 1.00 89.06 341 PHE A O 1
ATOM 2768 N N . ILE A 1 342 ? 15.140 17.389 -30.334 1.00 91.50 342 ILE A N 1
ATOM 2769 C CA . ILE A 1 342 ? 14.125 18.047 -29.521 1.00 91.50 342 ILE A CA 1
ATOM 2770 C C . ILE A 1 342 ? 13.470 19.125 -30.375 1.00 91.50 342 ILE A C 1
ATOM 2772 O O . ILE A 1 342 ? 14.133 19.891 -31.065 1.00 91.50 342 ILE A O 1
ATOM 2776 N N . SER A 1 343 ? 12.144 19.156 -30.369 1.00 90.75 343 SER A N 1
ATOM 2777 C CA . SER A 1 343 ? 11.377 20.088 -31.195 1.00 90.75 343 SER A CA 1
ATOM 2778 C C . SER A 1 343 ? 10.048 20.435 -30.542 1.00 90.75 343 SER A C 1
ATOM 2780 O O . SER A 1 343 ? 9.591 19.750 -29.625 1.00 90.75 343 SER A O 1
ATOM 2782 N N . VAL A 1 344 ? 9.415 21.480 -31.059 1.00 92.38 344 VAL A N 1
ATOM 2783 C CA . VAL A 1 344 ? 8.017 21.833 -30.806 1.00 92.38 344 VAL A CA 1
ATOM 2784 C C . VAL A 1 344 ? 7.313 22.006 -32.151 1.00 92.38 344 VAL A C 1
ATOM 2786 O O . VAL A 1 344 ? 7.965 22.221 -33.176 1.00 92.38 344 VAL A O 1
ATOM 2789 N N . ASP A 1 345 ? 5.987 21.881 -32.175 1.00 89.62 345 ASP A N 1
ATOM 2790 C CA . ASP A 1 345 ? 5.219 22.215 -33.381 1.00 89.62 345 ASP A CA 1
ATOM 2791 C C . ASP A 1 345 ? 5.208 23.722 -33.628 1.00 89.62 345 ASP A C 1
ATOM 2793 O O . ASP A 1 345 ? 5.336 24.502 -32.694 1.00 89.62 345 ASP A O 1
ATOM 2797 N N . ILE A 1 346 ? 4.984 24.134 -34.875 1.00 87.50 346 ILE A N 1
ATOM 2798 C CA . ILE A 1 346 ? 4.633 25.520 -35.195 1.00 87.50 346 ILE A CA 1
ATOM 2799 C C . ILE A 1 346 ? 3.107 25.598 -35.269 1.00 87.50 346 ILE A C 1
ATOM 2801 O O . ILE A 1 346 ? 2.496 24.973 -36.137 1.00 87.50 346 ILE A O 1
ATOM 2805 N N . ILE A 1 347 ? 2.495 26.351 -34.358 1.00 87.75 347 ILE A N 1
ATOM 2806 C CA . ILE A 1 347 ? 1.047 26.544 -34.248 1.00 87.75 347 ILE A CA 1
ATOM 2807 C C . ILE A 1 347 ? 0.745 27.998 -34.605 1.00 87.75 347 ILE A C 1
ATOM 2809 O O . ILE A 1 347 ? 1.291 28.917 -34.000 1.00 87.75 347 ILE A O 1
ATOM 2813 N N . ASP A 1 348 ? -0.076 28.208 -35.635 1.00 89.81 348 ASP A N 1
ATOM 2814 C CA . ASP A 1 348 ? -0.447 29.535 -36.153 1.00 89.81 348 ASP A CA 1
ATOM 2815 C C . ASP A 1 348 ? 0.750 30.464 -36.458 1.00 89.81 348 ASP A C 1
ATOM 2817 O O . ASP A 1 348 ? 0.652 31.687 -36.393 1.00 89.81 348 ASP A O 1
ATOM 2821 N N . GLY A 1 349 ? 1.893 29.877 -36.833 1.00 87.31 349 GLY A N 1
ATOM 2822 C CA . GLY A 1 349 ? 3.122 30.605 -37.168 1.00 87.31 349 GLY A CA 1
ATOM 2823 C C . GLY A 1 349 ? 4.066 30.870 -35.990 1.00 87.31 349 GLY A C 1
ATOM 2824 O O . GLY A 1 349 ? 5.146 31.411 -36.218 1.00 87.31 349 GLY A O 1
ATOM 2825 N N . SER A 1 350 ? 3.712 30.443 -34.776 1.00 87.50 350 SER A N 1
ATOM 2826 C CA . SER A 1 350 ? 4.546 30.558 -33.572 1.00 87.50 350 SER A CA 1
ATOM 2827 C C . SER A 1 350 ? 4.983 29.181 -33.062 1.00 87.50 350 SER A C 1
ATOM 2829 O O . SER A 1 350 ? 4.228 28.216 -33.207 1.00 87.50 350 SER A O 1
ATOM 2831 N N . PRO A 1 351 ? 6.173 29.045 -32.450 1.00 88.62 351 PRO A N 1
ATOM 2832 C CA . PRO A 1 351 ? 6.542 27.825 -31.741 1.00 88.62 351 PRO A CA 1
ATOM 2833 C C . PRO A 1 351 ? 5.508 27.497 -30.658 1.00 88.62 351 PRO A C 1
ATOM 2835 O O . PRO A 1 351 ? 5.104 28.360 -29.884 1.00 88.62 351 PRO A O 1
ATOM 2838 N N . GLY A 1 352 ? 5.050 26.252 -30.634 1.00 89.81 352 GLY A N 1
ATOM 2839 C CA . GLY A 1 352 ? 4.210 25.719 -29.575 1.00 89.81 352 GLY A CA 1
ATOM 2840 C C . GLY A 1 352 ? 5.029 25.376 -28.333 1.00 89.81 352 GLY A C 1
ATOM 2841 O O . GLY A 1 352 ? 6.254 25.431 -28.333 1.00 89.81 352 GLY A O 1
ATOM 2842 N N . HIS A 1 353 ? 4.334 24.948 -27.283 1.00 90.12 353 HIS A N 1
ATOM 2843 C CA . HIS A 1 353 ? 4.955 24.672 -25.985 1.00 90.12 353 HIS A CA 1
ATOM 2844 C C . HIS A 1 353 ? 5.072 23.178 -25.670 1.00 90.12 353 HIS A C 1
ATOM 2846 O O . HIS A 1 353 ? 5.684 22.805 -24.680 1.00 90.12 353 HIS A O 1
ATOM 2852 N N . GLU A 1 354 ? 4.483 22.291 -26.475 1.00 89.94 354 GLU A N 1
ATOM 2853 C CA . GLU A 1 354 ? 4.537 20.850 -26.217 1.00 89.94 354 GLU A CA 1
ATOM 2854 C C . GLU A 1 354 ? 5.818 20.236 -26.784 1.00 89.94 354 GLU A C 1
ATOM 2856 O O . GLU A 1 354 ? 6.010 20.170 -28.001 1.00 89.94 354 GLU A O 1
ATOM 2861 N N . MET A 1 355 ? 6.672 19.729 -25.895 1.00 89.62 355 MET A N 1
ATOM 2862 C CA . MET A 1 355 ? 7.933 19.113 -26.286 1.00 89.62 355 MET A CA 1
ATOM 2863 C C . MET A 1 355 ? 7.722 17.818 -27.074 1.00 89.62 355 MET A C 1
ATOM 2865 O O . MET A 1 355 ? 6.941 16.931 -26.694 1.00 89.62 355 MET A O 1
ATOM 2869 N N . LYS A 1 356 ? 8.532 17.656 -28.120 1.00 88.00 356 LYS A N 1
ATOM 2870 C CA . LYS A 1 356 ? 8.664 16.429 -28.895 1.00 88.00 356 LYS A CA 1
ATOM 2871 C C . LYS A 1 356 ? 10.097 15.927 -28.923 1.00 88.00 356 LYS A C 1
ATOM 2873 O O . LYS A 1 356 ? 11.029 16.707 -29.084 1.00 88.00 356 LYS A O 1
ATOM 2878 N N . ILE A 1 357 ? 10.242 14.606 -28.872 1.00 84.31 357 ILE A N 1
ATOM 2879 C CA . ILE A 1 357 ? 11.485 13.907 -29.213 1.00 84.31 357 ILE A CA 1
ATOM 2880 C C . ILE A 1 357 ? 11.170 12.934 -30.348 1.00 84.31 357 ILE A C 1
ATOM 2882 O O . ILE A 1 357 ? 10.151 12.238 -30.310 1.00 84.31 357 ILE A O 1
ATOM 2886 N N . PHE A 1 358 ? 11.997 12.922 -31.396 1.00 77.88 358 PHE A N 1
ATOM 2887 C CA . PHE A 1 358 ? 11.741 12.156 -32.629 1.00 77.88 358 PHE A CA 1
ATOM 2888 C C . PHE A 1 358 ? 10.365 12.451 -33.263 1.00 77.88 358 PHE A C 1
ATOM 2890 O O . PHE A 1 358 ? 9.673 11.548 -33.737 1.00 77.88 358 PHE A O 1
ATOM 2897 N N . GLY A 1 359 ? 9.919 13.712 -33.202 1.00 77.50 359 GLY A N 1
ATOM 2898 C CA . GLY A 1 359 ? 8.605 14.138 -33.702 1.00 77.50 359 GLY A CA 1
ATOM 2899 C C . GLY A 1 359 ? 7.406 13.602 -32.904 1.00 77.50 359 GLY A C 1
ATOM 2900 O O . GLY A 1 359 ? 6.259 13.826 -33.295 1.00 77.50 359 GLY A O 1
ATOM 2901 N N . LYS A 1 360 ? 7.637 12.911 -31.780 1.00 80.94 360 LYS A N 1
ATOM 2902 C CA . LYS A 1 360 ? 6.589 12.380 -30.902 1.00 80.94 360 LYS A CA 1
ATOM 2903 C C . LYS A 1 360 ? 6.466 13.233 -29.651 1.00 80.94 360 LYS A C 1
ATOM 2905 O O . LYS A 1 360 ? 7.462 13.511 -28.991 1.00 80.94 360 LYS A O 1
ATOM 2910 N N . ARG A 1 361 ? 5.228 13.593 -29.307 1.00 85.12 361 ARG A N 1
ATOM 2911 C CA . ARG A 1 361 ? 4.897 14.304 -28.067 1.00 85.12 361 ARG A CA 1
ATOM 2912 C C . ARG A 1 361 ? 5.371 13.507 -26.856 1.00 85.12 361 ARG A C 1
ATOM 2914 O O . ARG A 1 361 ? 5.039 12.326 -26.730 1.00 85.12 361 ARG A O 1
ATOM 2921 N N . ILE A 1 362 ? 6.102 14.171 -25.967 1.00 85.44 362 ILE A N 1
ATOM 2922 C CA . ILE A 1 362 ? 6.508 13.598 -24.687 1.00 85.44 362 ILE A CA 1
ATOM 2923 C C . ILE A 1 362 ? 5.452 13.903 -23.630 1.00 85.44 362 ILE A C 1
ATOM 2925 O O . ILE A 1 362 ? 4.966 15.026 -23.492 1.00 85.44 362 ILE A O 1
ATOM 2929 N N . VAL A 1 363 ? 5.095 12.861 -22.887 1.00 87.56 363 VAL A N 1
ATOM 2930 C CA . VAL A 1 363 ? 4.141 12.918 -21.784 1.00 87.56 363 VAL A CA 1
ATOM 2931 C C . VAL A 1 363 ? 4.872 12.537 -20.506 1.00 87.56 363 VAL A C 1
ATOM 2933 O O . VAL A 1 363 ? 5.571 11.520 -20.461 1.00 87.56 363 VAL A O 1
ATOM 2936 N N . GLY A 1 364 ? 4.733 13.391 -19.497 1.00 88.81 364 GLY A N 1
ATOM 2937 C CA . GLY A 1 364 ? 5.196 13.129 -18.143 1.00 88.81 364 GLY A CA 1
ATOM 2938 C C . GLY A 1 364 ? 4.112 12.415 -17.344 1.00 88.81 364 GLY A C 1
ATOM 2939 O O . GLY A 1 364 ? 2.923 12.682 -17.530 1.00 88.81 364 GLY A O 1
ATOM 2940 N N . SER A 1 365 ? 4.541 11.539 -16.442 1.00 91.75 365 SER A N 1
ATOM 2941 C CA . SER A 1 365 ? 3.684 10.936 -15.424 1.00 91.75 365 SER A CA 1
ATOM 2942 C C . SER A 1 365 ? 3.825 11.711 -14.118 1.00 91.75 365 SER A C 1
ATOM 2944 O O . SER A 1 365 ? 4.919 12.160 -13.774 1.00 91.75 365 SER A O 1
ATOM 2946 N N . TYR A 1 366 ? 2.730 11.854 -13.383 1.00 92.81 366 TYR A N 1
ATOM 2947 C CA . TYR A 1 366 ? 2.658 12.646 -12.166 1.00 92.81 366 TYR A CA 1
ATOM 2948 C C . TYR A 1 366 ? 1.852 11.923 -11.092 1.00 92.81 366 TYR A C 1
ATOM 2950 O O . TYR A 1 366 ? 0.935 11.165 -11.406 1.00 92.81 366 TYR A O 1
ATOM 2958 N N . LEU A 1 367 ? 2.165 12.200 -9.830 1.00 93.81 367 LEU A N 1
ATOM 2959 C CA . LEU A 1 367 ? 1.382 11.768 -8.675 1.00 93.81 367 LEU A CA 1
ATOM 2960 C C . LEU A 1 367 ? 0.951 12.985 -7.867 1.00 93.81 367 LEU A C 1
ATOM 2962 O O . LEU A 1 367 ? 1.722 13.936 -7.702 1.00 93.81 367 LEU A O 1
ATOM 2966 N N . ARG A 1 368 ? -0.268 12.935 -7.332 1.00 94.00 368 ARG A N 1
ATOM 2967 C CA . ARG A 1 368 ? -0.675 13.835 -6.255 1.00 94.00 368 ARG A CA 1
ATOM 2968 C C . ARG A 1 368 ? 0.010 13.388 -4.963 1.00 94.00 368 ARG A C 1
ATOM 2970 O O . ARG A 1 368 ? -0.031 12.209 -4.632 1.00 94.00 368 ARG A O 1
ATOM 2977 N N . MET A 1 369 ? 0.619 14.330 -4.251 1.00 94.94 369 MET A N 1
ATOM 2978 C CA . MET A 1 369 ? 1.195 14.125 -2.921 1.00 94.94 369 MET A CA 1
ATOM 2979 C C . MET A 1 369 ? 0.651 15.189 -1.964 1.00 94.94 369 MET A C 1
ATOM 2981 O O . MET A 1 369 ? 1.317 16.174 -1.626 1.00 94.94 369 MET A O 1
ATOM 2985 N N . GLY A 1 370 ? -0.592 14.982 -1.546 1.00 93.50 370 GLY A N 1
ATOM 2986 C CA . GLY A 1 370 ? -1.349 15.860 -0.670 1.00 93.50 370 GLY A CA 1
ATOM 2987 C C . GLY A 1 370 ? -1.858 17.133 -1.338 1.00 93.50 370 GLY A C 1
ATOM 2988 O O . GLY A 1 370 ? -1.888 17.276 -2.566 1.00 93.50 370 GLY A O 1
ATOM 2989 N N . PHE A 1 371 ? -2.287 18.057 -0.487 1.00 94.31 371 PHE A N 1
ATOM 2990 C CA . PHE A 1 371 ? -2.927 19.309 -0.863 1.00 94.31 371 PHE A CA 1
ATOM 2991 C C . PHE A 1 371 ? -2.140 20.503 -0.321 1.00 94.31 371 PHE A C 1
ATOM 2993 O O . PHE A 1 371 ? -1.426 20.378 0.673 1.00 94.31 371 PHE A O 1
ATOM 3000 N N . ASP A 1 372 ? -2.237 21.643 -0.999 1.00 91.56 372 ASP A N 1
ATOM 3001 C CA . ASP A 1 372 ? -1.722 22.912 -0.486 1.00 91.56 372 ASP A CA 1
ATOM 3002 C C . ASP A 1 372 ? -2.705 23.559 0.509 1.00 91.56 372 ASP A C 1
ATOM 3004 O O . ASP A 1 372 ? -3.793 23.039 0.775 1.00 91.56 372 ASP A O 1
ATOM 3008 N N . HIS A 1 373 ? -2.320 24.718 1.050 1.00 89.19 373 HIS A N 1
ATOM 3009 C CA . HIS A 1 373 ? -3.125 25.492 2.004 1.00 89.19 373 HIS A CA 1
ATOM 3010 C C . HIS A 1 373 ? -4.466 25.987 1.424 1.00 89.19 373 HIS A C 1
ATOM 3012 O O . HIS A 1 373 ? -5.367 26.343 2.180 1.00 89.19 373 HIS A O 1
ATOM 3018 N N . GLU A 1 374 ? -4.632 25.980 0.098 1.00 91.00 374 GLU A N 1
ATOM 3019 C CA . GLU A 1 374 ? -5.882 26.309 -0.604 1.00 91.00 374 GLU A CA 1
ATOM 3020 C C . GLU A 1 374 ? -6.678 25.053 -1.008 1.00 91.00 374 GLU A C 1
ATOM 3022 O O . GLU A 1 374 ? -7.629 25.136 -1.790 1.00 91.00 374 GLU A O 1
ATOM 3027 N N . ALA A 1 375 ? -6.303 23.882 -0.482 1.00 87.94 375 ALA A N 1
ATOM 3028 C CA . ALA A 1 375 ? -6.874 22.577 -0.808 1.00 87.94 375 ALA A CA 1
ATOM 3029 C C . ALA A 1 375 ? -6.764 22.191 -2.299 1.00 87.94 375 ALA A C 1
ATOM 3031 O O . ALA A 1 375 ? -7.548 21.374 -2.796 1.00 87.94 375 ALA A O 1
ATOM 3032 N N . LYS A 1 376 ? -5.777 22.730 -3.022 1.00 91.56 376 LYS A N 1
ATOM 3033 C CA . LYS A 1 376 ? -5.439 22.320 -4.393 1.00 91.56 376 LYS A CA 1
ATOM 3034 C C . LYS A 1 376 ? -4.425 21.184 -4.375 1.00 91.56 376 LYS A C 1
ATOM 3036 O O . LYS A 1 376 ? -3.667 21.009 -3.427 1.00 91.56 376 LYS A O 1
ATOM 3041 N N . TRP A 1 377 ? -4.412 20.384 -5.437 1.00 93.38 377 TRP A N 1
ATOM 3042 C CA . TRP A 1 377 ? -3.528 19.222 -5.539 1.00 93.38 377 TRP A CA 1
ATOM 3043 C C . TRP A 1 377 ? -2.064 19.630 -5.682 1.00 93.38 377 TRP A C 1
ATOM 3045 O O . TRP A 1 377 ? -1.697 20.330 -6.628 1.00 93.38 377 TRP A O 1
ATOM 3055 N N . ARG A 1 378 ? -1.201 19.086 -4.823 1.00 93.81 378 ARG A N 1
ATOM 3056 C CA . ARG A 1 378 ? 0.252 19.154 -5.005 1.00 93.81 378 ARG A CA 1
ATOM 3057 C C . ARG A 1 378 ? 0.670 18.008 -5.919 1.00 93.81 378 ARG A C 1
ATOM 3059 O O . ARG A 1 378 ? 0.654 16.851 -5.511 1.00 93.81 378 ARG A O 1
ATOM 3066 N N . THR A 1 379 ? 0.982 18.317 -7.173 1.00 93.06 379 THR A N 1
ATOM 3067 C CA . THR A 1 379 ? 1.233 17.314 -8.219 1.00 93.06 379 THR A CA 1
ATOM 3068 C C . THR A 1 379 ? 2.705 17.309 -8.615 1.00 93.06 379 THR A C 1
ATOM 3070 O O . THR A 1 379 ? 3.244 18.348 -8.989 1.00 93.06 379 THR A O 1
ATOM 3073 N N . PHE A 1 380 ? 3.350 16.144 -8.572 1.00 93.12 380 PHE A N 1
ATOM 3074 C CA . PHE A 1 380 ? 4.793 16.009 -8.785 1.00 93.12 380 PHE A CA 1
ATOM 3075 C C . PHE A 1 380 ? 5.105 15.022 -9.896 1.00 93.12 380 PHE A C 1
ATOM 3077 O O . PHE A 1 380 ? 4.507 13.949 -9.963 1.00 93.12 380 PHE A O 1
ATOM 3084 N N . LYS A 1 381 ? 6.062 15.380 -10.757 1.00 92.88 381 LYS A N 1
ATOM 3085 C CA . LYS A 1 381 ? 6.516 14.518 -11.849 1.00 92.88 381 LYS A CA 1
ATOM 3086 C C . LYS A 1 381 ? 7.293 13.331 -11.282 1.00 92.88 381 LYS A C 1
ATOM 3088 O O . LYS A 1 381 ? 8.265 13.512 -10.543 1.00 92.88 381 LYS A O 1
ATOM 3093 N N . VAL A 1 382 ? 6.875 12.124 -11.650 1.00 94.12 382 VAL A N 1
ATOM 3094 C CA . VAL A 1 382 ? 7.672 10.916 -11.422 1.00 94.12 382 VAL A CA 1
ATOM 3095 C C . VAL A 1 382 ? 8.698 10.756 -12.536 1.00 94.12 382 VAL A C 1
ATOM 3097 O O . VAL A 1 382 ? 8.546 11.291 -13.639 1.00 94.12 382 VAL A O 1
ATOM 3100 N N . ARG A 1 383 ? 9.745 9.989 -12.257 1.00 91.69 383 ARG A N 1
ATOM 3101 C CA . ARG A 1 383 ? 10.804 9.718 -13.220 1.00 91.69 383 ARG A CA 1
ATOM 3102 C C . ARG A 1 383 ? 10.267 9.095 -14.493 1.00 91.69 383 ARG A C 1
ATOM 3104 O O . ARG A 1 383 ? 9.379 8.247 -14.470 1.00 91.69 383 ARG A O 1
ATOM 3111 N N . GLN A 1 384 ? 10.890 9.442 -15.616 1.00 88.00 384 GLN A N 1
ATOM 3112 C CA . GLN A 1 384 ? 10.497 8.902 -16.920 1.00 88.00 384 GLN A CA 1
ATOM 3113 C C . GLN A 1 384 ? 10.675 7.373 -17.014 1.00 88.00 384 GLN A C 1
ATOM 3115 O O . GLN A 1 384 ? 10.006 6.711 -17.813 1.00 88.00 384 GLN A O 1
ATOM 3120 N N . ASP A 1 385 ? 11.586 6.812 -16.214 1.00 89.50 385 ASP A N 1
ATOM 3121 C CA . ASP A 1 385 ? 11.839 5.375 -16.107 1.00 89.50 385 ASP A CA 1
ATOM 3122 C C . ASP A 1 385 ? 11.076 4.689 -14.956 1.00 89.50 385 ASP A C 1
ATOM 3124 O O . ASP A 1 385 ? 11.171 3.468 -14.820 1.00 89.50 385 ASP A O 1
ATOM 3128 N N . PHE A 1 386 ? 10.298 5.428 -14.158 1.00 93.31 386 PHE A N 1
ATOM 3129 C CA . PHE A 1 386 ? 9.481 4.865 -13.085 1.00 93.31 386 PHE A CA 1
ATOM 3130 C C . PHE A 1 386 ? 8.208 4.220 -13.642 1.00 93.31 386 PHE A C 1
ATOM 3132 O O . PHE A 1 386 ? 7.501 4.787 -14.475 1.00 93.31 386 PHE A O 1
ATOM 3139 N N . ILE A 1 387 ? 7.906 3.026 -13.141 1.00 94.31 387 ILE A N 1
ATOM 3140 C CA . ILE A 1 387 ? 6.618 2.343 -13.275 1.00 94.31 387 ILE A CA 1
ATOM 3141 C C . ILE A 1 387 ? 6.256 1.844 -11.877 1.00 94.31 387 ILE A C 1
ATOM 3143 O O . ILE A 1 387 ? 7.152 1.379 -11.168 1.00 94.31 387 ILE A O 1
ATOM 3147 N N . ALA A 1 388 ? 4.983 1.946 -11.483 1.00 95.44 388 ALA A N 1
ATOM 3148 C CA . ALA A 1 388 ? 4.504 1.432 -10.202 1.00 95.44 388 ALA A CA 1
ATOM 3149 C C . ALA A 1 388 ? 4.876 -0.044 -10.018 1.00 95.44 388 ALA A C 1
ATOM 3151 O O . ALA A 1 388 ? 4.970 -0.789 -10.991 1.00 95.44 388 ALA A O 1
ATOM 3152 N N . THR A 1 389 ? 5.093 -0.481 -8.782 1.00 97.12 389 THR A N 1
ATOM 3153 C CA . THR A 1 389 ? 5.384 -1.889 -8.486 1.00 97.12 389 THR A CA 1
ATOM 3154 C C . THR A 1 389 ? 4.270 -2.813 -8.976 1.00 97.12 389 THR A C 1
ATOM 3156 O O . THR A 1 389 ? 3.085 -2.492 -8.872 1.00 97.12 389 THR A O 1
ATOM 3159 N N . GLU A 1 390 ? 4.642 -3.993 -9.480 1.00 95.81 390 GLU A N 1
ATOM 3160 C CA . GLU A 1 390 ? 3.673 -5.086 -9.612 1.00 95.81 390 GLU A CA 1
ATOM 3161 C C . GLU A 1 390 ? 3.423 -5.617 -8.201 1.00 95.81 390 GLU A C 1
ATOM 3163 O O . GLU A 1 390 ? 4.370 -6.014 -7.519 1.00 95.81 390 GLU A O 1
ATOM 3168 N N . LYS A 1 391 ? 2.171 -5.600 -7.743 1.00 95.50 391 LYS A N 1
ATOM 3169 C CA . LYS A 1 391 ? 1.812 -6.024 -6.388 1.00 95.50 391 LYS A CA 1
ATOM 3170 C C . LYS A 1 391 ? 0.975 -7.290 -6.419 1.00 95.50 391 LYS A C 1
ATOM 3172 O O . LYS A 1 391 ? -0.105 -7.315 -7.003 1.00 95.50 391 LYS A O 1
ATOM 3177 N N . ILE A 1 392 ? 1.444 -8.316 -5.714 1.00 95.19 392 ILE A N 1
ATOM 3178 C CA . ILE A 1 392 ? 0.643 -9.495 -5.387 1.00 95.19 392 ILE A CA 1
ATOM 3179 C C . ILE A 1 392 ? 0.113 -9.311 -3.968 1.00 95.19 392 ILE A C 1
ATOM 3181 O O . ILE A 1 392 ? 0.886 -9.204 -3.017 1.00 95.19 392 ILE A O 1
ATOM 3185 N N . GLN A 1 393 ? -1.210 -9.242 -3.819 1.00 94.69 393 GLN A N 1
ATOM 3186 C CA . GLN A 1 393 ? -1.836 -9.103 -2.507 1.00 94.69 393 GLN A CA 1
ATOM 3187 C C . GLN A 1 393 ? -1.613 -10.376 -1.681 1.00 94.69 393 GLN A C 1
ATOM 3189 O O . GLN A 1 393 ? -2.023 -11.471 -2.072 1.00 94.69 393 GLN A O 1
ATOM 3194 N N . MET A 1 394 ? -0.980 -10.216 -0.521 1.00 94.88 394 MET A N 1
ATOM 3195 C CA . MET A 1 394 ? -0.654 -11.314 0.394 1.00 94.88 394 MET A CA 1
ATOM 3196 C C . MET A 1 394 ? -1.632 -11.380 1.566 1.00 94.88 394 MET A C 1
ATOM 3198 O O . MET A 1 394 ? -1.917 -12.467 2.071 1.00 94.88 394 MET A O 1
ATOM 3202 N N . GLU A 1 395 ? -2.167 -10.225 1.967 1.00 96.44 395 GLU A N 1
ATOM 3203 C CA . GLU A 1 395 ? -3.024 -10.010 3.135 1.00 96.44 395 GLU A CA 1
ATOM 3204 C C . GLU A 1 395 ? -3.995 -8.849 2.882 1.00 96.44 395 GLU A C 1
ATOM 3206 O O . GLU A 1 395 ? -3.754 -8.015 2.010 1.00 96.44 395 GLU A O 1
ATOM 3211 N N . ASP A 1 396 ? -5.071 -8.763 3.667 1.00 93.31 396 ASP A N 1
ATOM 3212 C CA . ASP A 1 396 ? -5.986 -7.615 3.623 1.00 93.31 396 ASP A CA 1
ATOM 3213 C C . ASP A 1 396 ? -6.572 -7.295 5.000 1.00 93.31 396 ASP A C 1
ATOM 3215 O O . ASP A 1 396 ? -6.384 -6.180 5.479 1.00 93.31 396 ASP A O 1
ATOM 3219 N N . ASP A 1 397 ? -7.279 -8.232 5.649 1.00 94.88 397 ASP A N 1
ATOM 3220 C CA . ASP A 1 397 ? -8.013 -7.960 6.895 1.00 94.88 397 ASP A CA 1
ATOM 3221 C C . ASP A 1 397 ? -7.937 -9.062 7.961 1.00 94.88 397 ASP A C 1
ATOM 3223 O O . ASP A 1 397 ? -7.816 -8.730 9.144 1.00 94.88 397 ASP A O 1
ATOM 3227 N N . ILE A 1 398 ? -8.015 -10.343 7.593 1.00 97.81 398 ILE A N 1
ATOM 3228 C CA . ILE A 1 398 ? -7.828 -11.472 8.519 1.00 97.81 398 ILE A CA 1
ATOM 3229 C C . ILE A 1 398 ? -6.598 -12.272 8.094 1.00 97.81 398 ILE A C 1
ATOM 3231 O O . ILE A 1 398 ? -6.650 -13.067 7.151 1.00 97.81 398 ILE A O 1
ATOM 3235 N N . SER A 1 399 ? -5.507 -12.087 8.828 1.00 97.81 399 SER A N 1
ATOM 3236 C CA . SER A 1 399 ? -4.246 -12.785 8.595 1.00 97.81 399 SER A CA 1
ATOM 3237 C C . SER A 1 399 ? -3.917 -13.707 9.756 1.00 97.81 399 SER A C 1
ATOM 3239 O O . SER A 1 399 ? -4.197 -13.399 10.911 1.00 97.81 399 SER A O 1
ATOM 3241 N N . THR A 1 400 ? -3.285 -14.832 9.448 1.00 97.38 400 THR A N 1
ATOM 3242 C CA . THR A 1 400 ? -2.603 -15.665 10.442 1.00 97.38 400 THR A CA 1
ATOM 3243 C C . THR A 1 400 ? -1.134 -15.740 10.111 1.00 97.38 400 THR A C 1
ATOM 3245 O O . THR A 1 400 ? -0.789 -15.931 8.940 1.00 97.38 400 THR A O 1
ATOM 3248 N N . SER A 1 401 ? -0.288 -15.657 11.123 1.00 97.44 401 SER A N 1
ATOM 3249 C CA . SER A 1 401 ? 1.154 -15.726 10.949 1.00 97.44 401 SER A CA 1
ATOM 3250 C C . SER A 1 401 ? 1.816 -16.664 11.942 1.00 97.44 401 SER A C 1
ATOM 3252 O O . SER A 1 401 ? 1.233 -17.037 12.961 1.00 97.44 401 SER A O 1
ATOM 3254 N N . VAL A 1 402 ? 3.030 -17.083 11.599 1.00 95.69 402 VAL A N 1
ATOM 3255 C CA . VAL A 1 402 ? 3.921 -17.872 12.450 1.00 95.69 402 VAL A CA 1
ATOM 3256 C C . VAL A 1 402 ? 5.336 -17.319 12.343 1.00 95.69 402 VAL A C 1
ATOM 3258 O O . VAL A 1 402 ? 5.736 -16.826 11.285 1.00 95.69 402 VAL A O 1
ATOM 3261 N N . VAL A 1 403 ? 6.101 -17.445 13.424 1.00 94.25 403 VAL A N 1
ATOM 3262 C CA . VAL A 1 403 ? 7.526 -17.105 13.459 1.00 94.25 403 VAL A CA 1
ATOM 3263 C C . VAL A 1 403 ? 8.326 -18.396 13.473 1.00 94.25 403 VAL A C 1
ATOM 3265 O O . VAL A 1 403 ? 8.169 -19.228 14.368 1.00 94.25 403 VAL A O 1
ATOM 3268 N N . VAL A 1 404 ? 9.163 -18.578 12.458 1.00 91.31 404 VAL A N 1
ATOM 3269 C CA . VAL A 1 404 ? 9.959 -19.791 12.272 1.00 91.31 404 VAL A CA 1
ATOM 3270 C C . VAL A 1 404 ? 11.407 -19.512 12.640 1.00 91.31 404 VAL A C 1
ATOM 3272 O O . VAL A 1 404 ? 11.970 -18.497 12.233 1.00 91.31 404 VAL A O 1
ATOM 3275 N N . ALA A 1 405 ? 12.004 -20.421 13.410 1.00 88.50 405 ALA A N 1
ATOM 3276 C CA . ALA A 1 405 ? 13.348 -20.246 13.937 1.00 88.50 405 ALA A CA 1
ATOM 3277 C C . ALA A 1 405 ? 14.410 -20.157 12.818 1.00 88.50 405 ALA A C 1
ATOM 3279 O O . ALA A 1 405 ? 14.241 -20.766 11.750 1.00 88.50 405 ALA A O 1
ATOM 3280 N N . PRO A 1 406 ? 15.536 -19.464 13.073 1.00 82.62 406 PRO A N 1
ATOM 3281 C CA . PRO A 1 406 ? 16.606 -19.335 12.094 1.00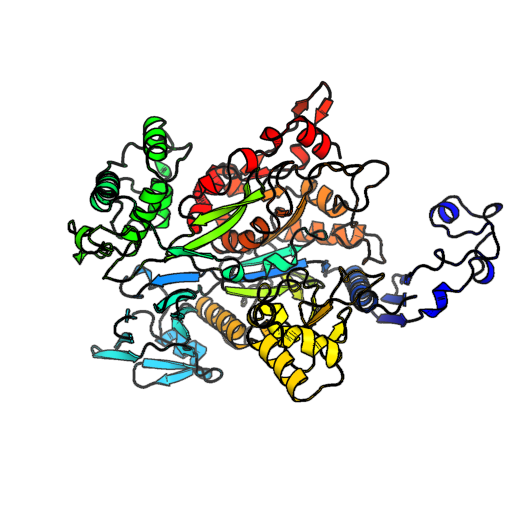 82.62 406 PRO A CA 1
ATOM 3282 C C . PRO A 1 406 ? 17.157 -20.707 11.673 1.00 82.62 406 PRO A C 1
ATOM 3284 O O . PRO A 1 406 ? 17.200 -21.655 12.461 1.00 82.62 406 PRO A O 1
ATOM 3287 N N . GLY A 1 407 ? 17.551 -20.840 10.405 1.00 73.94 407 GLY A N 1
ATOM 3288 C CA . GLY A 1 407 ? 18.104 -22.079 9.842 1.00 73.94 407 GLY A CA 1
ATOM 3289 C C . GLY A 1 407 ? 17.094 -23.206 9.567 1.00 73.94 407 GLY A C 1
ATOM 3290 O O . GLY A 1 407 ? 17.440 -24.156 8.865 1.00 73.94 407 GLY A O 1
ATOM 3291 N N . GLN A 1 408 ? 15.846 -23.108 10.044 1.00 76.38 408 GLN A N 1
ATOM 3292 C CA . GLN A 1 408 ? 14.772 -24.045 9.671 1.00 76.38 408 GLN A CA 1
ATOM 3293 C C . GLN A 1 408 ? 14.148 -23.714 8.305 1.00 76.38 408 GLN A C 1
ATOM 3295 O O . GLN A 1 408 ? 13.582 -24.593 7.659 1.00 76.38 408 GLN A O 1
ATOM 3300 N N . MET A 1 409 ? 14.290 -22.467 7.847 1.00 67.12 409 MET A N 1
ATOM 3301 C CA . MET A 1 409 ? 13.730 -21.939 6.597 1.00 67.12 409 MET A CA 1
ATOM 3302 C C . MET A 1 409 ? 14.836 -21.613 5.591 1.00 67.12 409 MET A C 1
ATOM 3304 O O . MET A 1 409 ? 15.054 -20.456 5.251 1.00 67.12 409 MET A O 1
ATOM 3308 N N . ARG A 1 410 ? 15.572 -22.632 5.138 1.00 63.69 410 ARG A N 1
ATOM 3309 C CA . ARG A 1 410 ? 16.617 -22.440 4.115 1.00 63.69 410 ARG A CA 1
ATOM 3310 C C . ARG A 1 410 ? 16.124 -22.651 2.696 1.00 63.69 410 ARG A C 1
ATOM 3312 O O . ARG A 1 410 ? 16.555 -21.973 1.773 1.00 63.69 410 ARG A O 1
ATOM 3319 N N . GLU A 1 411 ? 15.246 -23.625 2.503 1.00 74.75 411 GLU A N 1
ATOM 3320 C CA . GLU A 1 411 ? 14.886 -24.040 1.158 1.00 74.75 411 GLU A CA 1
ATOM 3321 C C . GLU A 1 411 ? 13.725 -23.197 0.624 1.00 74.75 411 GLU A C 1
ATOM 3323 O O . GLU A 1 411 ? 12.607 -23.259 1.130 1.00 74.75 411 GLU A O 1
ATOM 3328 N N . GLY A 1 412 ? 14.006 -22.399 -0.407 1.00 78.81 412 GLY A N 1
ATOM 3329 C CA . GLY A 1 412 ? 12.995 -21.675 -1.172 1.00 78.81 412 GLY A CA 1
ATOM 3330 C C . GLY A 1 412 ? 12.626 -20.280 -0.681 1.00 78.81 412 GLY A C 1
ATOM 3331 O O . GLY A 1 412 ? 11.778 -19.659 -1.323 1.00 78.81 412 GLY A O 1
ATOM 3332 N N . CYS A 1 413 ? 13.238 -19.765 0.390 1.00 83.56 413 CYS A N 1
ATOM 3333 C CA . CYS A 1 413 ? 13.135 -18.350 0.777 1.00 83.56 413 CYS A CA 1
ATOM 3334 C C . CYS A 1 413 ? 14.199 -17.490 0.048 1.00 83.56 413 CYS A C 1
ATOM 3336 O O . CYS A 1 413 ? 15.012 -18.036 -0.697 1.00 83.56 413 CYS A O 1
ATOM 3338 N N . SER A 1 414 ? 14.151 -16.158 0.196 1.00 78.19 414 SER A N 1
ATOM 3339 C CA . SER A 1 414 ? 15.098 -15.238 -0.465 1.00 78.19 414 SER A CA 1
ATOM 3340 C C . SER A 1 414 ? 16.551 -15.510 -0.055 1.00 78.19 414 SER A C 1
ATOM 3342 O O . SER A 1 414 ? 16.814 -15.929 1.073 1.00 78.19 414 SER A O 1
ATOM 3344 N N . LEU A 1 415 ? 17.486 -15.258 -0.976 1.00 68.56 415 LEU A N 1
ATOM 3345 C CA . LEU A 1 415 ? 18.927 -15.383 -0.736 1.00 68.56 415 LEU A CA 1
ATOM 3346 C C . LEU A 1 415 ? 19.460 -14.309 0.227 1.00 68.56 415 LEU A C 1
ATOM 3348 O O . LEU A 1 415 ? 20.491 -14.526 0.856 1.00 68.56 415 LEU A O 1
ATOM 3352 N N . ASP A 1 416 ? 18.735 -13.197 0.380 1.00 73.19 416 ASP A N 1
ATOM 3353 C CA . ASP A 1 416 ? 19.142 -12.041 1.192 1.00 73.19 416 ASP A CA 1
ATOM 3354 C C . ASP A 1 416 ? 18.638 -12.095 2.645 1.00 73.19 416 ASP A C 1
ATOM 3356 O O . ASP A 1 416 ? 18.743 -11.119 3.388 1.00 73.19 416 ASP A O 1
ATOM 3360 N N . ILE A 1 417 ? 18.054 -13.219 3.071 1.00 75.19 417 ILE A N 1
ATOM 3361 C CA . ILE A 1 417 ? 17.554 -13.367 4.442 1.00 75.19 417 ILE A CA 1
ATOM 3362 C C . ILE A 1 417 ? 18.727 -13.445 5.416 1.00 75.19 417 ILE A C 1
ATOM 3364 O O . ILE A 1 417 ? 19.623 -14.278 5.270 1.00 75.19 417 ILE A O 1
ATOM 3368 N N . ASP A 1 418 ? 18.679 -12.630 6.471 1.00 77.44 418 ASP A N 1
ATOM 3369 C CA . ASP A 1 418 ? 19.608 -12.753 7.589 1.00 77.44 418 ASP A CA 1
ATOM 3370 C C . ASP A 1 418 ? 19.330 -14.050 8.364 1.00 77.44 418 ASP A C 1
ATOM 3372 O O . ASP A 1 418 ? 18.407 -14.129 9.176 1.00 77.44 418 ASP A O 1
ATOM 3376 N N . GLU A 1 419 ? 20.159 -15.073 8.134 1.00 76.38 419 GLU A N 1
ATOM 3377 C CA . GLU A 1 419 ? 20.040 -16.389 8.776 1.00 76.38 419 GLU A CA 1
ATOM 3378 C C . GLU A 1 419 ? 20.199 -16.362 10.307 1.00 76.38 419 GLU A C 1
ATOM 3380 O O . GLU A 1 419 ? 20.033 -17.399 10.954 1.00 76.38 419 GLU A O 1
ATOM 3385 N N . ARG A 1 420 ? 20.543 -15.218 10.912 1.00 82.00 420 ARG A N 1
ATOM 3386 C CA . ARG A 1 420 ? 20.592 -15.056 12.374 1.00 82.00 420 ARG A CA 1
ATOM 3387 C C . ARG A 1 420 ? 19.214 -14.787 12.974 1.00 82.00 420 ARG A C 1
ATOM 3389 O O . ARG A 1 420 ? 19.022 -15.051 14.161 1.00 82.00 420 ARG A O 1
ATOM 3396 N N . HIS A 1 421 ? 18.274 -14.285 12.176 1.00 88.75 421 HIS A N 1
ATOM 3397 C CA . HIS A 1 421 ? 16.936 -13.913 12.620 1.00 88.75 421 HIS A CA 1
ATOM 3398 C C . HIS A 1 421 ? 15.886 -14.955 12.236 1.00 88.75 421 HIS A C 1
ATOM 3400 O O . HIS A 1 421 ? 16.051 -15.769 11.326 1.00 88.75 421 HIS A O 1
ATOM 3406 N N . SER A 1 422 ? 14.793 -14.958 12.994 1.00 92.25 422 SER A N 1
ATOM 3407 C CA . SER A 1 422 ? 13.613 -15.756 12.673 1.00 92.25 422 SER A CA 1
ATOM 3408 C C . SER A 1 422 ? 12.876 -15.148 11.481 1.00 92.25 422 SER A C 1
ATOM 3410 O O . SER A 1 422 ? 12.938 -13.944 11.251 1.00 92.25 422 SER A O 1
ATOM 3412 N N . ALA A 1 423 ? 12.123 -15.966 10.751 1.00 91.94 423 ALA A N 1
ATOM 3413 C CA . ALA A 1 423 ? 11.307 -15.506 9.631 1.00 91.94 423 ALA A CA 1
ATOM 3414 C C . ALA A 1 423 ? 9.824 -15.495 10.015 1.00 91.94 423 ALA A C 1
ATOM 3416 O O . ALA A 1 423 ? 9.306 -16.501 10.508 1.00 91.94 423 ALA A O 1
ATOM 3417 N N . LYS A 1 424 ? 9.123 -14.387 9.751 1.00 94.50 424 LYS A N 1
ATOM 3418 C CA . LYS A 1 424 ? 7.663 -14.319 9.880 1.00 94.50 424 LYS A CA 1
ATOM 3419 C C . LYS A 1 424 ? 7.006 -14.724 8.566 1.00 94.50 424 LYS A C 1
ATOM 3421 O O . LYS A 1 424 ? 7.291 -14.148 7.518 1.00 94.50 424 LYS A O 1
ATOM 3426 N N . LEU A 1 425 ? 6.124 -15.717 8.620 1.00 94.50 425 LEU A N 1
ATOM 3427 C CA . LEU A 1 425 ? 5.331 -16.180 7.481 1.00 94.50 425 LEU A CA 1
ATOM 3428 C C . LEU A 1 425 ? 3.871 -15.847 7.722 1.00 94.50 425 LEU A C 1
ATOM 3430 O O . LEU A 1 425 ? 3.370 -16.074 8.821 1.00 94.50 425 LEU A O 1
ATOM 3434 N N . VAL A 1 426 ? 3.179 -15.365 6.692 1.00 96.06 426 VAL A N 1
ATOM 3435 C CA . VAL A 1 426 ? 1.794 -14.906 6.822 1.00 96.06 426 VAL A CA 1
ATOM 3436 C C . VAL A 1 426 ? 0.898 -15.541 5.769 1.00 96.06 426 VAL A C 1
ATOM 3438 O O . VAL A 1 426 ? 1.313 -15.837 4.645 1.00 96.06 426 VAL A O 1
ATOM 3441 N N . LYS A 1 427 ? -0.364 -15.752 6.137 1.00 95.25 427 LYS A N 1
ATOM 3442 C CA . LYS A 1 427 ? -1.412 -16.229 5.245 1.00 95.25 427 LYS A CA 1
ATOM 3443 C C . LYS A 1 427 ? -2.700 -15.449 5.469 1.00 95.25 427 LYS A C 1
ATOM 3445 O O . LYS A 1 427 ? -3.218 -15.402 6.582 1.00 95.25 427 LYS A O 1
ATOM 3450 N N . ASN A 1 428 ? -3.260 -14.918 4.385 1.00 96.19 428 ASN A N 1
ATOM 3451 C CA . ASN A 1 428 ? -4.630 -14.421 4.379 1.00 96.19 428 ASN A CA 1
ATOM 3452 C C . ASN A 1 428 ? -5.622 -15.586 4.542 1.00 96.19 428 ASN A C 1
ATOM 3454 O O . ASN A 1 428 ? -5.598 -16.539 3.753 1.00 96.19 428 ASN A O 1
ATOM 3458 N N . CYS A 1 429 ? -6.492 -15.488 5.546 1.00 97.00 429 CYS A N 1
ATOM 3459 C CA . CYS A 1 429 ? -7.525 -16.478 5.858 1.00 97.00 429 CYS A CA 1
ATOM 3460 C C . CYS A 1 429 ? -8.727 -16.410 4.908 1.00 97.00 429 CYS A C 1
ATOM 3462 O O . CYS A 1 429 ? -9.543 -17.330 4.865 1.00 97.00 429 CYS A O 1
ATOM 3464 N N . GLU A 1 430 ? -8.871 -15.311 4.173 1.00 95.75 430 GLU A N 1
ATOM 3465 C CA . GLU A 1 430 ? -10.046 -15.009 3.372 1.00 95.75 430 GLU A CA 1
ATOM 3466 C C . GLU A 1 430 ? -9.847 -15.412 1.908 1.00 95.75 430 GLU A C 1
ATOM 3468 O O . GLU A 1 430 ? -8.772 -15.258 1.324 1.00 95.75 430 GLU A O 1
ATOM 3473 N N . PHE A 1 431 ? -10.923 -15.915 1.302 1.00 93.56 431 PHE A N 1
ATOM 3474 C CA . PHE A 1 431 ? -11.031 -16.155 -0.141 1.00 93.56 431 PHE A CA 1
ATOM 3475 C C . PHE A 1 431 ? -11.662 -14.956 -0.872 1.00 93.56 431 PHE A C 1
ATOM 3477 O O . PHE A 1 431 ? -11.284 -14.627 -1.996 1.00 93.56 431 PHE A O 1
ATOM 3484 N N . ARG A 1 432 ? -12.613 -14.285 -0.209 1.00 94.44 432 ARG A N 1
ATOM 3485 C CA . ARG A 1 432 ? -13.269 -13.054 -0.662 1.00 94.44 432 ARG A CA 1
ATOM 3486 C C . ARG A 1 432 ? -13.142 -11.971 0.405 1.00 94.44 432 ARG A C 1
ATOM 3488 O O . ARG A 1 432 ? -13.288 -12.267 1.586 1.00 94.44 432 ARG A O 1
ATOM 3495 N N . LEU A 1 433 ? -12.917 -10.735 -0.021 1.00 94.38 433 LEU A N 1
ATOM 3496 C CA . LEU A 1 433 ? -12.668 -9.575 0.826 1.00 94.38 433 LEU A CA 1
ATOM 3497 C C . LEU A 1 433 ? -13.921 -8.704 0.894 1.00 94.38 433 LEU A C 1
ATOM 3499 O O . LEU A 1 433 ? -14.478 -8.317 -0.130 1.00 94.38 433 LEU A O 1
ATOM 3503 N N . PHE A 1 434 ? -14.382 -8.397 2.106 1.00 95.31 434 PHE A N 1
ATOM 3504 C CA . PHE A 1 434 ? -15.594 -7.599 2.322 1.00 95.31 434 PHE A CA 1
ATOM 3505 C C . PHE A 1 434 ? -15.312 -6.096 2.214 1.00 95.31 434 PHE A C 1
ATOM 3507 O O . PHE A 1 434 ? -15.280 -5.377 3.222 1.00 95.31 434 PHE A O 1
ATOM 3514 N N . GLN A 1 435 ? -15.071 -5.651 0.983 1.00 92.31 435 GLN A N 1
ATOM 3515 C CA . GLN A 1 435 ? -14.639 -4.298 0.656 1.00 92.31 435 GLN A CA 1
ATOM 3516 C C . GLN A 1 435 ? -15.697 -3.252 0.981 1.00 92.31 435 GLN A C 1
ATOM 3518 O O . GLN A 1 435 ? -16.899 -3.519 0.926 1.00 92.31 435 GLN A O 1
ATOM 3523 N N . ARG A 1 436 ? -15.223 -2.048 1.311 1.00 92.25 436 ARG A N 1
ATOM 3524 C CA . ARG A 1 436 ? -16.028 -0.830 1.429 1.00 92.25 436 ARG A CA 1
ATOM 3525 C C . ARG A 1 436 ? -15.519 0.180 0.395 1.00 92.25 436 ARG A C 1
ATOM 3527 O O . ARG A 1 436 ? -14.508 0.826 0.664 1.00 92.25 436 ARG A O 1
ATOM 3534 N N . PRO A 1 437 ? -16.175 0.297 -0.766 1.00 90.12 437 PRO A N 1
ATOM 3535 C CA . PRO A 1 437 ? -15.700 1.166 -1.831 1.00 90.12 437 PRO A CA 1
ATOM 3536 C C . PRO A 1 437 ? -16.201 2.598 -1.625 1.00 90.12 437 PRO A C 1
ATOM 3538 O O . PRO A 1 437 ? -17.231 2.991 -2.165 1.00 90.12 437 PRO A O 1
ATOM 3541 N N . ASP A 1 438 ? -15.496 3.368 -0.795 1.00 83.31 438 ASP A N 1
ATOM 3542 C CA . ASP A 1 438 ? -15.881 4.755 -0.501 1.00 83.31 438 ASP A CA 1
ATOM 3543 C C . ASP A 1 438 ? -15.798 5.661 -1.745 1.00 83.31 438 ASP A C 1
ATOM 3545 O O . ASP A 1 438 ? -16.656 6.522 -1.925 1.00 83.31 438 ASP A O 1
ATOM 3549 N N . ASP A 1 439 ? -14.827 5.423 -2.634 1.00 84.31 439 ASP A N 1
ATOM 3550 C CA . ASP A 1 439 ? -14.595 6.266 -3.814 1.00 84.31 439 ASP A CA 1
ATOM 3551 C C . ASP A 1 439 ? -15.461 5.885 -5.029 1.00 84.31 439 ASP A C 1
ATOM 3553 O O . ASP A 1 439 ? -15.632 6.688 -5.946 1.00 84.31 439 ASP A O 1
ATOM 3557 N N . ALA A 1 440 ? -16.065 4.689 -5.035 1.00 90.38 440 ALA A N 1
ATOM 3558 C CA . ALA A 1 440 ? -16.881 4.202 -6.154 1.00 90.38 440 ALA A CA 1
ATOM 3559 C C . ALA A 1 440 ? -18.229 4.928 -6.298 1.00 90.38 440 ALA A C 1
ATOM 3561 O O . ALA A 1 440 ? -18.941 4.719 -7.279 1.00 90.38 440 ALA A O 1
ATOM 3562 N N . ILE A 1 441 ? -18.560 5.814 -5.348 1.00 92.50 441 ILE A N 1
ATOM 3563 C CA . ILE A 1 441 ? -19.679 6.750 -5.483 1.00 92.50 441 ILE A CA 1
ATOM 3564 C C . ILE A 1 441 ? -19.474 7.723 -6.658 1.00 92.50 441 ILE A C 1
ATOM 3566 O O . ILE A 1 441 ? -20.441 8.265 -7.188 1.00 92.50 441 ILE A O 1
ATOM 3570 N N . HIS A 1 442 ? -18.220 7.944 -7.065 1.00 91.00 442 HIS A N 1
ATOM 3571 C CA . HIS A 1 442 ? -17.845 8.754 -8.217 1.00 91.00 442 HIS A CA 1
ATOM 3572 C C . HIS A 1 442 ? -17.649 7.844 -9.445 1.00 91.00 442 HIS A C 1
ATOM 3574 O O . HIS A 1 442 ? -16.659 7.106 -9.485 1.00 91.00 442 HIS A O 1
ATOM 3580 N N . PRO A 1 443 ? -18.553 7.887 -10.446 1.00 92.75 443 PRO A N 1
ATOM 3581 C CA . PRO A 1 443 ? -18.456 7.044 -11.636 1.00 92.75 443 PRO A CA 1
ATOM 3582 C C . PRO A 1 443 ? -17.082 7.132 -12.312 1.00 92.75 443 PRO A C 1
ATOM 3584 O O . PRO A 1 443 ? -16.542 8.226 -12.493 1.00 92.75 443 PRO A O 1
ATOM 3587 N N . GLY A 1 444 ? -16.511 5.982 -12.664 1.00 88.19 444 GLY A N 1
ATOM 3588 C CA . GLY A 1 444 ? -15.236 5.871 -13.381 1.00 88.19 444 GLY A CA 1
ATOM 3589 C C . GLY A 1 444 ? -13.980 6.038 -12.525 1.00 88.19 444 GLY A C 1
ATOM 3590 O O . GLY A 1 444 ? -12.873 5.815 -13.026 1.00 88.19 444 GLY A O 1
ATOM 3591 N N . PHE A 1 445 ? -14.122 6.410 -11.249 1.00 85.06 445 PHE A N 1
ATOM 3592 C CA . PHE A 1 445 ? -12.987 6.653 -10.362 1.00 85.06 445 PHE A CA 1
ATOM 3593 C C . PHE A 1 445 ? -12.375 5.342 -9.847 1.00 85.06 445 PHE A C 1
ATOM 3595 O O . PHE A 1 445 ? -11.214 5.046 -10.127 1.00 85.06 445 PHE A O 1
ATOM 3602 N N . ASP A 1 446 ? -13.161 4.516 -9.148 1.00 87.12 446 ASP A N 1
ATOM 3603 C CA . ASP A 1 446 ? -12.718 3.204 -8.658 1.00 87.12 446 ASP A CA 1
ATOM 3604 C C . ASP A 1 446 ? -12.986 2.111 -9.703 1.00 87.12 446 ASP A C 1
ATOM 3606 O O . ASP A 1 446 ? -13.977 1.375 -9.664 1.00 87.12 446 ASP A O 1
ATOM 3610 N N . LYS A 1 447 ? -12.065 2.012 -10.665 1.00 89.00 447 LYS A N 1
ATOM 3611 C CA . LYS A 1 447 ? -12.152 1.069 -11.790 1.00 89.00 447 LYS A CA 1
ATOM 3612 C C . LYS A 1 447 ? -12.189 -0.390 -11.343 1.00 89.00 447 LYS A C 1
ATOM 3614 O O . LYS A 1 447 ? -12.804 -1.214 -12.018 1.00 89.00 447 LYS A O 1
ATOM 3619 N N . GLN A 1 448 ? -11.516 -0.725 -10.241 1.00 88.56 448 GLN A N 1
ATOM 3620 C CA . GLN A 1 448 ? -11.481 -2.093 -9.732 1.00 88.56 448 GLN A CA 1
ATOM 3621 C C . GLN A 1 448 ? -12.835 -2.466 -9.125 1.00 88.56 448 GLN A C 1
ATOM 3623 O O . GLN A 1 448 ? -13.364 -3.522 -9.464 1.00 88.56 448 GLN A O 1
ATOM 3628 N N . THR A 1 449 ? -13.432 -1.593 -8.308 1.00 92.06 449 THR A N 1
ATOM 3629 C CA . THR A 1 449 ? -14.779 -1.832 -7.770 1.00 92.06 449 THR A CA 1
ATOM 3630 C C . THR A 1 449 ? -15.823 -1.912 -8.874 1.00 92.06 449 THR A C 1
ATOM 3632 O O . THR A 1 449 ? -16.657 -2.813 -8.840 1.00 92.06 449 THR A O 1
ATOM 3635 N N . GLU A 1 450 ? -15.794 -1.015 -9.861 1.00 95.62 450 GLU A N 1
ATOM 3636 C CA . GLU A 1 450 ? -16.756 -1.066 -10.967 1.00 95.62 450 GLU A CA 1
ATOM 3637 C C . GLU A 1 450 ? -16.622 -2.341 -11.799 1.00 95.62 450 GLU A C 1
ATOM 3639 O O . GLU A 1 450 ? -17.629 -2.978 -12.105 1.00 95.62 450 GLU A O 1
ATOM 3644 N N . HIS A 1 451 ? -15.388 -2.760 -12.097 1.00 94.19 451 HIS A N 1
ATOM 3645 C CA . HIS A 1 451 ? -15.135 -4.041 -12.747 1.00 94.19 451 HIS A CA 1
ATOM 3646 C C . HIS A 1 451 ? -15.688 -5.204 -11.921 1.00 94.19 451 HIS A C 1
ATOM 3648 O O . HIS A 1 451 ? -16.405 -6.043 -12.464 1.00 94.19 451 HIS A O 1
ATOM 3654 N N . ASP A 1 452 ? -15.353 -5.260 -10.627 1.00 94.06 452 ASP A N 1
ATOM 3655 C CA . ASP A 1 452 ? -15.729 -6.361 -9.742 1.00 94.06 452 ASP A CA 1
ATOM 3656 C C . ASP A 1 452 ? -17.246 -6.439 -9.574 1.00 94.06 452 ASP A C 1
ATOM 3658 O O . ASP A 1 452 ? -17.811 -7.519 -9.724 1.00 94.06 452 ASP A O 1
ATOM 3662 N N . MET A 1 453 ? -17.917 -5.310 -9.325 1.00 96.06 453 MET A N 1
ATOM 3663 C CA . MET A 1 453 ? -19.373 -5.242 -9.154 1.00 96.06 453 MET A CA 1
ATOM 3664 C C . MET A 1 453 ? -20.148 -5.574 -10.433 1.00 96.06 453 MET A C 1
ATOM 3666 O O . MET A 1 453 ? -21.260 -6.090 -10.329 1.00 96.06 453 MET A O 1
ATOM 3670 N N . ALA A 1 454 ? -19.563 -5.332 -11.610 1.00 96.25 454 ALA A N 1
ATOM 3671 C CA . ALA A 1 454 ? -20.156 -5.700 -12.892 1.00 96.25 454 ALA A CA 1
ATOM 3672 C C . ALA A 1 454 ? -20.078 -7.200 -13.215 1.00 96.25 454 ALA A C 1
ATOM 3674 O O . ALA A 1 454 ? -20.799 -7.675 -14.089 1.00 96.25 454 ALA A O 1
ATOM 3675 N N . GLN A 1 455 ? -19.237 -7.972 -12.518 1.00 94.06 455 GLN A N 1
ATOM 3676 C CA . GLN A 1 455 ? -19.160 -9.416 -12.742 1.00 94.06 455 GLN A CA 1
ATOM 3677 C C . GLN A 1 455 ? -20.375 -10.170 -12.160 1.00 94.06 455 GLN A C 1
ATOM 3679 O O . GLN A 1 455 ? -20.956 -9.768 -11.149 1.00 94.06 455 GLN A O 1
ATOM 3684 N N . PRO A 1 456 ? -20.749 -11.329 -12.730 1.00 91.75 456 PRO A N 1
ATOM 3685 C CA . PRO A 1 456 ? -21.770 -12.190 -12.140 1.00 91.75 456 PRO A CA 1
ATOM 3686 C C . PRO A 1 456 ? -21.289 -12.870 -10.842 1.00 91.75 456 PRO A C 1
ATOM 3688 O O . PRO A 1 456 ? -20.097 -13.061 -10.606 1.00 91.75 456 PRO A O 1
ATOM 3691 N N . GLY A 1 457 ? -22.231 -13.319 -10.000 1.00 91.00 457 GLY A N 1
ATOM 3692 C CA . GLY A 1 457 ? -21.928 -14.113 -8.792 1.00 91.00 457 GLY A CA 1
ATOM 3693 C C . GLY A 1 457 ? -21.459 -13.304 -7.573 1.00 91.00 457 GLY A C 1
ATOM 3694 O O . GLY A 1 457 ? -20.873 -13.864 -6.631 1.00 91.00 457 GLY A O 1
ATOM 3695 N N . ASN A 1 458 ? -21.726 -11.997 -7.586 1.00 91.88 458 ASN A N 1
ATOM 3696 C CA . ASN A 1 458 ? -21.403 -11.083 -6.503 1.00 91.88 458 ASN A CA 1
ATOM 3697 C C . ASN A 1 458 ? -22.324 -11.238 -5.290 1.00 91.88 458 ASN A C 1
ATOM 3699 O O . ASN A 1 458 ? -23.521 -11.493 -5.398 1.00 91.88 458 ASN A O 1
ATOM 3703 N N . PHE A 1 459 ? -21.745 -11.020 -4.111 1.00 96.88 459 PHE A N 1
ATOM 3704 C CA . PHE A 1 459 ? -22.495 -10.738 -2.892 1.00 96.88 459 PHE A CA 1
ATOM 3705 C C . PHE A 1 459 ? -22.354 -9.245 -2.603 1.00 96.88 459 PHE A C 1
ATOM 3707 O O . PHE A 1 459 ? -21.232 -8.760 -2.439 1.00 96.88 459 PHE A O 1
ATOM 3714 N N . ILE A 1 460 ? -23.477 -8.533 -2.542 1.00 96.69 460 ILE A N 1
ATOM 3715 C CA . ILE A 1 460 ? -23.536 -7.073 -2.419 1.00 96.69 460 ILE A CA 1
ATOM 3716 C C . ILE A 1 460 ? -24.463 -6.719 -1.257 1.00 96.69 460 ILE A C 1
ATOM 3718 O O . ILE A 1 460 ? -25.500 -7.350 -1.056 1.00 96.69 460 ILE A O 1
ATOM 3722 N N . ALA A 1 461 ? -24.082 -5.720 -0.467 1.00 96.94 461 ALA A N 1
ATOM 3723 C CA . ALA A 1 461 ? -24.875 -5.208 0.639 1.00 96.94 461 ALA A CA 1
ATOM 3724 C C . ALA A 1 461 ? -24.800 -3.677 0.697 1.00 96.94 461 ALA A C 1
ATOM 3726 O O . ALA A 1 461 ? -23.774 -3.076 0.391 1.00 96.94 461 ALA A O 1
ATOM 3727 N N . ASN A 1 462 ? -25.886 -3.050 1.154 1.00 96.81 462 ASN A N 1
ATOM 3728 C CA . ASN A 1 462 ? -26.008 -1.595 1.304 1.00 96.81 462 ASN A CA 1
ATOM 3729 C C . ASN A 1 462 ? -25.862 -0.795 -0.005 1.00 96.81 462 ASN A C 1
ATOM 3731 O O . ASN A 1 462 ? -25.378 0.335 0.021 1.00 96.81 462 ASN A O 1
ATOM 3735 N N . PHE A 1 463 ? -26.341 -1.351 -1.117 1.00 97.75 463 PHE A N 1
ATOM 3736 C CA . PHE A 1 463 ? -26.595 -0.632 -2.368 1.00 97.75 463 PHE A CA 1
ATOM 3737 C C . PHE A 1 463 ? -28.097 -0.531 -2.625 1.00 97.75 463 PHE A C 1
ATOM 3739 O O . PHE A 1 463 ? -28.858 -1.374 -2.137 1.00 97.75 463 PHE A O 1
ATOM 3746 N N . GLU A 1 464 ? -28.515 0.511 -3.338 1.00 97.38 464 GLU A N 1
ATOM 3747 C CA . GLU A 1 464 ? -29.915 0.693 -3.707 1.00 97.38 464 GLU A CA 1
ATOM 3748 C C . GLU A 1 464 ? -30.281 -0.306 -4.820 1.00 97.38 464 GLU A C 1
ATOM 3750 O O . GLU A 1 464 ? -29.566 -0.372 -5.824 1.00 97.38 464 GLU A O 1
ATOM 3755 N N . PRO A 1 465 ? -31.349 -1.110 -4.664 1.00 97.06 465 PRO A N 1
ATOM 3756 C CA . PRO A 1 465 ? -31.834 -1.977 -5.731 1.00 97.06 465 PRO A CA 1
ATOM 3757 C C . PRO A 1 465 ? -32.604 -1.126 -6.746 1.00 97.06 465 PRO A C 1
ATOM 3759 O O . PRO A 1 465 ? -33.791 -0.859 -6.564 1.00 97.06 465 PRO A O 1
ATOM 3762 N N . LEU A 1 466 ? -31.917 -0.680 -7.795 1.00 97.38 466 LEU A N 1
ATOM 3763 C CA . LEU A 1 466 ? -32.466 0.214 -8.811 1.00 97.38 466 LEU A CA 1
ATOM 3764 C C . LEU A 1 466 ? -33.535 -0.511 -9.627 1.00 97.38 466 LEU A C 1
ATOM 3766 O O . LEU A 1 466 ? -33.234 -1.508 -10.283 1.00 97.38 466 LEU A O 1
ATOM 3770 N N . ASP A 1 467 ? -34.765 -0.004 -9.592 1.00 97.38 467 ASP A N 1
ATOM 3771 C CA . ASP A 1 467 ? -35.859 -0.469 -10.448 1.00 97.38 467 ASP A CA 1
ATOM 3772 C C . ASP A 1 467 ? -35.724 0.073 -11.894 1.00 97.38 467 ASP A C 1
ATOM 3774 O O . ASP A 1 467 ? -34.921 0.983 -12.138 1.00 97.38 467 ASP A O 1
ATOM 3778 N N . PRO A 1 468 ? -36.513 -0.422 -12.873 1.00 97.75 468 PRO A N 1
ATOM 3779 C CA . PRO A 1 468 ? -36.417 0.033 -14.264 1.00 97.75 468 PRO A CA 1
ATOM 3780 C C . PRO A 1 468 ? -36.571 1.548 -14.457 1.00 97.75 468 PRO A C 1
ATOM 3782 O O . PRO A 1 468 ? -35.947 2.126 -15.343 1.00 97.75 468 PRO A O 1
ATOM 3785 N N . ARG A 1 469 ? -37.373 2.222 -13.624 1.00 96.81 469 ARG A N 1
ATOM 3786 C CA . ARG A 1 469 ? -37.572 3.675 -13.711 1.00 96.81 469 ARG A CA 1
ATOM 3787 C C . ARG A 1 469 ? -36.350 4.423 -13.179 1.00 96.81 469 ARG A C 1
ATOM 3789 O O . ARG A 1 469 ? -35.959 5.433 -13.762 1.00 96.81 469 ARG A O 1
ATOM 3796 N N . GLN A 1 470 ? -35.781 3.979 -12.062 1.00 96.25 470 GLN A N 1
ATOM 3797 C CA . GLN A 1 470 ? -34.564 4.567 -11.499 1.00 96.25 470 GLN A CA 1
ATOM 3798 C C . GLN A 1 470 ? -33.374 4.349 -12.433 1.00 96.25 470 GLN A C 1
ATOM 3800 O O . GLN A 1 470 ? -32.610 5.281 -12.671 1.00 96.25 470 GLN A O 1
ATOM 3805 N N . LEU A 1 471 ? -33.257 3.149 -13.001 1.00 97.00 471 LEU A N 1
ATOM 3806 C CA . LEU A 1 471 ? -32.226 2.818 -13.976 1.00 97.00 471 LEU A CA 1
ATOM 3807 C C . LEU A 1 471 ? -32.346 3.673 -15.243 1.00 97.00 471 LEU A C 1
ATOM 3809 O O . LEU A 1 471 ? -31.339 4.210 -15.695 1.00 97.00 471 LEU A O 1
ATOM 3813 N N . ALA A 1 472 ? -33.563 3.876 -15.761 1.00 96.44 472 ALA A N 1
ATOM 3814 C CA . ALA A 1 472 ? -33.805 4.762 -16.901 1.00 96.44 472 ALA A CA 1
ATOM 3815 C C . ALA A 1 472 ? -33.267 6.177 -16.659 1.00 96.44 472 ALA A C 1
ATOM 3817 O O . ALA A 1 472 ? -32.562 6.720 -17.502 1.00 96.44 472 ALA A O 1
ATOM 3818 N N . ALA A 1 473 ? -33.512 6.744 -15.474 1.00 95.88 473 ALA A N 1
ATOM 3819 C CA . ALA A 1 473 ? -33.010 8.073 -15.124 1.00 95.88 473 ALA A CA 1
ATOM 3820 C C . ALA A 1 473 ? -31.471 8.161 -15.094 1.00 95.88 473 ALA A C 1
ATOM 3822 O O . ALA A 1 473 ? -30.930 9.245 -15.288 1.00 95.88 473 ALA A O 1
ATOM 3823 N N . ILE A 1 474 ? -30.778 7.043 -14.848 1.00 94.81 474 ILE A N 1
ATOM 3824 C CA . ILE A 1 474 ? -29.311 6.976 -14.836 1.00 94.81 474 ILE A CA 1
ATOM 3825 C C . ILE A 1 474 ? -28.761 6.791 -16.253 1.00 94.81 474 ILE A C 1
ATOM 3827 O O . ILE A 1 474 ? -27.849 7.510 -16.643 1.00 94.81 474 ILE A O 1
ATOM 3831 N N . VAL A 1 475 ? -29.305 5.842 -17.020 1.00 95.12 475 VAL A N 1
ATOM 3832 C CA . VAL A 1 475 ? -28.824 5.509 -18.374 1.00 95.12 475 VAL A CA 1
ATOM 3833 C C . VAL A 1 475 ? -29.140 6.626 -19.375 1.00 95.12 475 VAL A C 1
ATOM 3835 O O . VAL A 1 475 ? -28.326 6.928 -20.245 1.00 95.12 475 VAL A O 1
ATOM 3838 N N . GLU A 1 476 ? -30.294 7.286 -19.240 1.00 95.44 476 GLU A N 1
ATOM 3839 C CA . GLU A 1 476 ? -30.709 8.381 -20.129 1.00 95.44 476 GLU A CA 1
ATOM 3840 C C . GLU A 1 476 ? -29.991 9.711 -19.820 1.00 95.44 476 GLU A C 1
ATOM 3842 O O . GLU A 1 476 ? -29.957 10.604 -20.672 1.00 95.44 476 GLU A O 1
ATOM 3847 N N . ASP A 1 477 ? -29.358 9.844 -18.646 1.00 93.56 477 ASP A N 1
ATOM 3848 C CA . ASP A 1 477 ? -28.415 10.931 -18.355 1.00 93.56 477 ASP A CA 1
ATOM 3849 C C . ASP A 1 477 ? -27.050 10.623 -18.984 1.00 93.56 477 ASP A C 1
ATOM 3851 O O . ASP A 1 477 ? -26.107 10.170 -18.334 1.00 93.56 477 ASP A O 1
ATOM 3855 N N . VAL A 1 478 ? -26.954 10.893 -20.285 1.00 89.31 478 VAL A N 1
ATOM 3856 C CA . VAL A 1 478 ? -25.793 10.568 -21.129 1.00 89.31 478 VAL A CA 1
ATOM 3857 C C . VAL A 1 478 ? -24.465 11.079 -20.550 1.00 89.31 478 VAL A C 1
ATOM 3859 O O . VAL A 1 478 ? -23.436 10.423 -20.718 1.00 89.31 478 VAL A O 1
ATOM 3862 N N . PHE A 1 479 ? -24.457 12.226 -19.862 1.00 84.25 479 PHE A N 1
ATOM 3863 C CA . PHE A 1 479 ? -23.229 12.780 -19.282 1.00 84.25 479 PHE A CA 1
ATOM 3864 C C . PHE A 1 479 ? -22.751 11.969 -18.074 1.00 84.25 479 PHE A C 1
ATOM 3866 O O . PHE A 1 479 ? -21.575 11.602 -18.001 1.00 84.25 479 PHE A O 1
ATOM 3873 N N . THR A 1 480 ? -23.659 11.656 -17.147 1.00 81.00 480 THR A N 1
ATOM 3874 C CA . THR A 1 480 ? -23.339 10.842 -15.967 1.00 81.00 480 THR A CA 1
ATOM 3875 C C . THR A 1 480 ? -23.051 9.397 -16.372 1.00 81.00 480 THR A C 1
ATOM 3877 O O . THR A 1 480 ? -22.063 8.814 -15.922 1.00 81.00 480 THR A O 1
ATOM 3880 N N . PHE A 1 481 ? -23.843 8.834 -17.288 1.00 92.88 481 PHE A N 1
ATOM 3881 C CA . PHE A 1 481 ? -23.674 7.467 -17.776 1.00 92.88 481 PHE A CA 1
ATOM 3882 C C . PHE A 1 481 ? -22.330 7.249 -18.485 1.00 92.88 481 PHE A C 1
ATOM 3884 O O . PHE A 1 481 ? -21.655 6.251 -18.237 1.00 92.88 481 PHE A O 1
ATOM 3891 N N . GLY A 1 482 ? -21.891 8.218 -19.297 1.00 91.81 482 GLY A N 1
ATOM 3892 C CA . GLY A 1 482 ? -20.593 8.179 -19.979 1.00 91.81 482 GLY A CA 1
ATOM 3893 C C . GLY A 1 482 ? -19.374 8.275 -19.055 1.00 91.81 482 GLY A C 1
ATOM 3894 O O . GLY A 1 482 ? -18.251 8.099 -19.523 1.00 91.81 482 GLY A O 1
ATOM 3895 N N . SER A 1 483 ? -19.575 8.565 -17.765 1.00 93.50 483 SER A N 1
ATOM 3896 C CA . SER A 1 483 ? -18.494 8.626 -16.775 1.00 93.50 483 SER A CA 1
ATOM 3897 C C . SER A 1 483 ? -18.166 7.264 -16.154 1.00 93.50 483 SER A C 1
ATOM 3899 O O . SER A 1 483 ? -17.069 7.103 -15.628 1.00 93.50 483 SER A O 1
ATOM 3901 N N . PHE A 1 484 ? -19.073 6.281 -16.214 1.00 95.81 484 PHE A N 1
ATOM 3902 C CA . PHE A 1 484 ? -18.797 4.922 -15.736 1.00 95.81 484 PHE A CA 1
ATOM 3903 C C . PHE A 1 484 ? -17.730 4.225 -16.592 1.00 95.81 484 PHE A C 1
ATOM 3905 O O . PHE A 1 484 ? -17.529 4.523 -17.770 1.00 95.81 484 PHE A O 1
ATOM 3912 N N . THR A 1 485 ? -17.037 3.255 -16.001 1.00 95.56 485 THR A N 1
ATOM 3913 C CA . THR A 1 485 ? -16.193 2.332 -16.760 1.00 95.56 485 THR A CA 1
ATOM 3914 C C . THR A 1 485 ? -17.040 1.418 -17.640 1.00 95.56 485 THR A C 1
ATOM 3916 O O . THR A 1 485 ? -18.163 1.062 -17.288 1.00 95.56 485 THR A O 1
ATOM 3919 N N . GLN A 1 486 ? -16.454 0.960 -18.751 1.00 96.44 486 GLN A N 1
ATOM 3920 C CA . GLN A 1 486 ? -17.138 0.086 -19.706 1.00 96.44 486 GLN A CA 1
ATOM 3921 C C . GLN A 1 486 ? -17.842 -1.121 -19.052 1.00 96.44 486 GLN A C 1
ATOM 3923 O O . GLN A 1 486 ? -19.011 -1.317 -19.359 1.00 96.44 486 GLN A O 1
ATOM 3928 N N . PRO A 1 487 ? -17.231 -1.881 -18.111 1.00 96.94 487 PRO A N 1
ATOM 3929 C CA . PRO A 1 487 ? -17.923 -3.005 -17.474 1.00 96.94 487 PRO A CA 1
ATOM 3930 C C . PRO A 1 487 ? -19.207 -2.606 -16.734 1.00 96.94 487 PRO A C 1
ATOM 3932 O O . PRO A 1 487 ? -20.204 -3.316 -16.811 1.00 96.94 487 PRO A O 1
ATOM 3935 N N 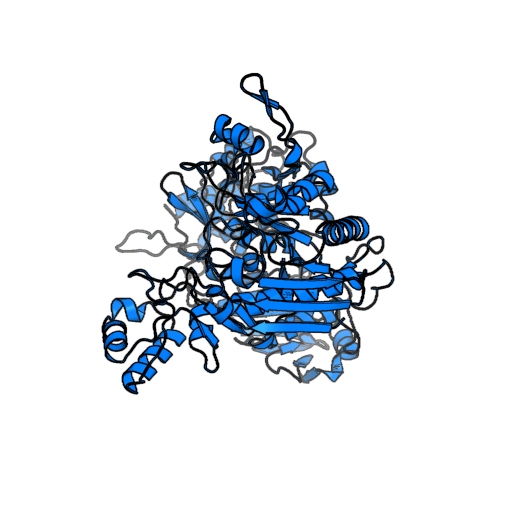. MET A 1 488 ? -19.199 -1.475 -16.021 1.00 97.69 488 MET A N 1
ATOM 3936 C CA . MET A 1 488 ? -20.380 -0.996 -15.297 1.00 97.69 488 MET A CA 1
ATOM 3937 C C . MET A 1 488 ? -21.428 -0.432 -16.260 1.00 97.69 488 MET A C 1
ATOM 3939 O O . MET A 1 488 ? -22.614 -0.701 -16.089 1.00 97.69 488 MET A O 1
ATOM 3943 N N . SER A 1 489 ? -21.007 0.302 -17.294 1.00 97.44 489 SER A N 1
ATOM 3944 C CA . SER A 1 489 ? -21.914 0.769 -18.347 1.00 97.44 489 SER A CA 1
ATOM 3945 C C . SER A 1 489 ? -22.601 -0.397 -19.059 1.00 97.44 489 SER A C 1
ATOM 3947 O O . SER A 1 489 ? -23.812 -0.346 -19.239 1.00 97.44 489 SER A O 1
ATOM 3949 N N . ASP A 1 490 ? -21.861 -1.455 -19.405 1.00 97.69 490 ASP A N 1
ATOM 3950 C CA . ASP A 1 490 ? -22.404 -2.649 -20.063 1.00 97.69 490 ASP A CA 1
ATOM 3951 C C . ASP A 1 490 ? -23.465 -3.327 -19.186 1.00 97.69 490 ASP A C 1
ATOM 3953 O O . ASP A 1 490 ? -24.572 -3.575 -19.659 1.00 97.69 490 ASP A O 1
ATOM 3957 N N . LEU A 1 491 ? -23.174 -3.534 -17.893 1.00 97.44 491 LEU A N 1
ATOM 3958 C CA . LEU A 1 491 ? -24.127 -4.104 -16.931 1.00 97.44 491 LEU A CA 1
ATOM 3959 C C . LEU A 1 491 ? -25.423 -3.285 -16.850 1.00 97.44 491 LEU A C 1
ATOM 3961 O O . LEU A 1 491 ? -26.524 -3.836 -16.857 1.00 97.44 491 LEU A O 1
ATOM 3965 N N . LEU A 1 492 ? -25.296 -1.963 -16.711 1.00 97.50 492 LEU A N 1
ATOM 3966 C CA . LEU A 1 492 ? -26.443 -1.071 -16.550 1.00 97.50 492 LEU A CA 1
ATOM 3967 C C . LEU A 1 492 ? -27.258 -0.962 -17.846 1.00 97.50 492 LEU A C 1
ATOM 3969 O O . LEU A 1 492 ? -28.485 -0.915 -17.776 1.00 97.50 492 LEU A O 1
ATOM 3973 N N . GLN A 1 493 ? -26.597 -0.957 -19.007 1.00 97.62 493 GLN A N 1
ATOM 3974 C CA . GLN A 1 493 ? -27.258 -0.948 -20.312 1.00 97.62 493 GLN A CA 1
ATOM 3975 C C . GLN A 1 493 ? -28.007 -2.259 -20.564 1.00 97.62 493 GLN A C 1
ATOM 3977 O O . GLN A 1 493 ? -29.176 -2.219 -20.934 1.00 97.62 493 GLN A O 1
ATOM 3982 N N . GLU A 1 494 ? -27.376 -3.408 -20.308 1.00 97.44 494 GLU A N 1
ATOM 3983 C CA . GLU A 1 494 ? -28.009 -4.727 -20.432 1.00 97.44 494 GLU A CA 1
ATOM 3984 C C . GLU A 1 494 ? -29.249 -4.814 -19.532 1.00 97.44 494 GLU A C 1
ATOM 3986 O O . GLU A 1 494 ? -30.340 -5.141 -19.997 1.00 97.44 494 GLU A O 1
ATOM 3991 N N . ALA A 1 495 ? -29.129 -4.406 -18.264 1.00 97.31 495 ALA A N 1
ATOM 3992 C CA . ALA A 1 495 ? -30.259 -4.377 -17.339 1.00 97.31 495 ALA A CA 1
ATOM 3993 C C . ALA A 1 495 ? -31.394 -3.440 -17.799 1.00 97.31 495 ALA A C 1
ATOM 3995 O O . ALA A 1 495 ? -32.570 -3.750 -17.580 1.00 97.31 495 ALA A O 1
ATOM 3996 N N . TYR A 1 496 ? -31.063 -2.310 -18.431 1.00 97.31 496 TYR A N 1
ATOM 3997 C CA . TYR A 1 496 ? -32.036 -1.356 -18.970 1.00 97.31 496 TYR A CA 1
ATOM 3998 C C . TYR A 1 496 ? -32.761 -1.922 -20.197 1.00 97.31 496 TYR A C 1
ATOM 4000 O O . TYR A 1 496 ? -33.994 -1.892 -20.247 1.00 97.31 496 TYR A O 1
ATOM 4008 N N . ASP A 1 497 ? -32.019 -2.499 -21.142 1.00 97.50 497 ASP A N 1
ATOM 4009 C CA . ASP A 1 497 ? -32.559 -3.087 -22.372 1.00 97.50 497 ASP A CA 1
ATOM 4010 C C . ASP A 1 497 ? -33.456 -4.297 -22.070 1.00 97.50 497 ASP A C 1
ATOM 4012 O O . ASP A 1 497 ? -34.530 -4.451 -22.657 1.00 97.50 497 ASP A O 1
ATOM 4016 N N . GLU A 1 498 ? -33.056 -5.128 -21.106 1.00 97.00 498 GLU A N 1
ATOM 4017 C CA . GLU A 1 498 ? -33.815 -6.306 -20.675 1.00 97.00 498 GLU A CA 1
ATOM 4018 C C . GLU A 1 498 ? -34.984 -5.982 -19.735 1.00 97.00 498 GLU A C 1
ATOM 4020 O O . GLU A 1 498 ? -35.782 -6.869 -19.423 1.00 97.00 498 GLU A O 1
ATOM 4025 N N . GLN A 1 499 ? -35.107 -4.729 -19.279 1.00 95.50 499 GLN A N 1
ATOM 4026 C CA . GLN A 1 499 ? -36.071 -4.325 -18.248 1.00 95.50 499 GLN A CA 1
ATOM 4027 C C . GLN A 1 499 ? -35.951 -5.196 -16.987 1.00 95.50 499 GLN A C 1
ATOM 4029 O O . GLN A 1 499 ? -36.948 -5.644 -16.408 1.00 95.50 499 GLN A O 1
ATOM 4034 N N . SER A 1 500 ? -34.707 -5.451 -16.570 1.00 95.38 500 SER A N 1
ATOM 4035 C CA . SER A 1 500 ? -34.399 -6.232 -15.376 1.00 95.38 500 SER A CA 1
ATOM 4036 C C . SER A 1 500 ? -35.118 -5.651 -14.153 1.00 95.38 500 SER A C 1
ATOM 4038 O O . SER A 1 500 ? -35.120 -4.434 -13.963 1.00 95.38 500 SER A O 1
ATOM 4040 N N . PRO A 1 501 ? -35.718 -6.490 -13.284 1.00 95.44 501 PRO A N 1
ATOM 4041 C CA . PRO A 1 501 ? -36.500 -5.993 -12.156 1.00 95.44 501 PRO A CA 1
ATOM 4042 C C . PRO A 1 501 ? -35.652 -5.180 -11.175 1.00 95.44 501 PRO A C 1
ATOM 4044 O O . PRO A 1 501 ? -36.180 -4.251 -10.570 1.00 95.44 501 PRO A O 1
ATOM 4047 N N . TYR A 1 502 ? -34.365 -5.528 -11.031 1.00 96.25 502 TYR A N 1
ATOM 4048 C CA . TYR A 1 502 ? -33.404 -4.807 -10.204 1.00 96.25 502 TYR A CA 1
ATOM 4049 C C . TYR A 1 502 ? -31.980 -4.918 -10.752 1.00 96.25 502 TYR A C 1
ATOM 4051 O O . TYR A 1 502 ? -31.574 -5.984 -11.216 1.00 96.25 502 TYR A O 1
ATOM 4059 N N . VAL A 1 503 ? -31.201 -3.852 -10.584 1.00 97.06 503 VAL A N 1
ATOM 4060 C CA . VAL A 1 503 ? -29.739 -3.828 -10.745 1.00 97.06 503 VAL A CA 1
ATOM 4061 C C . VAL A 1 503 ? -29.123 -2.950 -9.653 1.00 97.06 503 VAL A C 1
ATOM 4063 O O . VAL A 1 503 ? -29.823 -2.193 -8.983 1.00 97.06 503 VAL A O 1
ATOM 4066 N N . VAL A 1 504 ? -27.816 -3.052 -9.434 1.00 96.75 504 VAL A N 1
ATOM 4067 C CA . VAL A 1 504 ? -27.082 -2.158 -8.528 1.00 96.75 504 VAL A CA 1
ATOM 4068 C C . VAL A 1 504 ? -26.003 -1.413 -9.298 1.00 96.75 504 VAL A C 1
ATOM 4070 O O . VAL A 1 504 ? -25.386 -1.962 -10.204 1.00 96.75 504 VAL A O 1
ATOM 4073 N N . SER A 1 505 ? -25.758 -0.168 -8.907 1.00 96.31 505 SER A N 1
ATOM 4074 C CA . SER A 1 505 ? -24.706 0.682 -9.465 1.00 96.31 505 SER A CA 1
ATOM 4075 C C . SER A 1 505 ? -23.685 1.007 -8.379 1.00 96.31 505 SER A C 1
ATOM 4077 O O . SER A 1 505 ? -24.066 1.267 -7.235 1.00 96.31 505 SER A O 1
ATOM 4079 N N . SER A 1 506 ? -22.399 1.049 -8.739 1.00 96.19 506 SER A N 1
ATOM 4080 C CA . SER A 1 506 ? -21.315 1.514 -7.858 1.00 96.19 506 SER A CA 1
ATOM 4081 C C . SER A 1 506 ? -21.593 2.898 -7.258 1.00 96.19 506 SER A C 1
ATOM 4083 O O . SER A 1 506 ? -21.282 3.137 -6.092 1.00 96.19 506 SER A O 1
ATOM 4085 N N . ALA A 1 507 ? -22.256 3.772 -8.021 1.00 96.19 507 ALA A N 1
ATOM 4086 C CA . ALA A 1 507 ? -22.531 5.150 -7.632 1.00 96.19 507 ALA A CA 1
ATOM 4087 C C . ALA A 1 507 ? -23.751 5.325 -6.709 1.00 96.19 507 ALA A C 1
ATOM 4089 O O . ALA A 1 507 ? -23.998 6.424 -6.213 1.00 96.19 507 ALA A O 1
ATOM 4090 N N . HIS A 1 508 ? -24.517 4.257 -6.455 1.00 96.75 508 HIS A N 1
ATOM 4091 C CA . HIS A 1 508 ? -25.812 4.341 -5.772 1.00 96.75 508 HIS A CA 1
ATOM 4092 C C . HIS A 1 508 ? -25.872 3.463 -4.509 1.00 96.75 508 HIS A C 1
ATOM 4094 O O . HIS A 1 508 ? -26.546 2.424 -4.490 1.00 96.75 508 HIS A O 1
ATOM 4100 N N . PRO A 1 509 ? -25.185 3.858 -3.416 1.00 97.50 509 PRO A N 1
ATOM 4101 C CA . PRO A 1 509 ? -25.370 3.236 -2.112 1.00 97.50 509 PRO A CA 1
ATOM 4102 C C . PRO A 1 509 ? -26.830 3.301 -1.657 1.00 97.50 509 PRO A C 1
ATOM 4104 O O . PRO A 1 509 ? -27.579 4.204 -2.026 1.00 97.50 509 PRO A O 1
ATOM 4107 N N . ARG A 1 510 ? -27.216 2.372 -0.781 1.00 97.56 510 ARG A N 1
ATOM 4108 C CA . ARG A 1 510 ? -28.565 2.310 -0.211 1.00 97.56 510 ARG A CA 1
ATOM 4109 C C . ARG A 1 510 ? -28.921 3.615 0.490 1.00 97.56 510 ARG A C 1
ATOM 4111 O O . ARG A 1 510 ? -28.133 4.099 1.304 1.00 97.56 510 ARG A O 1
ATOM 4118 N N . MET A 1 511 ? -30.140 4.098 0.296 1.00 95.88 511 MET A N 1
ATOM 4119 C CA . MET A 1 511 ? -30.660 5.244 1.039 1.00 95.88 511 MET A CA 1
ATOM 4120 C C . MET A 1 511 ? -31.073 4.835 2.463 1.00 95.88 511 MET A C 1
ATOM 4122 O O . MET A 1 511 ? -31.880 3.925 2.667 1.00 95.88 511 MET A O 1
ATOM 4126 N N . VAL A 1 512 ? -30.512 5.507 3.468 1.00 95.50 512 VAL A N 1
ATOM 4127 C CA . VAL A 1 512 ? -30.827 5.335 4.895 1.00 95.50 512 VAL A CA 1
ATOM 4128 C C . VAL A 1 512 ? -31.173 6.708 5.458 1.00 95.50 512 VAL A C 1
ATOM 4130 O O . VAL A 1 512 ? -30.367 7.630 5.374 1.00 95.50 512 VAL A O 1
ATOM 4133 N N . ASP A 1 513 ? -32.396 6.860 5.966 1.00 93.81 513 ASP A N 1
ATOM 4134 C CA . ASP A 1 513 ? -32.922 8.128 6.497 1.00 93.81 513 ASP A CA 1
ATOM 4135 C C . ASP A 1 513 ? -32.752 9.325 5.538 1.00 93.81 513 ASP A C 1
ATOM 4137 O O . ASP A 1 513 ? -32.483 10.453 5.943 1.00 93.81 513 ASP A O 1
ATOM 4141 N N . GLY A 1 514 ? -32.909 9.070 4.234 1.00 94.38 514 GLY A N 1
ATOM 4142 C CA . GLY A 1 514 ? -32.832 10.093 3.186 1.00 94.38 514 GLY A CA 1
ATOM 4143 C C . GLY A 1 514 ? -31.420 10.438 2.702 1.00 94.38 514 GLY A C 1
ATOM 4144 O O . GLY A 1 514 ? -31.294 11.295 1.832 1.00 94.38 514 GLY A O 1
ATOM 4145 N N . ALA A 1 515 ? -30.373 9.763 3.189 1.00 95.94 515 ALA A N 1
ATOM 4146 C CA . ALA A 1 515 ? -28.996 9.947 2.725 1.00 95.94 515 ALA A CA 1
ATOM 4147 C C . ALA A 1 515 ? -28.369 8.628 2.228 1.00 95.94 515 ALA A C 1
ATOM 4149 O O . ALA A 1 515 ? -28.699 7.562 2.757 1.00 95.94 515 ALA A O 1
ATOM 4150 N N . PRO A 1 516 ? -27.437 8.666 1.257 1.00 95.69 516 PRO A N 1
ATOM 4151 C CA . PRO A 1 516 ? -26.690 7.479 0.855 1.00 95.69 516 PRO A CA 1
ATOM 4152 C C . PRO A 1 516 ? -25.903 6.891 2.030 1.00 95.69 516 PRO A C 1
ATOM 4154 O O . PRO A 1 516 ? -25.252 7.607 2.799 1.00 95.69 516 PRO A O 1
ATOM 4157 N N . SER A 1 517 ? -25.946 5.568 2.172 1.00 94.44 517 SER A N 1
ATOM 4158 C CA . SER A 1 517 ? -25.194 4.855 3.196 1.00 94.44 517 SER A CA 1
ATOM 4159 C C . SER A 1 517 ? -23.698 5.121 3.049 1.00 94.44 517 SER A C 1
ATOM 4161 O O . SER A 1 517 ? -23.127 4.954 1.978 1.00 94.44 517 SER A O 1
ATOM 4163 N N . LYS A 1 518 ? -23.032 5.430 4.165 1.00 92.06 518 LYS A N 1
ATOM 4164 C CA . LYS A 1 518 ? -21.563 5.526 4.240 1.00 92.06 518 LYS A CA 1
ATOM 4165 C C . LYS A 1 518 ? -20.887 4.162 4.418 1.00 92.06 518 LYS A C 1
ATOM 4167 O O . LYS A 1 518 ? -19.742 4.098 4.846 1.00 92.06 518 LYS A O 1
ATOM 4172 N N . ASN A 1 519 ? -21.601 3.058 4.209 1.00 93.56 519 ASN A N 1
ATOM 4173 C CA . ASN A 1 519 ? -21.061 1.708 4.358 1.00 93.56 519 ASN A CA 1
ATOM 4174 C C . ASN A 1 519 ? -21.539 0.775 3.225 1.00 93.56 519 ASN A C 1
ATOM 4176 O O . ASN A 1 519 ? -22.083 -0.294 3.532 1.00 93.56 519 ASN A O 1
ATOM 4180 N N . PRO A 1 520 ? -21.363 1.155 1.941 1.00 96.06 520 PRO A N 1
ATOM 4181 C CA . PRO A 1 520 ? -21.568 0.236 0.823 1.00 96.06 520 PRO A CA 1
ATOM 4182 C C . PRO A 1 520 ? -20.608 -0.951 0.951 1.00 96.06 520 PRO A C 1
ATOM 4184 O O . PRO A 1 520 ? -19.484 -0.793 1.440 1.00 96.06 520 PRO A O 1
ATOM 4187 N N . ARG A 1 521 ? -21.045 -2.155 0.569 1.00 96.81 521 ARG A N 1
ATOM 4188 C CA . ARG A 1 521 ? -20.243 -3.377 0.711 1.00 96.81 521 ARG A CA 1
ATOM 4189 C C . ARG A 1 521 ? -20.420 -4.342 -0.451 1.00 96.81 521 ARG A C 1
ATOM 4191 O O . ARG A 1 521 ? -21.534 -4.574 -0.910 1.00 96.81 521 ARG A O 1
ATOM 4198 N N . TYR A 1 522 ? -19.333 -5.004 -0.825 1.00 96.88 522 TYR A N 1
ATOM 4199 C CA . TYR A 1 522 ? -19.366 -6.183 -1.688 1.00 96.88 522 TYR A CA 1
ATOM 4200 C C . TYR A 1 522 ? -18.270 -7.178 -1.284 1.00 96.88 522 TYR A C 1
ATOM 4202 O O . TYR A 1 522 ? -17.328 -6.823 -0.574 1.00 96.88 522 TYR A O 1
ATOM 4210 N N . LEU A 1 523 ? -18.415 -8.444 -1.681 1.00 96.06 523 LEU A N 1
ATOM 4211 C CA . LEU A 1 523 ? -17.373 -9.461 -1.513 1.00 96.06 523 LEU A CA 1
ATOM 4212 C C . LEU A 1 523 ? -16.519 -9.565 -2.778 1.00 96.06 523 LEU A C 1
ATOM 4214 O O . LEU A 1 523 ? -16.852 -10.314 -3.695 1.00 96.06 523 LEU A O 1
ATOM 4218 N N . GLN A 1 524 ? -15.390 -8.865 -2.780 1.00 94.31 524 GLN A N 1
ATOM 4219 C CA . GLN A 1 524 ? -14.377 -8.953 -3.824 1.00 94.31 524 GLN A CA 1
ATOM 4220 C C . GLN A 1 524 ? -13.711 -10.331 -3.800 1.00 94.31 524 GLN A C 1
ATOM 4222 O O . GLN A 1 524 ? -13.210 -10.757 -2.761 1.00 94.31 524 GLN A O 1
ATOM 4227 N N . THR A 1 525 ? -13.650 -11.037 -4.928 1.00 92.69 525 THR A N 1
ATOM 4228 C CA . THR A 1 525 ? -12.798 -12.236 -5.021 1.00 92.69 525 THR A CA 1
ATOM 4229 C C . THR A 1 525 ? -11.342 -11.800 -5.081 1.00 92.69 525 THR A C 1
ATOM 4231 O O . THR A 1 525 ? -11.014 -10.891 -5.839 1.00 92.69 525 THR A O 1
ATOM 4234 N N . ARG A 1 526 ? -10.469 -12.424 -4.279 1.00 90.31 526 ARG A N 1
ATOM 4235 C CA . ARG A 1 526 ? -9.055 -12.034 -4.240 1.00 90.31 526 ARG A CA 1
ATOM 4236 C C . ARG A 1 526 ? -8.439 -11.999 -5.635 1.00 90.31 526 ARG A C 1
ATOM 4238 O O . ARG A 1 526 ? -8.625 -12.917 -6.437 1.00 90.31 526 ARG A O 1
ATOM 4245 N N . THR A 1 527 ? -7.664 -10.952 -5.888 1.00 84.06 527 THR A N 1
ATOM 4246 C CA . THR A 1 527 ? -7.085 -10.671 -7.204 1.00 84.06 527 THR A CA 1
ATOM 4247 C C . THR A 1 527 ? -6.118 -11.754 -7.664 1.00 84.06 527 THR A C 1
ATOM 4249 O O . THR A 1 527 ? -6.042 -12.031 -8.856 1.00 84.06 527 THR A O 1
ATOM 4252 N N . ASP A 1 528 ? -5.440 -12.442 -6.740 1.00 82.44 528 ASP A N 1
ATOM 4253 C CA . ASP A 1 528 ? -4.549 -13.551 -7.083 1.00 82.44 528 ASP A CA 1
ATOM 4254 C C . ASP A 1 528 ? -5.276 -14.799 -7.609 1.00 82.44 528 ASP A C 1
ATOM 4256 O O . ASP A 1 528 ? -4.652 -15.664 -8.220 1.00 82.44 528 ASP A O 1
ATOM 4260 N N . LEU A 1 529 ? -6.594 -14.877 -7.411 1.00 86.88 529 LEU A N 1
ATOM 4261 C CA . LEU A 1 529 ? -7.449 -15.938 -7.940 1.00 86.88 529 LEU A CA 1
ATOM 4262 C C . LEU A 1 529 ? -8.133 -15.533 -9.247 1.00 86.88 529 LEU A C 1
ATOM 4264 O O . LEU A 1 529 ? -8.335 -16.381 -10.112 1.00 86.88 529 LEU A O 1
ATOM 4268 N N . THR A 1 530 ? -8.488 -14.254 -9.397 1.00 85.00 530 THR A N 1
ATOM 4269 C CA . THR A 1 530 ? -9.111 -13.731 -10.624 1.00 85.00 530 THR A CA 1
ATOM 4270 C C . THR A 1 530 ? -8.084 -13.416 -11.714 1.00 85.00 530 THR A C 1
ATOM 4272 O O . THR A 1 530 ? -8.399 -13.515 -12.897 1.00 85.00 530 THR A O 1
ATOM 4275 N N . LYS A 1 531 ? -6.837 -13.097 -11.339 1.00 84.62 531 LYS A N 1
ATOM 4276 C CA . LYS A 1 531 ? -5.699 -12.833 -12.239 1.00 84.62 531 LYS A CA 1
ATOM 4277 C C . LYS A 1 531 ? -4.531 -13.800 -11.955 1.00 84.62 531 LYS A C 1
ATOM 4279 O O . LYS A 1 531 ? -3.426 -13.350 -11.636 1.00 84.62 531 LYS A O 1
ATOM 4284 N N . PRO A 1 532 ? -4.728 -15.128 -12.094 1.00 89.38 532 PRO A N 1
ATOM 4285 C CA . PRO A 1 532 ? -3.744 -16.131 -11.673 1.00 89.38 532 PRO A CA 1
ATOM 4286 C C . PRO A 1 532 ? -2.417 -16.042 -12.440 1.00 89.38 532 PRO A C 1
ATOM 4288 O O . PRO A 1 532 ? -1.366 -16.336 -11.875 1.00 89.38 532 PRO A O 1
ATOM 4291 N N . LEU A 1 533 ? -2.442 -15.569 -13.695 1.00 94.00 533 LEU A N 1
ATOM 4292 C CA . LEU A 1 533 ? -1.242 -15.406 -14.522 1.00 94.00 533 LEU A CA 1
ATOM 4293 C C . LEU A 1 533 ? -0.203 -14.488 -13.864 1.00 94.00 533 LEU A C 1
ATOM 4295 O O . LEU A 1 533 ? 0.983 -14.796 -13.889 1.00 94.00 533 LEU A O 1
ATOM 4299 N N . ARG A 1 534 ? -0.626 -13.373 -13.251 1.00 93.25 534 ARG A N 1
ATOM 4300 C CA . ARG A 1 534 ? 0.311 -12.410 -12.645 1.00 93.25 534 ARG A CA 1
ATOM 4301 C C . ARG A 1 534 ? 1.053 -13.019 -11.460 1.00 93.25 534 ARG A C 1
ATOM 4303 O O . ARG A 1 534 ? 2.266 -12.861 -11.355 1.00 93.25 534 ARG A O 1
ATOM 4310 N N . LYS A 1 535 ? 0.349 -13.797 -10.636 1.00 93.94 535 LYS A N 1
ATOM 4311 C CA . LYS A 1 535 ? 0.964 -14.564 -9.551 1.00 93.94 535 LYS A CA 1
ATOM 4312 C C . LYS A 1 535 ? 1.880 -15.672 -10.070 1.00 93.94 535 LYS A C 1
ATOM 4314 O O . LYS A 1 535 ? 2.990 -15.796 -9.576 1.00 93.94 535 LYS A O 1
ATOM 4319 N N . TYR A 1 536 ? 1.466 -16.419 -11.095 1.00 95.88 536 TYR A N 1
ATOM 4320 C CA . TYR A 1 536 ? 2.324 -17.438 -11.711 1.00 95.88 536 TYR A CA 1
ATOM 4321 C C . TYR A 1 536 ? 3.633 -16.837 -12.246 1.00 95.88 536 TYR A C 1
ATOM 4323 O O . TYR A 1 536 ? 4.709 -17.376 -12.009 1.00 95.88 536 TYR A O 1
ATOM 4331 N N . VAL A 1 537 ? 3.558 -15.687 -12.921 1.00 97.06 537 VAL A N 1
ATOM 4332 C CA . VAL A 1 537 ? 4.724 -14.961 -13.448 1.00 97.06 537 VAL A CA 1
ATOM 4333 C C . VAL A 1 537 ? 5.644 -14.476 -12.326 1.00 97.06 537 VAL A C 1
ATOM 4335 O O . VAL A 1 537 ? 6.866 -14.565 -12.465 1.00 97.06 537 VAL A O 1
ATOM 4338 N N . ALA A 1 538 ? 5.080 -13.976 -11.223 1.00 96.00 538 ALA A N 1
ATOM 4339 C CA . ALA A 1 538 ? 5.841 -13.625 -10.027 1.00 96.00 538 ALA A CA 1
ATOM 4340 C C . ALA A 1 538 ? 6.581 -14.854 -9.471 1.00 96.00 538 ALA A C 1
ATOM 4342 O O . ALA A 1 538 ? 7.810 -14.835 -9.391 1.00 96.00 538 ALA A O 1
ATOM 4343 N N . ASP A 1 539 ? 5.852 -15.944 -9.215 1.00 95.75 539 ASP A N 1
ATOM 4344 C CA . ASP A 1 539 ? 6.387 -17.178 -8.636 1.00 95.75 539 ASP A CA 1
ATOM 4345 C C . ASP A 1 539 ? 7.479 -17.807 -9.521 1.00 95.75 539 ASP A C 1
ATOM 4347 O O . ASP A 1 539 ? 8.546 -18.169 -9.025 1.00 95.75 539 ASP A O 1
ATOM 4351 N N . ILE A 1 540 ? 7.253 -17.921 -10.836 1.00 96.88 540 ILE A N 1
ATOM 4352 C CA . ILE A 1 540 ? 8.247 -18.458 -11.779 1.00 96.88 540 ILE A CA 1
ATOM 4353 C C . ILE A 1 540 ? 9.478 -17.561 -11.852 1.00 96.88 540 ILE A C 1
ATOM 4355 O O . ILE A 1 540 ? 10.596 -18.068 -11.802 1.00 96.88 540 ILE A O 1
ATOM 4359 N N . GLY A 1 541 ? 9.306 -16.240 -11.932 1.00 96.81 541 GLY A N 1
ATOM 4360 C CA . GLY A 1 541 ? 10.443 -15.324 -11.955 1.00 96.81 541 GLY A CA 1
ATOM 4361 C C . GLY A 1 541 ? 11.309 -15.450 -10.701 1.00 96.81 541 GLY A C 1
ATOM 4362 O O . GLY A 1 541 ? 12.527 -15.563 -10.806 1.00 96.81 541 GLY A O 1
ATOM 4363 N N . THR A 1 542 ? 10.689 -15.523 -9.523 1.00 96.38 542 THR A N 1
ATOM 4364 C CA . THR A 1 542 ? 11.406 -15.750 -8.263 1.00 96.38 542 THR A CA 1
ATOM 4365 C C . THR A 1 542 ? 12.085 -17.124 -8.237 1.00 96.38 542 THR A C 1
ATOM 4367 O O . THR A 1 542 ? 13.238 -17.235 -7.825 1.00 96.38 542 THR A O 1
ATOM 4370 N N . ARG A 1 543 ? 11.423 -18.185 -8.717 1.00 95.75 543 ARG A N 1
ATOM 4371 C CA . ARG A 1 543 ? 12.017 -19.533 -8.793 1.00 95.75 543 ARG A CA 1
ATOM 4372 C C . ARG A 1 543 ? 13.253 -19.577 -9.679 1.00 95.75 543 ARG A C 1
ATOM 4374 O O . ARG A 1 543 ? 14.247 -20.176 -9.278 1.00 95.75 543 ARG A O 1
ATOM 4381 N N . LEU A 1 544 ? 13.202 -18.943 -10.849 1.00 95.94 544 LEU A N 1
ATOM 4382 C CA . LEU A 1 544 ? 14.337 -18.858 -11.768 1.00 95.94 544 LEU A CA 1
ATOM 4383 C C . LEU A 1 544 ? 15.522 -18.148 -11.115 1.00 95.94 544 LEU A C 1
ATOM 4385 O O . LEU A 1 544 ? 16.632 -18.676 -11.126 1.00 95.94 544 LEU A O 1
ATOM 4389 N N . HIS A 1 545 ? 15.264 -17.010 -10.471 1.00 95.38 545 HIS A N 1
ATOM 4390 C CA . HIS A 1 545 ? 16.282 -16.239 -9.764 1.00 95.38 545 HIS A CA 1
ATOM 4391 C C . HIS A 1 545 ? 16.922 -17.029 -8.618 1.00 95.38 545 HIS A C 1
ATOM 4393 O O . HIS A 1 545 ? 18.134 -17.194 -8.559 1.00 95.38 545 HIS A O 1
ATOM 4399 N N . ARG A 1 546 ? 16.110 -17.658 -7.764 1.00 93.62 546 ARG A N 1
ATOM 4400 C CA . ARG A 1 546 ? 16.601 -18.514 -6.670 1.00 93.62 546 ARG A CA 1
ATOM 4401 C C . ARG A 1 546 ? 17.151 -19.864 -7.141 1.00 93.62 546 ARG A C 1
ATOM 4403 O O . ARG A 1 546 ? 17.594 -20.659 -6.314 1.00 93.62 546 ARG A O 1
ATOM 4410 N N . LYS A 1 547 ? 17.064 -20.174 -8.442 1.00 93.62 547 LYS A N 1
ATOM 4411 C CA . LYS A 1 547 ? 17.331 -21.502 -9.028 1.00 93.62 547 LYS A CA 1
ATOM 4412 C C . LYS A 1 547 ? 16.588 -22.632 -8.299 1.00 93.62 547 LYS A C 1
ATOM 4414 O O . LYS A 1 547 ? 17.096 -23.751 -8.181 1.00 93.62 547 LYS A O 1
ATOM 4419 N N . LEU A 1 548 ? 15.391 -22.321 -7.799 1.00 93.94 548 LEU A N 1
ATOM 4420 C CA . LEU A 1 548 ? 14.587 -23.171 -6.931 1.00 93.94 548 LEU A CA 1
ATOM 4421 C C . LEU A 1 548 ? 13.796 -24.198 -7.758 1.00 93.94 548 LEU A C 1
ATOM 4423 O O . LEU A 1 548 ? 12.939 -23.785 -8.542 1.00 93.94 548 LEU A O 1
ATOM 4427 N N . PRO A 1 549 ? 14.003 -25.512 -7.555 1.00 92.56 549 PRO A N 1
ATOM 4428 C CA . PRO A 1 549 ? 13.262 -26.548 -8.274 1.00 92.56 549 PRO A CA 1
ATOM 4429 C C . PRO A 1 549 ? 11.737 -26.453 -8.098 1.00 92.56 549 PRO A C 1
ATOM 4431 O O . PRO A 1 549 ? 11.241 -25.966 -7.076 1.00 92.56 549 PRO A O 1
ATOM 4434 N N . MET A 1 550 ? 10.975 -26.934 -9.086 1.00 91.50 550 MET A N 1
ATOM 4435 C CA . MET A 1 550 ? 9.508 -26.801 -9.128 1.00 91.50 550 MET A CA 1
ATOM 4436 C C . MET A 1 550 ? 8.795 -27.535 -7.985 1.00 91.50 550 MET A C 1
ATOM 4438 O O . MET A 1 550 ? 7.755 -27.078 -7.513 1.00 91.50 550 MET A O 1
ATOM 4442 N N . GLU A 1 551 ? 9.361 -28.639 -7.506 1.00 90.94 551 GLU A N 1
ATOM 4443 C CA . GLU A 1 551 ? 8.837 -29.447 -6.403 1.00 90.94 551 GLU A CA 1
ATOM 4444 C C . GLU A 1 551 ? 9.043 -28.810 -5.023 1.00 90.94 551 GLU A C 1
ATOM 4446 O O . GLU A 1 551 ? 8.420 -29.232 -4.046 1.00 90.94 551 GLU A O 1
ATOM 4451 N N . LYS A 1 552 ? 9.912 -27.797 -4.922 1.00 91.06 552 LYS A N 1
ATOM 4452 C CA . LYS A 1 552 ? 10.197 -27.115 -3.659 1.00 91.06 552 LYS A CA 1
ATOM 4453 C C . LYS A 1 552 ? 9.199 -25.984 -3.401 1.00 91.06 552 LYS A C 1
ATOM 4455 O O . LYS A 1 552 ? 8.801 -25.279 -4.341 1.00 91.06 552 LYS A O 1
ATOM 4460 N N . PRO A 1 553 ? 8.769 -25.791 -2.139 1.00 89.88 553 PRO A N 1
ATOM 4461 C CA . PRO A 1 553 ? 7.864 -24.708 -1.789 1.00 89.88 553 PRO A CA 1
ATOM 4462 C C . PRO A 1 553 ? 8.566 -23.362 -1.971 1.00 89.88 553 PRO A C 1
ATOM 4464 O O . PRO A 1 553 ? 9.721 -23.195 -1.590 1.00 89.88 553 PRO A O 1
ATOM 4467 N N . LEU A 1 554 ? 7.848 -22.400 -2.544 1.00 91.62 554 LEU A N 1
ATOM 4468 C CA . LEU A 1 554 ? 8.315 -21.025 -2.636 1.00 91.62 554 LEU A CA 1
ATOM 4469 C C . LEU A 1 554 ? 7.902 -20.272 -1.369 1.00 91.62 554 LEU A C 1
ATOM 4471 O O . LEU A 1 554 ? 6.740 -20.325 -0.962 1.00 91.62 554 LEU A O 1
ATOM 4475 N N . CYS A 1 555 ? 8.860 -19.602 -0.741 1.00 90.88 555 CYS A N 1
ATOM 4476 C CA . CYS A 1 555 ? 8.691 -18.940 0.545 1.00 90.88 555 CYS A CA 1
ATOM 4477 C C . CYS A 1 555 ? 8.889 -17.428 0.396 1.00 90.88 555 CYS A C 1
ATOM 4479 O O . CYS A 1 555 ? 9.935 -16.972 -0.061 1.00 90.88 555 CYS A O 1
ATOM 4481 N N . TYR A 1 556 ? 7.896 -16.651 0.822 1.00 92.88 556 TYR A N 1
ATOM 4482 C CA . TYR A 1 556 ? 7.981 -15.195 0.925 1.00 92.88 556 TYR A CA 1
ATOM 4483 C C . TYR A 1 556 ? 7.798 -14.809 2.395 1.00 92.88 556 TYR A C 1
ATOM 4485 O O . TYR A 1 556 ? 6.653 -14.740 2.856 1.00 92.88 556 TYR A O 1
ATOM 4493 N N . PRO A 1 557 ? 8.888 -14.651 3.165 1.00 93.56 557 PRO A N 1
ATOM 4494 C CA . PRO A 1 557 ? 8.783 -14.111 4.510 1.00 93.56 557 PRO A CA 1
ATOM 4495 C C . PRO A 1 557 ? 8.445 -12.623 4.457 1.00 93.56 557 PRO A C 1
ATOM 4497 O O . PRO A 1 557 ? 8.615 -11.976 3.427 1.00 93.56 557 PRO A O 1
ATOM 4500 N N . VAL A 1 558 ? 7.951 -12.086 5.568 1.00 95.56 558 VAL A N 1
ATOM 4501 C CA . VAL A 1 558 ? 7.800 -10.637 5.725 1.00 95.56 558 VAL A CA 1
ATOM 4502 C C . VAL A 1 558 ? 9.183 -9.995 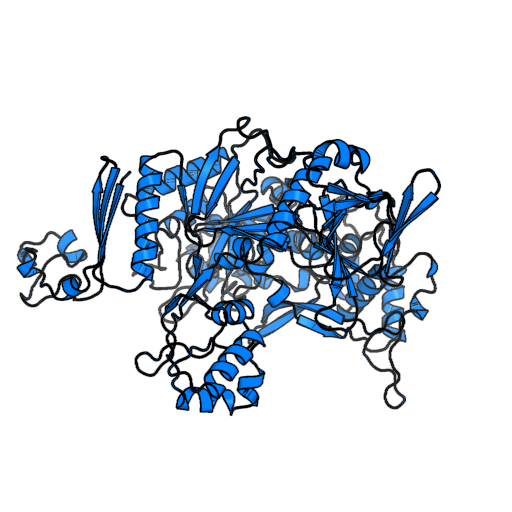5.666 1.00 95.56 558 VAL A C 1
ATOM 4504 O O . VAL A 1 558 ? 10.057 -10.355 6.451 1.00 95.56 558 VAL A O 1
ATOM 4507 N N . ASP A 1 559 ? 9.365 -9.032 4.765 1.00 95.12 559 ASP A N 1
ATOM 4508 C CA . ASP A 1 559 ? 10.619 -8.284 4.638 1.00 95.12 559 ASP A CA 1
ATOM 4509 C C . ASP A 1 559 ? 10.580 -6.983 5.447 1.00 95.12 559 ASP A C 1
ATOM 4511 O O . ASP A 1 559 ? 11.591 -6.556 5.999 1.00 95.12 559 ASP A O 1
ATOM 4515 N N . ALA A 1 560 ? 9.415 -6.331 5.514 1.00 95.88 560 ALA A N 1
ATOM 4516 C CA . ALA A 1 560 ? 9.261 -5.041 6.178 1.00 95.88 560 ALA A CA 1
ATOM 4517 C C . ALA A 1 560 ? 7.899 -4.902 6.866 1.00 95.88 560 ALA A C 1
ATOM 4519 O O . ALA A 1 560 ? 6.861 -5.201 6.269 1.00 95.88 560 ALA A O 1
ATOM 4520 N N . VAL A 1 561 ? 7.901 -4.383 8.100 1.00 97.88 561 VAL A N 1
ATOM 4521 C CA . VAL A 1 561 ? 6.686 -4.085 8.868 1.00 97.88 561 VAL A CA 1
ATOM 4522 C C . VAL A 1 561 ? 6.404 -2.581 8.837 1.00 97.88 561 VAL A C 1
ATOM 4524 O O . VAL A 1 561 ? 7.100 -1.782 9.460 1.00 97.88 561 VAL A O 1
ATOM 4527 N N . LEU A 1 562 ? 5.378 -2.202 8.076 1.00 97.38 562 LEU A N 1
ATOM 4528 C CA . LEU A 1 562 ? 5.082 -0.835 7.645 1.00 97.38 562 LEU A CA 1
ATOM 4529 C C . LEU A 1 562 ? 3.665 -0.441 8.067 1.00 97.38 562 LEU A C 1
ATOM 4531 O O . LEU A 1 562 ? 2.731 -0.454 7.264 1.00 97.38 562 LEU A O 1
ATOM 4535 N N . THR A 1 563 ? 3.487 -0.121 9.344 1.00 96.81 563 THR A N 1
ATOM 4536 C CA . THR A 1 563 ? 2.179 0.217 9.923 1.00 96.81 563 THR A CA 1
ATOM 4537 C C . THR A 1 563 ? 1.625 1.544 9.388 1.00 96.81 563 THR A C 1
ATOM 4539 O O . THR A 1 563 ? 2.292 2.304 8.677 1.00 96.81 563 THR A O 1
ATOM 4542 N N . GLY A 1 564 ? 0.357 1.830 9.675 1.00 96.50 564 GLY A N 1
ATOM 4543 C CA . GLY A 1 564 ? -0.311 3.058 9.257 1.00 96.50 564 GLY A CA 1
ATOM 4544 C C . GLY A 1 564 ? -1.005 3.766 10.408 1.00 96.50 564 GLY A C 1
ATOM 4545 O O . GLY A 1 564 ? -1.618 3.133 11.270 1.00 96.50 564 GLY A O 1
ATOM 4546 N N . ARG A 1 565 ? -0.962 5.096 10.378 1.00 95.62 565 ARG A N 1
ATOM 4547 C CA . ARG A 1 565 ? -1.644 5.959 11.341 1.00 95.62 565 ARG A CA 1
ATOM 4548 C C . ARG A 1 565 ? -2.683 6.811 10.651 1.00 95.62 565 ARG A C 1
ATOM 4550 O O . ARG A 1 565 ? -2.448 7.336 9.566 1.00 95.62 565 ARG A O 1
ATOM 4557 N N . ARG A 1 566 ? -3.828 6.979 11.307 1.00 95.75 566 ARG A N 1
ATOM 4558 C CA . ARG A 1 566 ? -4.792 8.004 10.927 1.00 95.75 566 ARG A CA 1
ATOM 4559 C C . ARG A 1 566 ? -4.543 9.241 11.771 1.00 95.75 566 ARG A C 1
ATOM 4561 O O . ARG A 1 566 ? -4.905 9.275 12.943 1.00 95.75 566 ARG A O 1
ATOM 4568 N N . ASN A 1 567 ? -4.015 10.263 11.130 1.00 96.62 567 ASN A N 1
ATOM 4569 C CA . ASN A 1 567 ? -3.789 11.558 11.737 1.00 96.62 567 ASN A CA 1
ATOM 4570 C C . ASN A 1 567 ? -4.966 12.491 11.440 1.00 96.62 567 ASN A C 1
ATOM 4572 O O . ASN A 1 567 ? -5.570 12.433 10.364 1.00 96.62 567 ASN A O 1
ATOM 4576 N N . ASN A 1 568 ? -5.277 13.370 12.389 1.00 95.25 568 ASN A N 1
ATOM 4577 C CA . ASN A 1 568 ? -6.284 14.411 12.227 1.00 95.25 568 ASN A CA 1
ATOM 4578 C C . ASN A 1 568 ? -5.797 15.745 12.810 1.00 95.25 568 ASN A C 1
ATOM 4580 O O . ASN A 1 568 ? -5.078 15.742 13.821 1.00 95.25 568 ASN A O 1
ATOM 4584 N N . PRO A 1 569 ? -6.212 16.871 12.204 1.00 94.69 569 PRO A N 1
ATOM 4585 C CA . PRO A 1 569 ? -6.061 18.184 12.807 1.00 94.69 569 PRO A CA 1
ATOM 4586 C C . PRO A 1 569 ? -6.996 18.312 14.025 1.00 94.69 569 PRO A C 1
ATOM 4588 O O . PRO A 1 569 ? -7.862 17.451 14.236 1.00 94.69 569 PRO A O 1
ATOM 4591 N N . PRO A 1 570 ? -6.832 19.355 14.854 1.00 92.81 570 PRO A N 1
ATOM 4592 C CA . PRO A 1 570 ? -7.799 19.654 15.903 1.00 92.81 570 PRO A CA 1
ATOM 4593 C C . PRO A 1 570 ? -9.151 20.072 15.299 1.00 92.81 570 PRO A C 1
ATOM 4595 O O . PRO A 1 570 ? -9.209 20.868 14.363 1.00 92.81 570 PRO A O 1
ATOM 4598 N N . GLU A 1 571 ? -10.244 19.568 15.868 1.00 89.94 571 GLU A N 1
ATOM 4599 C CA . GLU A 1 571 ? -11.625 19.939 15.532 1.00 89.94 571 GLU A CA 1
ATOM 4600 C C . GLU A 1 571 ? -12.434 20.160 16.824 1.00 89.94 571 GLU A C 1
ATOM 4602 O O . GLU A 1 571 ? -11.969 19.885 17.932 1.00 89.94 571 GLU A O 1
ATOM 4607 N N . SER A 1 572 ? -13.668 20.664 16.721 1.00 87.69 572 SER A N 1
ATOM 4608 C CA . SER A 1 572 ? -14.512 20.871 17.905 1.00 87.69 572 SER A CA 1
ATOM 4609 C C . SER A 1 572 ? -14.738 19.550 18.657 1.00 87.69 572 SER A C 1
ATOM 4611 O O . SER A 1 572 ? -15.362 18.628 18.139 1.00 87.69 572 SER A O 1
ATOM 4613 N N . GLY A 1 573 ? -14.205 19.457 19.880 1.00 84.81 573 GLY A N 1
ATOM 4614 C CA . GLY A 1 573 ? -14.274 18.251 20.712 1.00 84.81 573 GLY A CA 1
ATOM 4615 C C . GLY A 1 573 ? -13.285 17.138 20.340 1.00 84.81 573 GLY A C 1
ATOM 4616 O O . GLY A 1 573 ? -13.300 16.096 20.991 1.00 84.81 573 GLY A O 1
ATOM 4617 N N . ILE A 1 574 ? -12.418 17.339 19.341 1.00 89.31 574 ILE A N 1
ATOM 4618 C CA . ILE A 1 574 ? -11.413 16.362 18.899 1.00 89.31 574 ILE A CA 1
ATOM 4619 C C . ILE A 1 574 ? -10.030 17.013 18.965 1.00 89.31 574 ILE A C 1
ATOM 4621 O O . ILE A 1 574 ? -9.742 17.978 18.260 1.00 89.31 574 ILE A O 1
ATOM 4625 N N . ARG A 1 575 ? -9.155 16.465 19.809 1.00 92.75 575 ARG A N 1
ATOM 4626 C CA . ARG A 1 575 ? -7.760 16.912 19.922 1.00 92.75 575 ARG A CA 1
ATOM 4627 C C . ARG A 1 575 ? -6.921 16.417 18.742 1.00 92.75 575 ARG A C 1
ATOM 4629 O O . ARG A 1 575 ? -7.270 15.435 18.078 1.00 92.75 575 ARG A O 1
ATOM 4636 N N . ALA A 1 576 ? -5.819 17.110 18.478 1.00 93.50 576 ALA A N 1
ATOM 4637 C CA . ALA A 1 576 ? -4.936 16.785 17.366 1.00 93.50 576 ALA A CA 1
ATOM 4638 C C . ALA A 1 576 ? -4.235 15.431 17.572 1.00 93.50 576 ALA A C 1
ATOM 4640 O O . ALA A 1 576 ? -3.865 15.070 18.688 1.00 93.50 576 ALA A O 1
ATOM 4641 N N . LEU A 1 577 ? -4.027 14.704 16.472 1.00 95.62 577 LEU A N 1
ATOM 4642 C CA . LEU A 1 577 ? -3.144 13.527 16.406 1.00 95.62 577 LEU A CA 1
ATOM 4643 C C . LEU A 1 577 ? -2.132 13.617 15.253 1.00 95.62 577 LEU A C 1
ATOM 4645 O O . LEU A 1 577 ? -1.322 12.714 15.062 1.00 95.62 577 LEU A O 1
ATOM 4649 N N . ALA A 1 578 ? -2.154 14.702 14.477 1.00 95.94 578 ALA A N 1
ATOM 4650 C CA . ALA A 1 578 ? -1.274 14.919 13.332 1.00 95.94 578 ALA A CA 1
ATOM 4651 C C . ALA A 1 578 ? 0.140 15.393 13.721 1.00 95.94 578 ALA A C 1
ATOM 4653 O O . ALA A 1 578 ? 0.655 16.351 13.159 1.00 95.94 578 ALA A O 1
ATOM 4654 N N . VAL A 1 579 ? 0.770 14.716 14.682 1.00 97.12 579 VAL A N 1
ATOM 4655 C CA . VAL A 1 579 ? 2.133 15.012 15.172 1.00 97.12 579 VAL A CA 1
ATOM 4656 C C . VAL A 1 579 ? 3.231 14.245 14.424 1.00 97.12 579 VAL A C 1
ATOM 4658 O O . VAL A 1 579 ? 4.413 14.488 14.632 1.00 97.12 579 VAL A O 1
ATOM 4661 N N . TYR A 1 580 ? 2.851 13.314 13.551 1.00 97.81 580 TYR A N 1
ATOM 4662 C CA . TYR A 1 580 ? 3.780 12.501 12.771 1.00 97.81 580 TYR A CA 1
ATOM 4663 C C . TYR A 1 580 ? 4.108 13.175 11.438 1.00 97.81 580 TYR A C 1
ATOM 4665 O O . TYR A 1 580 ? 3.226 13.746 10.793 1.00 97.81 580 TYR A O 1
ATOM 4673 N N . ASN A 1 581 ? 5.359 13.048 10.997 1.00 97.62 581 ASN A N 1
ATOM 4674 C CA . ASN A 1 581 ? 5.774 13.345 9.627 1.00 97.62 581 ASN A CA 1
ATOM 4675 C C . ASN A 1 581 ? 5.363 12.185 8.673 1.00 97.62 581 ASN A C 1
ATOM 4677 O O . ASN A 1 581 ? 4.634 11.281 9.101 1.00 97.62 581 ASN A O 1
ATOM 4681 N N . PRO A 1 582 ? 5.755 12.164 7.379 1.00 98.31 582 PRO A N 1
ATOM 4682 C CA . PRO A 1 582 ? 5.330 11.101 6.464 1.00 98.31 582 PRO A CA 1
ATOM 4683 C C . PRO A 1 582 ? 5.667 9.676 6.927 1.00 98.31 582 PRO A C 1
ATOM 4685 O O . PRO A 1 582 ? 4.843 8.777 6.735 1.00 98.31 582 PRO A O 1
ATOM 4688 N N . ILE A 1 583 ? 6.860 9.469 7.499 1.00 98.56 583 ILE A N 1
ATOM 4689 C CA . ILE A 1 583 ? 7.402 8.156 7.869 1.00 98.56 583 ILE A CA 1
ATOM 4690 C C . ILE A 1 583 ? 8.180 8.271 9.183 1.00 98.56 583 ILE A C 1
ATOM 4692 O O . ILE A 1 583 ? 9.213 8.942 9.250 1.00 98.56 583 ILE A O 1
ATOM 4696 N N . HIS A 1 584 ? 7.734 7.528 10.191 1.00 98.69 584 HIS A N 1
ATOM 4697 C CA . HIS A 1 584 ? 8.448 7.371 11.455 1.00 98.69 584 HIS A CA 1
ATOM 4698 C C . HIS A 1 584 ? 9.000 5.956 11.616 1.00 98.69 584 HIS A C 1
ATOM 4700 O O . HIS A 1 584 ? 8.420 4.990 11.118 1.00 98.69 584 HIS A O 1
ATOM 4706 N N . TYR A 1 585 ? 10.099 5.849 12.354 1.00 98.69 585 TYR A N 1
ATOM 4707 C CA . TYR A 1 585 ? 10.630 4.607 12.903 1.00 98.69 585 TYR A CA 1
ATOM 4708 C C . TYR A 1 585 ? 10.528 4.664 14.425 1.00 98.69 585 TYR A C 1
ATOM 4710 O O . TYR A 1 585 ? 10.949 5.643 15.036 1.00 98.69 585 TYR A O 1
ATOM 4718 N N . GLN A 1 586 ? 9.997 3.617 15.045 1.00 98.44 586 GLN A N 1
ATOM 4719 C CA . GLN A 1 586 ? 9.924 3.511 16.497 1.00 98.44 586 GLN A CA 1
ATOM 4720 C C . GLN A 1 586 ? 10.661 2.261 16.961 1.00 98.44 586 GLN A C 1
ATOM 4722 O O . GLN A 1 586 ? 10.462 1.165 16.429 1.00 98.44 586 GLN A O 1
ATOM 4727 N N . GLU A 1 587 ? 11.493 2.432 17.985 1.00 98.19 587 GLU A N 1
ATOM 4728 C CA . GLU A 1 587 ? 12.034 1.304 18.731 1.00 98.19 587 GLU A CA 1
ATOM 4729 C C . GLU A 1 587 ? 10.897 0.565 19.451 1.00 98.19 587 GLU A C 1
ATOM 4731 O O . GLU A 1 587 ? 9.789 1.083 19.619 1.00 98.19 587 GLU A O 1
ATOM 4736 N N . LEU A 1 588 ? 11.150 -0.680 19.864 1.00 98.12 588 LEU A N 1
ATOM 4737 C CA . LEU A 1 588 ? 10.100 -1.546 20.404 1.00 98.12 588 LEU A CA 1
ATOM 4738 C C . LEU A 1 588 ? 9.314 -0.936 21.580 1.00 98.12 588 LEU A C 1
ATOM 4740 O O . LEU A 1 588 ? 8.099 -1.128 21.594 1.00 98.12 588 LEU A O 1
ATOM 4744 N N . PRO A 1 589 ? 9.913 -0.212 22.548 1.00 98.06 589 PRO A N 1
ATOM 4745 C CA . PRO A 1 589 ? 9.140 0.405 23.623 1.00 98.06 589 PRO A CA 1
ATOM 4746 C C . PRO A 1 589 ? 8.089 1.391 23.097 1.00 98.06 589 PRO A C 1
ATOM 4748 O O . PRO A 1 589 ? 6.907 1.230 23.402 1.00 98.06 589 PRO A O 1
ATOM 4751 N N . GLU A 1 590 ? 8.491 2.356 22.271 1.00 98.19 590 GLU A N 1
ATOM 4752 C CA . GLU A 1 590 ? 7.616 3.371 21.674 1.00 98.19 590 GLU A CA 1
ATOM 4753 C C . GLU A 1 590 ? 6.586 2.738 20.733 1.00 98.19 590 GLU A C 1
ATOM 4755 O O . GLU A 1 590 ? 5.392 3.033 20.827 1.00 98.19 590 GLU A O 1
ATOM 4760 N N . LEU A 1 591 ? 7.016 1.789 19.898 1.00 98.19 591 LEU A N 1
ATOM 4761 C CA . LEU A 1 591 ? 6.130 1.049 19.001 1.00 98.19 591 LEU A CA 1
ATOM 4762 C C . LEU A 1 591 ? 5.039 0.306 19.783 1.00 98.19 591 LEU A C 1
ATOM 4764 O O . LEU A 1 591 ? 3.878 0.288 19.376 1.00 98.19 591 LEU A O 1
ATOM 4768 N N . PHE A 1 592 ? 5.382 -0.293 20.928 1.00 98.19 592 PHE A N 1
ATOM 4769 C CA . PHE A 1 592 ? 4.409 -1.003 21.754 1.00 98.19 592 PHE A CA 1
ATOM 4770 C C . PHE A 1 592 ? 3.513 -0.073 22.572 1.00 98.19 592 PHE A C 1
ATOM 4772 O O . PHE A 1 592 ? 2.380 -0.464 22.854 1.00 98.19 592 PHE A O 1
ATOM 4779 N N . MET A 1 593 ? 3.928 1.162 22.883 1.00 96.94 593 MET A N 1
ATOM 4780 C CA . MET A 1 593 ? 2.982 2.176 23.379 1.00 96.94 593 MET A CA 1
ATOM 4781 C C . MET A 1 593 ? 1.873 2.404 22.348 1.00 96.94 593 MET A C 1
ATOM 4783 O O . MET A 1 593 ? 0.688 2.399 22.687 1.00 96.94 593 MET A O 1
ATOM 4787 N N . ASP A 1 594 ? 2.252 2.513 21.078 1.00 94.50 594 ASP A N 1
ATOM 4788 C CA . ASP A 1 594 ? 1.305 2.692 19.987 1.00 94.50 594 ASP A CA 1
ATOM 4789 C C . ASP A 1 594 ? 0.459 1.455 19.710 1.00 94.50 594 ASP A C 1
ATOM 4791 O O . ASP A 1 594 ? -0.755 1.567 19.548 1.00 94.50 594 ASP A O 1
ATOM 4795 N N . PHE A 1 595 ? 1.047 0.263 19.703 1.00 97.94 595 PHE A N 1
ATOM 4796 C CA . PHE A 1 595 ? 0.299 -0.971 19.470 1.00 97.94 595 PHE A CA 1
ATOM 4797 C C . PHE A 1 595 ? -0.689 -1.276 20.586 1.00 97.94 595 PHE A C 1
ATOM 4799 O O . PHE A 1 595 ? -1.788 -1.742 20.292 1.00 97.94 595 PHE A O 1
ATOM 4806 N N . VAL A 1 596 ? -0.358 -0.986 21.845 1.00 97.31 596 VAL A N 1
ATOM 4807 C CA . VAL A 1 596 ? -1.287 -1.151 22.973 1.00 97.31 596 VAL A CA 1
ATOM 4808 C C . VAL A 1 596 ? -2.491 -0.220 22.830 1.00 97.31 596 VAL A C 1
ATOM 4810 O O . VAL A 1 596 ? -3.624 -0.647 23.064 1.00 97.31 596 VAL A O 1
ATOM 4813 N N . CYS A 1 597 ? -2.257 1.031 22.434 1.00 93.12 597 CYS A N 1
ATOM 4814 C CA . CYS A 1 597 ? -3.286 2.063 22.410 1.00 93.12 597 CYS A CA 1
ATOM 4815 C C . CYS A 1 597 ? -4.086 2.097 21.102 1.00 93.12 597 CYS A C 1
ATOM 4817 O O . CYS A 1 597 ? -5.298 2.282 21.151 1.00 93.12 597 CYS A O 1
ATOM 4819 N N . SER A 1 598 ? -3.442 1.923 19.944 1.00 96.06 598 SER A N 1
ATOM 4820 C CA . SER A 1 598 ? -4.040 2.032 18.602 1.00 96.06 598 SER A CA 1
ATOM 4821 C C . SER A 1 598 ? -4.962 3.255 18.483 1.00 96.06 598 SER A C 1
ATOM 4823 O O . SER A 1 598 ? -6.186 3.131 18.364 1.00 96.06 598 SER A O 1
ATOM 4825 N N . LEU A 1 599 ? -4.362 4.440 18.619 1.00 94.50 599 LEU A N 1
ATOM 4826 C CA . LEU A 1 599 ? -5.071 5.709 18.795 1.00 94.50 599 LEU A CA 1
ATOM 4827 C C . LEU A 1 599 ? -5.796 6.177 17.529 1.00 94.50 599 LEU A C 1
ATOM 4829 O O . LEU A 1 599 ? -5.318 6.009 16.407 1.00 94.50 599 LEU A O 1
ATOM 4833 N N . THR A 1 600 ? -6.943 6.826 17.724 1.00 91.94 600 THR A N 1
ATOM 4834 C CA . THR A 1 600 ? -7.744 7.428 16.654 1.00 91.94 600 THR A CA 1
ATOM 4835 C C . THR A 1 600 ? -8.474 8.675 17.148 1.00 91.94 600 THR A C 1
ATOM 4837 O O . THR A 1 600 ? -8.941 8.732 18.284 1.00 91.94 600 THR A O 1
ATOM 4840 N N . GLY A 1 601 ? -8.619 9.683 16.284 1.00 85.62 601 GLY A N 1
ATOM 4841 C CA . GLY A 1 601 ? -9.407 10.885 16.589 1.00 85.62 601 GLY A CA 1
ATOM 4842 C C . GLY A 1 601 ? -10.918 10.633 16.622 1.00 85.62 601 GLY A C 1
ATOM 4843 O O . GLY A 1 601 ? -11.691 11.497 17.027 1.00 85.62 601 GLY A O 1
ATOM 4844 N N . LYS A 1 602 ? -11.369 9.447 16.194 1.00 84.69 602 LYS A N 1
ATOM 4845 C CA . LYS A 1 602 ? -12.776 9.044 16.289 1.00 84.69 602 LYS A CA 1
ATOM 4846 C C . LYS A 1 602 ? -13.114 8.613 17.713 1.00 84.69 602 LYS A C 1
ATOM 4848 O O . LYS A 1 602 ? -12.382 7.829 18.301 1.00 84.69 602 LYS A O 1
ATOM 4853 N N . SER A 1 603 ? -14.277 9.043 18.204 1.00 82.38 603 SER A N 1
ATOM 4854 C CA . SER A 1 603 ? -14.810 8.650 19.518 1.00 82.38 603 SER A CA 1
ATOM 4855 C C . SER A 1 603 ? -13.822 8.915 20.671 1.00 82.38 603 SER A C 1
ATOM 4857 O O . SER A 1 603 ? -13.398 7.963 21.330 1.00 82.38 603 SER A O 1
ATOM 4859 N N . PRO A 1 604 ? -13.433 10.187 20.905 1.00 82.00 604 PRO A N 1
ATOM 4860 C CA . PRO A 1 604 ? -12.506 10.545 21.975 1.00 82.00 604 PRO A CA 1
ATOM 4861 C C . PRO A 1 604 ? -13.030 10.127 23.355 1.00 82.00 604 PRO A C 1
ATOM 4863 O O . PRO A 1 604 ? -14.239 10.077 23.599 1.00 82.00 604 PRO A O 1
ATOM 4866 N N . SER A 1 605 ? -12.102 9.823 24.258 1.00 84.50 605 SER A N 1
ATOM 4867 C CA . SER A 1 605 ? -12.395 9.547 25.664 1.00 84.50 605 SER A CA 1
ATOM 4868 C C . SER A 1 605 ? -12.550 10.847 26.461 1.00 84.50 605 SER A C 1
ATOM 4870 O O . SER A 1 605 ? -12.327 11.945 25.955 1.00 84.50 605 SER A O 1
ATOM 4872 N N . THR A 1 606 ? -12.903 10.742 27.745 1.00 78.38 606 THR A N 1
ATOM 4873 C CA . THR A 1 606 ? -12.980 11.911 28.640 1.00 78.38 606 THR A CA 1
ATOM 4874 C C . THR A 1 606 ? -11.633 12.611 28.833 1.00 78.38 606 THR A C 1
ATOM 4876 O O . THR A 1 606 ? -11.612 13.783 29.201 1.00 78.38 606 THR A O 1
ATOM 4879 N N . THR A 1 607 ? -10.519 11.909 28.604 1.00 80.94 607 THR A N 1
ATOM 4880 C CA . THR A 1 607 ? -9.161 12.396 28.882 1.00 80.94 607 THR A CA 1
ATOM 4881 C C . THR A 1 607 ? -8.289 12.566 27.639 1.00 80.94 607 THR A C 1
ATOM 4883 O O . THR A 1 607 ? -7.207 13.132 27.756 1.00 80.94 607 THR A O 1
ATOM 4886 N N . GLY A 1 608 ? -8.718 12.100 26.462 1.00 87.38 608 GLY A N 1
ATOM 4887 C CA . GLY A 1 608 ? -7.909 12.181 25.245 1.00 87.38 608 GLY A CA 1
ATOM 4888 C C . GLY A 1 608 ? -8.526 11.481 24.035 1.00 87.38 608 GLY A C 1
ATOM 4889 O O . GLY A 1 608 ? -9.747 11.404 23.900 1.00 87.38 608 GLY A O 1
ATOM 4890 N N . ALA A 1 609 ? -7.681 10.958 23.149 1.00 89.38 609 ALA A N 1
ATOM 4891 C CA . ALA A 1 609 ? -8.100 10.274 21.927 1.00 89.38 609 ALA A CA 1
ATOM 4892 C C . ALA A 1 609 ? -8.939 9.001 22.173 1.00 89.38 609 ALA A C 1
ATOM 4894 O O . ALA A 1 609 ? -9.028 8.472 23.287 1.00 89.38 609 ALA A O 1
ATOM 4895 N N . GLY A 1 610 ? -9.575 8.520 21.103 1.00 90.81 610 GLY A N 1
ATOM 4896 C CA . GLY A 1 610 ? -10.192 7.199 21.055 1.00 90.81 610 GLY A CA 1
ATOM 4897 C C . GLY A 1 610 ? -9.143 6.106 20.837 1.00 90.81 610 GLY A C 1
ATOM 4898 O O . GLY A 1 610 ? -8.019 6.371 20.410 1.00 90.81 610 GLY A O 1
ATOM 4899 N N . SER A 1 611 ? -9.520 4.860 21.115 1.00 93.94 611 SER A N 1
ATOM 4900 C CA . SER A 1 611 ? -8.649 3.686 21.002 1.00 93.94 611 SER A CA 1
ATOM 4901 C C . SER A 1 611 ? -9.386 2.542 20.311 1.00 93.94 611 SER A C 1
ATOM 4903 O O . SER A 1 611 ? -10.511 2.208 20.684 1.00 93.94 611 SER A O 1
ATOM 4905 N N . GLU A 1 612 ? -8.741 1.903 19.332 1.00 95.31 612 GLU A N 1
ATOM 4906 C CA . GLU A 1 612 ? -9.216 0.635 18.748 1.00 95.31 612 GLU A CA 1
ATOM 4907 C C . GLU A 1 612 ? -8.765 -0.600 19.561 1.00 95.31 612 GLU A C 1
ATOM 4909 O O . GLU A 1 612 ? -9.017 -1.748 19.176 1.00 95.31 612 GLU A O 1
ATOM 4914 N N . GLY A 1 613 ? -8.127 -0.372 20.714 1.00 95.81 613 GLY A N 1
ATOM 4915 C CA . GLY A 1 613 ? -7.532 -1.389 21.575 1.00 95.81 613 GLY A CA 1
ATOM 4916 C C . GLY A 1 613 ? -6.271 -2.017 20.982 1.00 95.81 613 GLY A C 1
ATOM 4917 O O . GLY A 1 613 ? -5.902 -1.753 19.840 1.00 95.81 613 GLY A O 1
ATOM 4918 N N . ALA A 1 614 ? -5.622 -2.882 21.764 1.00 97.69 614 ALA A N 1
ATOM 4919 C CA . ALA A 1 614 ? -4.346 -3.488 21.395 1.00 97.69 614 ALA A CA 1
ATOM 4920 C C . ALA A 1 614 ? -4.365 -4.099 19.982 1.00 97.69 614 ALA A C 1
ATOM 4922 O O . ALA A 1 614 ? -5.260 -4.882 19.650 1.00 97.69 614 ALA A O 1
ATOM 4923 N N . LEU A 1 615 ? -3.367 -3.742 19.169 1.00 97.81 615 LEU A N 1
ATOM 4924 C CA . LEU A 1 615 ? -3.151 -4.201 17.795 1.00 97.81 615 LEU A CA 1
ATOM 4925 C C . LEU A 1 615 ? -4.349 -3.957 16.864 1.00 97.81 615 LEU A C 1
ATOM 4927 O O . LEU A 1 615 ? -4.521 -4.674 15.880 1.00 97.81 615 LEU A O 1
ATOM 4931 N N . THR A 1 616 ? -5.213 -2.979 17.168 1.00 97.31 616 THR A N 1
ATOM 4932 C CA . THR A 1 616 ? -6.519 -2.737 16.508 1.00 97.31 616 THR A CA 1
ATOM 4933 C C . THR A 1 616 ? -7.500 -3.913 16.604 1.00 97.31 616 THR A C 1
ATOM 4935 O O . THR A 1 616 ? -8.434 -4.055 15.809 1.00 97.31 616 THR A O 1
ATOM 4938 N N . LYS A 1 617 ? -7.286 -4.796 17.584 1.00 97.31 617 LYS A N 1
ATOM 4939 C CA . LYS A 1 617 ? -8.068 -6.018 17.802 1.00 97.31 617 LYS A CA 1
ATOM 4940 C C . LYS A 1 617 ? -9.032 -5.910 18.978 1.00 97.31 617 LYS A C 1
ATOM 4942 O O . LYS A 1 617 ? -9.664 -6.911 19.303 1.00 97.31 617 LYS A O 1
ATOM 4947 N N . GLY A 1 618 ? -9.214 -4.735 19.587 1.00 94.81 618 GLY A N 1
ATOM 4948 C CA . GLY A 1 618 ? -10.141 -4.546 20.712 1.00 94.81 618 GLY A CA 1
ATOM 4949 C C . GLY A 1 618 ? -11.537 -5.149 20.469 1.00 94.81 618 GLY A C 1
ATOM 4950 O O . GLY A 1 618 ? -11.987 -5.964 21.272 1.00 94.81 618 GLY A O 1
ATOM 4951 N N . PRO A 1 619 ? -12.199 -4.868 19.328 1.00 93.69 619 PRO A N 1
ATOM 4952 C CA . PRO A 1 619 ? -13.504 -5.458 19.001 1.00 93.69 619 PRO A CA 1
ATOM 4953 C C . PRO A 1 619 ? -13.461 -6.950 18.615 1.00 93.69 619 PRO A C 1
ATOM 4955 O O . PRO A 1 619 ? -14.507 -7.601 18.497 1.00 93.69 619 PRO A O 1
ATOM 4958 N N . PHE A 1 620 ? -12.266 -7.492 18.366 1.00 94.56 620 PHE A N 1
ATOM 4959 C CA . PHE A 1 620 ? -12.053 -8.799 17.745 1.00 94.56 620 PHE A CA 1
ATOM 4960 C C . PHE A 1 620 ? -11.248 -9.773 18.612 1.00 94.56 620 PHE A C 1
ATOM 4962 O O . PHE A 1 620 ? -10.937 -10.859 18.135 1.00 94.56 620 PHE A O 1
ATOM 4969 N N . ASN A 1 621 ? -10.959 -9.445 19.871 1.00 96.44 621 ASN A N 1
ATOM 4970 C CA . ASN A 1 621 ? -10.262 -10.322 20.805 1.00 96.44 621 ASN A CA 1
ATOM 4971 C C . ASN A 1 621 ? -11.164 -10.649 22.007 1.00 96.44 621 ASN A C 1
ATOM 4973 O O . ASN A 1 621 ? -11.558 -9.771 22.770 1.00 96.44 621 ASN A O 1
ATOM 4977 N N . ALA A 1 622 ? -11.500 -11.931 22.176 1.00 96.81 622 ALA A N 1
ATOM 4978 C CA . ALA A 1 622 ? -12.318 -12.410 23.292 1.00 96.81 622 ALA A CA 1
ATOM 4979 C C . ALA A 1 622 ? -11.496 -12.808 24.534 1.00 96.81 622 ALA A C 1
ATOM 4981 O O . ALA A 1 622 ? -12.076 -13.261 25.525 1.00 96.81 622 ALA A O 1
ATOM 4982 N N . LEU A 1 623 ? -10.170 -12.686 24.491 1.00 96.06 623 LEU A N 1
ATOM 4983 C CA . LEU A 1 623 ? -9.222 -13.016 25.554 1.00 96.06 623 LEU A CA 1
ATOM 4984 C C . LEU A 1 623 ? -8.619 -11.747 26.171 1.00 96.06 623 LEU A C 1
ATOM 4986 O O . LEU A 1 623 ? -8.995 -10.623 25.848 1.00 96.06 623 LEU A O 1
ATOM 4990 N N . ARG A 1 624 ? -7.678 -11.928 27.104 1.00 94.94 624 ARG A N 1
ATOM 4991 C CA . ARG A 1 624 ? -6.867 -10.813 27.598 1.00 94.94 624 ARG A CA 1
ATOM 4992 C C . ARG A 1 624 ? -5.904 -10.367 26.488 1.00 94.94 624 ARG A C 1
ATOM 4994 O O . ARG A 1 624 ? -5.152 -11.214 26.004 1.00 94.94 624 ARG A O 1
ATOM 5001 N N . PRO A 1 625 ? -5.846 -9.067 26.143 1.00 95.81 625 PRO A N 1
ATOM 5002 C CA . PRO A 1 625 ? -4.990 -8.581 25.057 1.00 95.81 625 PRO A CA 1
ATOM 5003 C C . PRO A 1 625 ? -3.489 -8.815 25.268 1.00 95.81 625 PRO A C 1
ATOM 5005 O O . PRO A 1 625 ? -2.719 -8.794 24.317 1.00 95.81 625 PRO A O 1
ATOM 5008 N N . THR A 1 626 ? -3.059 -9.061 26.509 1.00 96.00 626 THR A N 1
ATOM 5009 C CA . THR A 1 626 ? -1.654 -9.317 26.849 1.00 96.00 626 THR A CA 1
ATOM 5010 C C . THR A 1 626 ? -1.074 -10.535 26.137 1.00 96.00 626 THR A C 1
ATOM 5012 O O . THR A 1 626 ? 0.119 -10.554 25.877 1.00 96.00 626 THR A O 1
ATOM 5015 N N . ALA A 1 627 ? -1.885 -11.552 25.830 1.00 93.75 627 ALA A N 1
ATOM 5016 C CA . ALA A 1 627 ? -1.394 -12.736 25.127 1.00 93.75 627 ALA A CA 1
ATOM 5017 C C . ALA A 1 627 ? -1.006 -12.406 23.672 1.00 93.75 627 ALA A C 1
ATOM 5019 O O . ALA A 1 627 ? 0.102 -12.731 23.254 1.00 93.75 627 ALA A O 1
ATOM 5020 N N . ASP A 1 628 ? -1.850 -11.646 22.965 1.00 96.44 628 ASP A N 1
ATOM 5021 C CA . ASP A 1 628 ? -1.531 -11.110 21.636 1.00 96.44 628 ASP A CA 1
ATOM 5022 C C . ASP A 1 628 ? -0.292 -10.203 21.674 1.00 96.44 628 ASP A C 1
ATOM 5024 O O . ASP A 1 628 ? 0.620 -10.363 20.869 1.00 96.44 628 ASP A O 1
ATOM 5028 N N . LEU A 1 629 ? -0.238 -9.265 22.627 1.00 97.62 629 LEU A N 1
ATOM 5029 C CA . LEU A 1 629 ? 0.879 -8.323 22.754 1.00 97.62 629 LEU A CA 1
ATOM 5030 C C . LEU A 1 629 ? 2.208 -9.031 23.037 1.00 97.62 629 LEU A C 1
ATOM 5032 O O . LEU A 1 629 ? 3.227 -8.660 22.466 1.00 97.62 629 LEU A O 1
ATOM 5036 N N . ASN A 1 630 ? 2.205 -10.056 23.891 1.00 96.12 630 ASN A N 1
ATOM 5037 C CA . ASN A 1 630 ? 3.409 -10.830 24.181 1.00 96.12 630 ASN A CA 1
ATOM 5038 C C . ASN A 1 630 ? 3.898 -11.584 22.939 1.00 96.12 630 ASN A C 1
ATOM 5040 O O . ASN A 1 630 ? 5.096 -11.572 22.667 1.00 96.12 630 ASN A O 1
ATOM 5044 N N . ASN A 1 631 ? 2.988 -12.205 22.181 1.00 95.12 631 ASN A N 1
ATOM 5045 C CA . ASN A 1 631 ? 3.346 -12.906 20.947 1.00 95.12 631 ASN A CA 1
ATOM 5046 C C . ASN A 1 631 ? 3.904 -11.941 19.899 1.00 95.12 631 ASN A C 1
ATOM 5048 O O . ASN A 1 631 ? 4.972 -12.209 19.351 1.00 95.12 631 ASN A O 1
ATOM 5052 N N . ALA A 1 632 ? 3.254 -10.791 19.703 1.00 96.88 632 ALA A N 1
ATOM 5053 C CA . ALA A 1 632 ? 3.751 -9.756 18.808 1.00 96.88 632 ALA A CA 1
ATOM 5054 C C . ALA A 1 632 ? 5.145 -9.280 19.244 1.00 96.88 632 ALA A C 1
ATOM 5056 O O . ALA A 1 632 ? 6.064 -9.239 18.432 1.00 96.88 632 ALA A O 1
ATOM 5057 N N . LEU A 1 633 ? 5.352 -8.981 20.532 1.00 97.62 633 LEU A N 1
ATOM 5058 C CA . LEU A 1 633 ? 6.646 -8.503 21.033 1.00 97.62 633 LEU A CA 1
ATOM 5059 C C . LEU A 1 633 ? 7.755 -9.526 20.788 1.00 97.62 633 LEU A C 1
ATOM 5061 O O . LEU A 1 633 ? 8.821 -9.178 20.283 1.00 97.62 633 LEU A O 1
ATOM 5065 N N . VAL A 1 634 ? 7.492 -10.793 21.110 1.00 96.38 634 VAL A N 1
ATOM 5066 C CA . VAL A 1 634 ? 8.437 -11.884 20.857 1.00 96.38 634 VAL A CA 1
ATOM 5067 C C . VAL A 1 634 ? 8.694 -12.037 19.358 1.00 96.38 634 VAL A C 1
ATOM 5069 O O . VAL A 1 634 ? 9.849 -12.207 18.979 1.00 96.38 634 VAL A O 1
ATOM 5072 N N . SER A 1 635 ? 7.675 -11.905 18.501 1.00 96.00 635 SER A N 1
ATOM 5073 C CA . SER A 1 635 ? 7.861 -11.912 17.047 1.00 96.00 635 SER A CA 1
ATOM 5074 C C . SER A 1 635 ? 8.852 -10.839 16.612 1.00 96.00 635 SER A C 1
ATOM 5076 O O . SER A 1 635 ? 9.823 -11.176 15.946 1.00 96.00 635 SER A O 1
ATOM 5078 N N . PHE A 1 636 ? 8.645 -9.578 16.996 1.00 97.06 636 PHE A N 1
ATOM 5079 C CA . PHE A 1 636 ? 9.535 -8.477 16.610 1.00 97.06 636 PHE A CA 1
ATOM 5080 C C . PHE A 1 636 ? 10.974 -8.691 17.092 1.00 97.06 636 PHE A C 1
ATOM 5082 O O . PHE A 1 636 ? 11.914 -8.485 16.327 1.00 97.06 636 PHE A O 1
ATOM 5089 N N . ILE A 1 637 ? 11.152 -9.148 18.337 1.00 96.19 637 ILE A N 1
ATOM 5090 C CA . ILE A 1 637 ? 12.479 -9.436 18.901 1.00 96.19 637 ILE A CA 1
ATOM 5091 C C . ILE A 1 637 ? 13.177 -10.554 18.118 1.00 96.19 637 ILE A C 1
ATOM 5093 O O . ILE A 1 637 ? 14.361 -10.444 17.810 1.00 96.19 637 ILE A O 1
ATOM 5097 N N . LEU A 1 638 ? 12.464 -11.639 17.808 1.00 94.88 638 LEU A N 1
ATOM 5098 C CA . LEU A 1 638 ? 13.048 -12.816 17.167 1.00 94.88 638 LEU A CA 1
ATOM 5099 C C . LEU A 1 638 ? 13.337 -12.609 15.680 1.00 94.88 638 LEU A C 1
ATOM 5101 O O . LEU A 1 638 ? 14.280 -13.212 15.164 1.00 94.88 638 LEU A O 1
ATOM 5105 N N . THR A 1 639 ? 12.527 -11.811 14.985 1.00 93.81 639 THR A N 1
ATOM 5106 C CA . THR A 1 639 ? 12.703 -11.531 13.554 1.00 93.81 639 THR A CA 1
ATOM 5107 C C . THR A 1 639 ? 13.605 -10.331 13.288 1.00 93.81 639 THR A C 1
ATOM 5109 O O . THR A 1 639 ? 14.022 -10.135 12.151 1.00 93.81 639 THR A O 1
ATOM 5112 N N . GLY A 1 640 ? 13.884 -9.505 14.302 1.00 93.62 640 GLY A N 1
ATOM 5113 C CA . GLY A 1 640 ? 14.633 -8.260 14.131 1.00 93.62 640 GLY A CA 1
ATOM 5114 C C . GLY A 1 640 ? 13.905 -7.236 13.252 1.00 93.62 640 GLY A C 1
ATOM 5115 O O . GLY A 1 640 ? 14.543 -6.359 12.676 1.00 93.62 640 GLY A O 1
ATOM 5116 N N . HIS A 1 641 ? 12.580 -7.347 13.097 1.00 95.19 641 HIS A N 1
ATOM 5117 C CA . HIS A 1 641 ? 11.828 -6.415 12.257 1.00 95.19 641 HIS A CA 1
ATOM 5118 C C . HIS A 1 641 ? 11.802 -5.013 12.870 1.00 95.19 641 HIS A C 1
ATOM 5120 O O . HIS A 1 641 ? 11.496 -4.834 14.048 1.00 95.19 641 HIS A O 1
ATOM 5126 N N . ALA A 1 642 ? 12.048 -4.009 12.035 1.00 96.19 642 ALA A N 1
ATOM 5127 C CA . ALA A 1 642 ? 11.870 -2.611 12.392 1.00 96.19 642 ALA A CA 1
ATOM 5128 C C . ALA A 1 642 ? 10.391 -2.202 12.312 1.00 96.19 642 ALA A C 1
ATOM 5130 O O . ALA A 1 642 ? 9.691 -2.559 11.361 1.00 96.19 642 ALA A O 1
ATOM 5131 N N . GLY A 1 643 ? 9.920 -1.427 13.293 1.00 96.88 643 GLY A N 1
ATOM 5132 C CA . GLY A 1 643 ? 8.575 -0.858 13.298 1.00 96.88 643 GLY A CA 1
ATOM 5133 C C . GLY A 1 643 ? 8.540 0.511 12.636 1.00 96.88 643 GLY A C 1
ATOM 5134 O O . GLY A 1 643 ? 8.788 1.519 13.296 1.00 96.88 643 GLY A O 1
ATOM 5135 N N . PHE A 1 644 ? 8.203 0.557 11.347 1.00 98.38 644 PHE A N 1
ATOM 5136 C CA . PHE A 1 644 ? 7.919 1.821 10.668 1.00 98.38 644 PHE A CA 1
ATOM 5137 C C . PHE A 1 644 ? 6.421 2.126 10.682 1.00 98.38 644 PHE A C 1
ATOM 5139 O O . PHE A 1 644 ? 5.575 1.223 10.666 1.00 98.38 644 PHE A O 1
ATOM 5146 N N . SER A 1 645 ? 6.077 3.410 10.678 1.00 97.38 645 SER A N 1
ATOM 5147 C CA . SER A 1 645 ? 4.704 3.885 10.539 1.00 97.38 645 SER A CA 1
ATOM 5148 C C . SER A 1 645 ? 4.596 4.966 9.468 1.00 97.38 645 SER A C 1
ATOM 5150 O O . SER A 1 645 ? 5.500 5.777 9.276 1.00 97.38 645 SER A O 1
ATOM 5152 N N . SER A 1 646 ? 3.482 4.943 8.739 1.00 97.88 646 SER A N 1
ATOM 5153 C CA . SER A 1 646 ? 3.164 5.892 7.671 1.00 97.88 646 SER A CA 1
ATOM 5154 C C . SER A 1 646 ? 1.951 6.740 8.031 1.00 97.88 646 SER A C 1
ATOM 5156 O O . SER A 1 646 ? 0.958 6.228 8.560 1.00 97.88 646 SER A O 1
ATOM 5158 N N . SER A 1 647 ? 2.019 8.033 7.722 1.00 97.56 647 SER A N 1
ATOM 5159 C CA . SER A 1 647 ? 0.928 8.972 7.990 1.00 97.56 647 SER A CA 1
ATOM 5160 C C . SER A 1 647 ? -0.159 8.913 6.914 1.00 97.56 647 SER A C 1
ATOM 5162 O O . SER A 1 647 ? 0.126 8.922 5.717 1.00 97.56 647 SER A O 1
ATOM 5164 N N . ALA A 1 648 ? -1.420 8.883 7.341 1.00 97.06 648 ALA A N 1
ATOM 5165 C CA . ALA A 1 648 ? -2.597 9.045 6.494 1.00 97.06 648 ALA A CA 1
ATOM 5166 C C . ALA A 1 648 ? -3.539 10.112 7.072 1.00 97.06 648 ALA A C 1
ATOM 5168 O O . ALA A 1 648 ? -3.579 10.349 8.281 1.00 97.06 648 ALA A O 1
ATOM 5169 N N . GLY A 1 649 ? -4.325 10.746 6.205 1.00 95.69 649 GLY A N 1
ATOM 5170 C CA . GLY A 1 649 ? -5.188 11.874 6.541 1.00 95.69 649 GLY A CA 1
ATOM 5171 C C . GLY A 1 649 ? -4.418 13.189 6.501 1.00 95.69 649 GLY A C 1
ATOM 5172 O O . GLY A 1 649 ? -4.497 13.904 5.505 1.00 95.69 649 GLY A O 1
ATOM 5173 N N . PHE A 1 650 ? -3.674 13.495 7.565 1.00 97.06 650 PHE A N 1
ATOM 5174 C CA . PHE A 1 650 ? -2.983 14.777 7.748 1.00 97.06 650 PHE A CA 1
ATOM 5175 C C . PHE A 1 650 ? -1.543 14.622 8.261 1.00 97.06 650 PHE A C 1
ATOM 5177 O O . PHE A 1 650 ? -1.201 13.645 8.928 1.00 97.06 650 PHE A O 1
ATOM 5184 N N . ILE A 1 651 ? -0.706 15.614 7.973 1.00 97.75 651 ILE A N 1
ATOM 5185 C CA . ILE A 1 651 ? 0.633 15.800 8.538 1.00 97.75 651 ILE A CA 1
ATOM 5186 C C . ILE A 1 651 ? 0.685 17.219 9.098 1.00 97.75 651 ILE A C 1
ATOM 5188 O O . ILE A 1 651 ? 0.623 18.188 8.345 1.00 97.75 651 ILE A O 1
ATOM 5192 N N . GLY A 1 652 ? 0.752 17.362 10.418 1.00 96.69 652 GLY A N 1
ATOM 5193 C CA . GLY A 1 652 ? 0.452 18.640 11.059 1.00 96.69 652 GLY A CA 1
ATOM 5194 C C . GLY A 1 652 ? -1.016 19.064 10.882 1.00 96.69 652 GLY A C 1
ATOM 5195 O O . GLY A 1 652 ? -1.826 18.339 10.294 1.00 96.69 652 GLY A O 1
ATOM 5196 N N . PRO A 1 653 ? -1.399 20.229 11.422 1.00 95.06 653 PRO A N 1
ATOM 5197 C CA . PRO A 1 653 ? -2.770 20.725 11.339 1.00 95.06 653 PRO A CA 1
ATOM 5198 C C . PRO A 1 653 ? -3.210 21.137 9.927 1.00 95.06 653 PRO A C 1
ATOM 5200 O O . PRO A 1 653 ? -4.410 21.143 9.663 1.00 95.06 653 PRO A O 1
ATOM 5203 N N . ASN A 1 654 ? -2.278 21.477 9.031 1.00 94.12 654 ASN A N 1
ATOM 5204 C CA . ASN A 1 654 ? -2.609 22.177 7.786 1.00 94.12 654 ASN A CA 1
ATOM 5205 C C . ASN A 1 654 ? -2.386 21.325 6.528 1.00 94.12 654 ASN A C 1
ATOM 5207 O O . ASN A 1 654 ? -3.046 21.558 5.516 1.00 94.12 654 ASN A O 1
ATOM 5211 N N . MET A 1 655 ? -1.511 20.313 6.571 1.00 95.50 655 MET A N 1
ATOM 5212 C CA . MET A 1 655 ? -1.179 19.530 5.374 1.00 95.50 655 MET A CA 1
ATOM 5213 C C . MET A 1 655 ? -2.027 18.266 5.275 1.00 95.50 655 MET A C 1
ATOM 5215 O O . MET A 1 655 ? -1.727 17.232 5.875 1.00 95.50 655 MET A O 1
ATOM 5219 N N . ARG A 1 656 ? -3.085 18.326 4.465 1.00 96.38 656 ARG A N 1
ATOM 5220 C CA . ARG A 1 656 ? -3.886 17.150 4.104 1.00 96.38 656 ARG A CA 1
ATOM 5221 C C . ARG A 1 656 ? -3.123 16.278 3.102 1.00 96.38 656 ARG A C 1
ATOM 5223 O O . ARG A 1 656 ? -2.647 16.774 2.083 1.00 96.38 656 ARG A O 1
ATOM 5230 N N . VAL A 1 657 ? -3.048 14.975 3.363 1.00 94.94 657 VAL A N 1
ATOM 5231 C CA . VAL A 1 657 ? -2.353 13.983 2.517 1.00 94.94 657 VAL A CA 1
ATOM 5232 C C . VAL A 1 657 ? -3.209 12.779 2.120 1.00 94.94 657 VAL A C 1
ATOM 5234 O O . VAL A 1 657 ? -2.773 11.979 1.297 1.00 94.94 657 VAL A O 1
ATOM 5237 N N . ASP A 1 658 ? -4.413 12.630 2.685 1.00 93.56 658 ASP A N 1
ATOM 5238 C CA . ASP A 1 658 ? -5.295 11.475 2.464 1.00 93.56 658 ASP A CA 1
ATOM 5239 C C . ASP A 1 658 ? -4.518 10.144 2.552 1.00 93.56 658 ASP A C 1
ATOM 5241 O O . ASP A 1 658 ? -3.931 9.844 3.592 1.00 93.56 658 ASP A O 1
ATOM 5245 N N . HIS A 1 659 ? -4.479 9.353 1.479 1.00 93.88 659 HIS A N 1
ATOM 5246 C CA . HIS A 1 659 ? -3.723 8.100 1.400 1.00 93.88 659 HIS A CA 1
ATOM 5247 C C . HIS A 1 659 ? -2.490 8.181 0.490 1.00 93.88 659 HIS A C 1
ATOM 5249 O O . HIS A 1 659 ? -1.852 7.156 0.251 1.00 93.88 659 HIS A O 1
ATOM 5255 N N . ASP A 1 660 ? -2.100 9.374 0.036 1.00 94.44 660 ASP A N 1
ATOM 5256 C CA . ASP A 1 660 ? -1.029 9.548 -0.956 1.00 94.44 660 ASP A CA 1
ATOM 5257 C C . ASP A 1 660 ? 0.311 9.001 -0.437 1.00 94.44 660 ASP A C 1
ATOM 5259 O O . ASP A 1 660 ? 1.009 8.266 -1.134 1.00 94.44 660 ASP A O 1
ATOM 5263 N N . VAL A 1 661 ? 0.631 9.258 0.837 1.00 97.00 661 VAL A N 1
ATOM 5264 C CA . VAL A 1 661 ? 1.816 8.678 1.493 1.00 97.00 661 VAL A CA 1
ATOM 5265 C C . VAL A 1 661 ? 1.674 7.162 1.642 1.00 97.00 661 VAL A C 1
ATOM 5267 O O . VAL A 1 661 ? 2.625 6.437 1.372 1.00 97.00 661 VAL A O 1
ATOM 5270 N N . SER A 1 662 ? 0.489 6.662 2.014 1.00 95.81 662 SER A N 1
ATOM 5271 C CA . SER A 1 662 ? 0.243 5.222 2.201 1.00 95.81 662 SER A CA 1
ATOM 5272 C C . SER A 1 662 ? 0.476 4.409 0.922 1.00 95.81 662 SER A C 1
ATOM 5274 O O . SER A 1 662 ? 1.036 3.317 1.003 1.00 95.81 662 SER A O 1
ATOM 5276 N N . LEU A 1 663 ? 0.078 4.936 -0.241 1.00 95.19 663 LEU A N 1
ATOM 5277 C CA . LEU A 1 663 ? 0.286 4.297 -1.546 1.00 95.19 663 LEU A CA 1
ATOM 5278 C C . LEU A 1 663 ? 1.762 4.282 -1.970 1.00 95.19 663 LEU A C 1
ATOM 5280 O O . LEU A 1 663 ? 2.185 3.376 -2.689 1.00 95.19 663 LEU A O 1
ATOM 5284 N N . LEU A 1 664 ? 2.543 5.263 -1.509 1.00 96.44 664 LEU A N 1
ATOM 5285 C CA . LEU A 1 664 ? 3.961 5.408 -1.832 1.00 96.44 664 LEU A CA 1
ATOM 5286 C C . LEU A 1 664 ? 4.857 4.430 -1.051 1.00 96.44 664 LEU A C 1
ATOM 5288 O O . LEU A 1 664 ? 5.937 4.082 -1.523 1.00 96.44 664 LEU A O 1
ATOM 5292 N N . ILE A 1 665 ? 4.418 3.956 0.120 1.00 97.50 665 ILE A N 1
ATOM 5293 C CA . ILE A 1 665 ? 5.228 3.107 1.009 1.00 97.50 665 ILE A CA 1
ATOM 5294 C C . ILE A 1 665 ? 5.787 1.852 0.303 1.00 97.50 665 ILE A C 1
ATOM 5296 O O . ILE A 1 665 ? 7.009 1.696 0.290 1.00 97.50 665 ILE A O 1
ATOM 5300 N N . PRO A 1 666 ? 4.988 0.986 -0.356 1.00 97.31 666 PRO A N 1
ATOM 5301 C CA . PRO A 1 666 ? 5.544 -0.176 -1.057 1.00 97.31 666 PRO A CA 1
ATOM 5302 C C . PRO A 1 666 ? 6.516 0.203 -2.180 1.00 97.31 666 PRO A C 1
ATOM 5304 O O . PRO A 1 666 ? 7.455 -0.537 -2.459 1.00 97.31 666 PRO A O 1
ATOM 5307 N N . GLU A 1 667 ? 6.322 1.362 -2.818 1.00 97.56 667 GLU A N 1
ATOM 5308 C CA . GLU A 1 667 ? 7.199 1.819 -3.897 1.00 97.56 667 GLU A CA 1
ATOM 5309 C C . GLU A 1 667 ? 8.585 2.221 -3.395 1.00 97.56 667 GLU A C 1
ATOM 5311 O O . GLU A 1 667 ? 9.575 1.984 -4.092 1.00 97.56 667 GLU A O 1
ATOM 5316 N N . ILE A 1 668 ? 8.650 2.826 -2.206 1.00 97.44 668 ILE A N 1
ATOM 5317 C CA . ILE A 1 668 ? 9.912 3.177 -1.554 1.00 97.44 668 ILE A CA 1
ATOM 5318 C C . ILE A 1 668 ? 10.623 1.887 -1.145 1.00 97.44 668 ILE A C 1
ATOM 5320 O O . ILE A 1 668 ? 11.713 1.623 -1.644 1.00 97.44 668 ILE A O 1
ATOM 5324 N N . TRP A 1 669 ? 9.992 1.051 -0.312 1.00 97.19 669 TRP A N 1
ATOM 5325 C CA . TRP A 1 669 ? 10.651 -0.122 0.281 1.00 97.19 669 TRP A CA 1
ATOM 5326 C C . TRP A 1 669 ? 11.090 -1.157 -0.747 1.00 97.19 669 TRP A C 1
ATOM 5328 O O . TRP A 1 669 ? 12.191 -1.688 -0.627 1.00 97.19 669 TRP A O 1
ATOM 5338 N N . ALA A 1 670 ? 10.293 -1.394 -1.793 1.00 96.75 670 ALA A N 1
ATOM 5339 C CA . ALA A 1 670 ? 10.679 -2.320 -2.855 1.00 96.75 670 ALA A CA 1
ATOM 5340 C C . ALA A 1 670 ? 11.934 -1.862 -3.621 1.00 96.75 670 ALA A C 1
ATOM 5342 O O . ALA A 1 670 ? 12.604 -2.682 -4.237 1.00 96.75 670 ALA A O 1
ATOM 5343 N N . ARG A 1 671 ? 12.266 -0.564 -3.591 1.00 95.06 671 ARG A N 1
ATOM 5344 C CA . ARG A 1 671 ? 13.430 0.026 -4.280 1.00 95.06 671 ARG A CA 1
ATOM 5345 C C . ARG A 1 671 ? 14.602 0.334 -3.347 1.00 95.06 671 ARG A C 1
ATOM 5347 O O . ARG A 1 671 ? 15.582 0.931 -3.801 1.00 95.06 671 ARG A O 1
ATOM 5354 N N . LEU A 1 672 ? 14.496 -0.022 -2.070 1.00 94.00 672 LEU A N 1
ATOM 5355 C CA . LEU A 1 672 ? 15.611 -0.004 -1.131 1.00 94.00 672 LEU A CA 1
ATOM 5356 C C . LEU A 1 672 ? 16.310 -1.355 -1.158 1.00 94.00 672 LEU A C 1
ATOM 5358 O O . LEU A 1 672 ? 15.631 -2.384 -1.134 1.00 94.00 672 LEU A O 1
ATOM 5362 N N . ASP A 1 673 ? 17.635 -1.351 -1.145 1.00 90.94 673 ASP A N 1
ATOM 5363 C CA . ASP A 1 673 ? 18.393 -2.575 -0.900 1.00 90.94 673 ASP A CA 1
ATOM 5364 C C . ASP A 1 673 ? 18.124 -3.066 0.535 1.00 90.94 673 ASP A C 1
ATOM 5366 O O . ASP A 1 673 ? 17.797 -2.253 1.405 1.00 90.94 673 ASP A O 1
ATOM 5370 N N . PRO A 1 674 ? 18.260 -4.371 0.836 1.00 89.75 674 PRO A N 1
ATOM 5371 C CA . PRO A 1 674 ? 17.953 -4.902 2.166 1.00 89.75 674 PRO A CA 1
ATOM 5372 C C . PRO A 1 674 ? 18.641 -4.152 3.319 1.00 89.75 674 PRO A C 1
ATOM 5374 O O . PRO A 1 674 ? 17.993 -3.835 4.312 1.00 89.75 674 PRO A O 1
ATOM 5377 N N . HIS A 1 675 ? 19.918 -3.787 3.160 1.00 90.50 675 HIS A N 1
ATOM 5378 C CA . HIS A 1 675 ? 20.669 -3.027 4.165 1.00 90.50 675 HIS A CA 1
ATOM 5379 C C . HIS A 1 675 ? 20.218 -1.558 4.292 1.00 90.50 675 HIS A C 1
ATOM 5381 O O . HIS A 1 675 ? 20.295 -0.996 5.378 1.00 90.50 675 HIS A O 1
ATOM 5387 N N . GLU A 1 676 ? 19.690 -0.943 3.223 1.00 93.81 676 GLU A N 1
ATOM 5388 C CA . GLU A 1 676 ? 19.155 0.430 3.253 1.00 93.81 676 GLU A CA 1
ATOM 5389 C C . GLU A 1 676 ? 17.846 0.525 4.063 1.00 93.81 676 GLU A C 1
ATOM 5391 O O . GLU A 1 676 ? 17.390 1.622 4.381 1.00 93.81 676 GLU A O 1
ATOM 5396 N N . ARG A 1 677 ? 17.216 -0.613 4.387 1.00 92.88 677 ARG A N 1
ATOM 5397 C CA . ARG A 1 677 ? 15.981 -0.689 5.191 1.00 92.88 677 ARG A CA 1
ATOM 5398 C C . ARG A 1 677 ? 16.257 -0.779 6.691 1.00 92.88 677 ARG A C 1
ATOM 5400 O O . ARG A 1 677 ? 15.322 -0.626 7.477 1.00 92.88 677 ARG A O 1
ATOM 5407 N N . ASP A 1 678 ? 17.501 -1.055 7.081 1.00 94.88 678 ASP A N 1
ATOM 5408 C CA . ASP A 1 678 ? 17.908 -1.170 8.478 1.00 94.88 678 ASP A CA 1
ATOM 5409 C C . ASP A 1 678 ? 17.884 0.220 9.147 1.00 94.88 678 ASP A C 1
ATOM 5411 O O . ASP A 1 678 ? 18.581 1.135 8.690 1.00 94.88 678 ASP A O 1
ATOM 5415 N N . PRO A 1 679 ? 17.118 0.416 10.236 1.00 97.19 679 PRO A N 1
ATOM 5416 C CA . PRO A 1 679 ? 17.134 1.667 10.982 1.00 97.19 679 PRO A CA 1
ATOM 5417 C C . PRO A 1 679 ? 18.527 2.088 11.447 1.00 97.19 679 PRO A C 1
ATOM 5419 O O . PRO A 1 679 ? 18.799 3.284 11.481 1.00 97.19 679 PRO A O 1
ATOM 5422 N N . ALA A 1 680 ? 19.421 1.148 11.771 1.00 96.81 680 ALA A N 1
ATOM 5423 C CA . ALA A 1 680 ? 20.785 1.474 12.182 1.00 96.81 680 ALA A CA 1
ATOM 5424 C C . ALA A 1 680 ? 21.554 2.163 11.048 1.00 96.81 680 ALA A C 1
ATOM 5426 O O . ALA A 1 680 ? 22.140 3.224 11.262 1.00 96.81 680 ALA A O 1
ATOM 5427 N N . PHE A 1 681 ? 21.464 1.618 9.830 1.00 96.69 681 PHE A N 1
ATOM 5428 C CA . PHE A 1 681 ? 22.026 2.242 8.633 1.00 96.69 681 PHE A CA 1
ATOM 5429 C C . PHE A 1 681 ? 21.418 3.629 8.402 1.00 96.69 681 PHE A C 1
ATOM 5431 O O . PHE A 1 681 ? 22.142 4.601 8.173 1.00 96.69 681 PHE A O 1
ATOM 5438 N N . LEU A 1 682 ? 20.091 3.739 8.504 1.00 98.06 682 LEU A N 1
ATOM 5439 C CA . LEU A 1 682 ? 19.380 4.996 8.284 1.00 98.06 682 LEU A CA 1
ATOM 5440 C C . LEU A 1 682 ? 19.752 6.077 9.313 1.00 98.06 682 LEU A C 1
ATOM 5442 O O . LEU A 1 682 ? 19.900 7.240 8.940 1.00 98.06 682 LEU A O 1
ATOM 5446 N N . ILE A 1 683 ? 19.931 5.719 10.584 1.00 98.19 683 ILE A N 1
ATOM 5447 C CA . ILE A 1 683 ? 20.357 6.643 11.646 1.00 98.19 683 ILE A CA 1
ATOM 5448 C C . ILE A 1 683 ? 21.821 7.051 11.448 1.00 98.19 683 ILE A C 1
ATOM 5450 O O . ILE A 1 683 ? 22.122 8.243 11.457 1.00 98.19 683 ILE A O 1
ATOM 5454 N N . GLU A 1 684 ? 22.725 6.091 11.221 1.00 96.44 684 GLU A N 1
ATOM 5455 C CA . GLU A 1 684 ? 24.161 6.348 11.021 1.00 96.44 684 GLU A CA 1
ATOM 5456 C C . GLU A 1 684 ? 24.408 7.321 9.861 1.00 96.44 684 GLU A C 1
ATOM 5458 O O . GLU A 1 684 ? 25.240 8.224 9.954 1.00 96.44 684 GLU A O 1
ATOM 5463 N N . HIS A 1 685 ? 23.624 7.188 8.792 1.00 93.25 685 HIS A N 1
ATOM 5464 C CA . HIS A 1 685 ? 23.724 8.030 7.605 1.00 93.25 685 HIS A CA 1
ATOM 5465 C C . HIS A 1 685 ? 22.795 9.253 7.659 1.00 93.25 685 HIS A C 1
ATOM 5467 O O . HIS A 1 685 ? 22.656 9.953 6.661 1.00 93.25 685 HIS A O 1
ATOM 5473 N N . GLY A 1 686 ? 22.163 9.570 8.795 1.00 95.38 686 GLY A N 1
ATOM 5474 C CA . GLY A 1 686 ? 21.339 10.778 8.964 1.00 95.38 686 GLY A CA 1
ATOM 5475 C C . GLY A 1 686 ? 20.070 10.823 8.102 1.00 95.38 686 GLY A C 1
ATOM 5476 O O . GLY A 1 686 ? 19.523 11.896 7.853 1.00 95.38 686 GLY A O 1
ATOM 5477 N N . TYR A 1 687 ? 19.605 9.671 7.620 1.00 97.06 687 TYR A N 1
ATOM 5478 C CA . TYR A 1 687 ? 18.307 9.512 6.963 1.00 97.06 687 TYR A CA 1
ATOM 5479 C C . TYR A 1 687 ? 17.144 9.497 7.970 1.00 97.06 687 TYR A C 1
ATOM 5481 O O . TYR A 1 687 ? 16.003 9.783 7.608 1.00 97.06 687 TYR A O 1
ATOM 5489 N N . LEU A 1 688 ? 17.434 9.186 9.234 1.00 98.56 688 LEU A N 1
ATOM 5490 C CA . LEU A 1 688 ? 16.512 9.295 10.360 1.00 98.56 688 LEU A CA 1
ATOM 5491 C C . LEU A 1 688 ? 17.087 10.235 11.422 1.00 98.56 688 LEU A C 1
ATOM 5493 O O . LEU A 1 688 ? 18.274 10.161 11.738 1.00 98.56 688 LEU A O 1
ATOM 5497 N N . GLU A 1 689 ? 16.234 11.073 12.010 1.00 98.19 689 GLU A N 1
ATOM 5498 C CA . GLU A 1 689 ? 16.573 11.896 13.177 1.00 98.19 689 GLU A CA 1
ATOM 5499 C C . GLU A 1 689 ? 15.648 11.579 14.364 1.00 98.19 689 GLU A C 1
ATOM 5501 O O . GLU A 1 689 ? 14.458 11.318 14.148 1.00 98.19 689 GLU A O 1
ATOM 5506 N N . PRO A 1 690 ? 16.157 11.578 15.612 1.00 98.38 690 PRO A N 1
ATOM 5507 C CA . PRO A 1 690 ? 15.325 11.373 16.791 1.00 98.38 690 PRO A CA 1
ATOM 5508 C C . PRO A 1 690 ? 14.459 12.604 17.062 1.00 98.38 690 PRO A C 1
ATOM 5510 O O . PRO A 1 690 ? 14.933 13.743 17.021 1.00 98.38 690 PRO A O 1
ATOM 5513 N N . VAL A 1 691 ? 13.200 12.377 17.425 1.00 98.44 691 VAL A N 1
ATOM 5514 C CA . VAL A 1 691 ? 12.352 13.414 18.013 1.00 98.44 691 VAL A CA 1
ATOM 5515 C C . VAL A 1 691 ? 12.691 13.491 19.500 1.00 98.44 691 VAL A C 1
ATOM 5517 O O . VAL A 1 691 ? 12.651 12.486 20.195 1.00 98.44 691 VAL A O 1
ATOM 5520 N N . ASN A 1 692 ? 13.061 14.666 20.007 1.00 98.06 692 ASN A N 1
ATOM 5521 C CA . ASN A 1 692 ? 13.495 14.820 21.399 1.00 98.06 692 ASN A CA 1
ATOM 5522 C C . ASN A 1 692 ? 12.406 15.455 22.263 1.00 98.06 692 ASN A C 1
ATOM 5524 O O . ASN A 1 692 ? 11.638 16.288 21.789 1.00 98.06 692 ASN A O 1
ATOM 5528 N N . ASP A 1 693 ? 12.379 15.105 23.551 1.00 98.50 693 ASP A N 1
ATOM 5529 C CA . ASP A 1 693 ? 11.610 15.857 24.545 1.00 98.50 693 ASP A CA 1
ATOM 5530 C C . ASP A 1 693 ? 12.081 17.318 24.596 1.00 98.50 693 ASP A C 1
ATOM 5532 O O . ASP A 1 693 ? 13.277 17.601 24.503 1.00 98.50 693 ASP A O 1
ATOM 5536 N N . PHE A 1 694 ? 11.153 18.245 24.824 1.00 98.06 694 PHE A N 1
ATOM 5537 C CA . PHE A 1 694 ? 11.457 19.671 24.956 1.00 98.06 694 PHE A CA 1
ATOM 5538 C C . PHE A 1 694 ? 10.514 20.356 25.951 1.00 98.06 694 PHE A C 1
ATOM 5540 O O . PHE A 1 694 ? 9.546 19.759 26.426 1.00 98.06 694 PHE A O 1
ATOM 5547 N N . GLU A 1 695 ? 10.806 21.609 26.301 1.00 97.69 695 GLU A N 1
ATOM 5548 C CA . GLU A 1 695 ? 9.909 22.450 27.098 1.00 97.69 695 GLU A CA 1
ATOM 5549 C C . GLU A 1 695 ? 9.152 23.435 26.205 1.00 97.69 695 GLU A C 1
ATOM 5551 O O . GLU A 1 695 ? 9.742 24.092 25.348 1.00 97.69 695 GLU A O 1
ATOM 5556 N N . PHE A 1 696 ? 7.847 23.562 26.436 1.00 97.19 696 PHE A N 1
ATOM 5557 C CA . PHE A 1 696 ? 6.979 24.540 25.783 1.00 97.19 696 PHE A CA 1
ATOM 5558 C C . PHE A 1 696 ? 6.001 25.106 26.814 1.00 97.19 696 PHE A C 1
ATOM 5560 O O . PHE A 1 696 ? 5.379 24.347 27.560 1.00 97.19 696 PHE A O 1
ATOM 5567 N N . ASP A 1 697 ? 5.920 26.434 26.922 1.00 94.69 697 ASP A N 1
ATOM 5568 C CA . ASP A 1 697 ? 5.103 27.144 27.920 1.00 94.69 697 ASP A CA 1
ATOM 5569 C C . ASP A 1 697 ? 5.261 26.618 29.362 1.00 94.69 697 ASP A C 1
ATOM 5571 O O . ASP A 1 697 ? 4.300 26.452 30.119 1.00 94.69 697 ASP A O 1
ATOM 5575 N N . GLY A 1 698 ? 6.506 26.324 29.754 1.00 94.50 698 GLY A N 1
ATOM 5576 C CA . GLY A 1 698 ? 6.850 25.832 31.094 1.00 94.50 698 GLY A CA 1
ATOM 5577 C C . GLY A 1 698 ? 6.384 24.402 31.389 1.00 94.50 698 GLY A C 1
ATOM 5578 O O . GLY A 1 698 ? 6.420 23.973 32.544 1.00 94.50 698 GLY A O 1
ATOM 5579 N N . ARG A 1 699 ? 5.932 23.655 30.373 1.00 94.69 699 ARG A N 1
ATOM 5580 C CA . ARG A 1 699 ? 5.565 22.238 30.473 1.00 94.69 699 ARG A CA 1
ATOM 5581 C C . ARG A 1 699 ? 6.523 21.387 29.655 1.00 94.69 699 ARG A C 1
ATOM 5583 O O . ARG A 1 699 ? 6.910 21.751 28.547 1.00 94.69 699 ARG A O 1
ATOM 5590 N N . LYS A 1 700 ? 6.863 20.217 30.192 1.00 97.44 700 LYS A N 1
ATOM 5591 C CA . LYS A 1 700 ? 7.639 19.215 29.464 1.00 97.44 700 LYS A CA 1
ATOM 5592 C C . LYS A 1 700 ? 6.742 18.502 28.449 1.00 97.44 700 LYS A C 1
ATOM 5594 O O . LYS A 1 700 ? 5.743 17.901 28.839 1.00 97.44 700 LYS A O 1
ATOM 5599 N N . VAL A 1 701 ? 7.127 18.535 27.178 1.00 98.00 701 VAL A N 1
ATOM 5600 C CA . VAL A 1 701 ? 6.493 17.809 26.073 1.00 98.00 701 VAL A CA 1
ATOM 5601 C C . VAL A 1 701 ? 7.293 16.531 25.813 1.00 98.00 701 VAL A C 1
ATOM 5603 O O . VAL A 1 701 ? 8.490 16.589 25.534 1.00 98.00 701 VAL A O 1
ATOM 5606 N N . LEU A 1 702 ? 6.643 15.369 25.931 1.00 97.94 702 LEU A N 1
ATOM 5607 C CA . LEU A 1 702 ? 7.286 14.048 25.837 1.00 97.94 702 LEU A CA 1
ATOM 5608 C C . LEU A 1 702 ? 7.359 13.531 24.391 1.00 97.94 702 LEU A C 1
ATOM 5610 O O . LEU A 1 702 ? 6.874 12.440 24.082 1.00 97.94 702 LEU A O 1
ATOM 5614 N N . ALA A 1 703 ? 7.910 14.344 23.489 1.00 98.06 703 ALA A N 1
ATOM 5615 C CA . ALA A 1 703 ? 7.906 14.059 22.056 1.00 98.06 703 ALA A CA 1
ATOM 5616 C C . ALA A 1 703 ? 8.825 12.891 21.654 1.00 98.06 703 ALA A C 1
ATOM 5618 O O . ALA A 1 703 ? 8.627 12.317 20.583 1.00 98.06 703 ALA A O 1
ATOM 5619 N N . SER A 1 704 ? 9.744 12.460 22.528 1.00 98.12 704 SER A N 1
ATOM 5620 C CA . SER A 1 704 ? 10.573 11.262 22.300 1.00 98.12 704 SER A CA 1
ATOM 5621 C C . SER A 1 704 ? 9.783 9.975 22.079 1.00 98.12 704 SER A C 1
ATOM 5623 O O . SER A 1 704 ? 10.269 9.058 21.423 1.00 98.12 704 SER A O 1
ATOM 5625 N N . ARG A 1 705 ? 8.518 9.932 22.513 1.00 97.56 705 ARG A N 1
ATOM 5626 C CA . ARG A 1 705 ? 7.608 8.805 22.256 1.00 97.56 705 ARG A CA 1
ATOM 5627 C C . ARG A 1 705 ? 7.303 8.572 20.772 1.00 97.56 705 ARG A C 1
ATOM 5629 O O . ARG A 1 705 ? 6.833 7.496 20.410 1.00 97.56 705 ARG A O 1
ATOM 5636 N N . LEU A 1 706 ? 7.559 9.561 19.914 1.00 97.88 706 LEU A N 1
ATOM 5637 C CA . LEU A 1 706 ? 7.420 9.422 18.462 1.00 97.88 706 LEU A CA 1
ATOM 5638 C C . LEU A 1 706 ? 8.596 8.680 17.806 1.00 97.88 706 LEU A C 1
ATOM 5640 O O . LEU A 1 706 ? 8.530 8.403 16.607 1.00 97.88 706 LEU A O 1
ATOM 5644 N N . GLY A 1 707 ? 9.658 8.379 18.560 1.00 98.38 707 GLY A N 1
ATOM 5645 C CA . GLY A 1 707 ? 10.862 7.730 18.056 1.00 98.38 707 GLY A CA 1
ATOM 5646 C C . GLY A 1 707 ? 11.641 8.625 17.094 1.00 98.38 707 GLY A C 1
ATOM 5647 O O . GLY A 1 707 ? 12.001 9.758 17.416 1.00 98.38 707 GLY A O 1
ATOM 5648 N N . TYR A 1 708 ? 11.898 8.103 15.904 1.00 98.81 708 TYR A N 1
ATOM 5649 C CA . TYR A 1 708 ? 12.648 8.747 14.836 1.00 98.81 708 TYR A CA 1
ATOM 5650 C C . TYR A 1 708 ? 11.741 9.078 13.661 1.00 98.81 708 TYR A C 1
ATOM 5652 O O . TYR A 1 708 ? 10.715 8.434 13.439 1.00 98.81 708 TYR A O 1
ATOM 5660 N N . ARG A 1 709 ? 12.162 10.044 12.853 1.00 98.62 709 ARG A N 1
ATOM 5661 C CA . ARG A 1 709 ? 11.435 10.477 11.662 1.00 98.62 709 ARG A CA 1
ATOM 5662 C C . ARG A 1 709 ? 12.373 10.639 10.473 1.00 98.62 709 ARG A C 1
ATOM 5664 O O . ARG A 1 709 ? 13.558 10.913 10.665 1.00 98.62 709 ARG A O 1
ATOM 5671 N N . ILE A 1 710 ? 11.856 10.477 9.254 1.00 98.38 710 ILE A N 1
ATOM 5672 C CA . ILE A 1 710 ? 12.667 10.693 8.044 1.00 98.38 710 ILE A CA 1
ATOM 5673 C C . ILE A 1 710 ? 13.115 12.151 7.905 1.00 98.38 710 ILE A C 1
ATOM 5675 O O . ILE A 1 710 ? 12.375 13.068 8.264 1.00 98.38 710 ILE A O 1
ATOM 5679 N N . THR A 1 711 ? 14.305 12.350 7.343 1.00 96.75 711 THR A N 1
ATOM 5680 C CA . THR A 1 711 ? 14.914 13.666 7.096 1.00 96.75 711 THR A CA 1
ATOM 5681 C C . THR A 1 711 ? 14.825 14.077 5.623 1.00 96.75 711 THR A C 1
ATOM 5683 O O . THR A 1 711 ? 14.441 13.294 4.750 1.00 96.75 711 THR A O 1
ATOM 5686 N N . ASP A 1 712 ? 15.235 15.305 5.314 1.00 92.62 712 ASP A N 1
ATOM 5687 C CA . ASP A 1 712 ? 15.470 15.769 3.943 1.00 92.62 712 ASP A CA 1
ATOM 5688 C C . ASP A 1 712 ? 16.515 14.901 3.220 1.00 92.62 712 ASP A C 1
ATOM 5690 O O . ASP A 1 712 ? 16.368 14.607 2.032 1.00 92.62 712 ASP A O 1
ATOM 5694 N N . ARG A 1 713 ? 17.513 14.380 3.947 1.00 92.12 713 ARG A N 1
ATOM 5695 C CA . ARG A 1 713 ? 18.494 13.440 3.393 1.00 92.12 713 ARG A CA 1
ATOM 5696 C C . ARG A 1 713 ? 17.833 12.144 2.924 1.00 92.12 713 ARG A C 1
ATOM 5698 O O . ARG A 1 713 ? 18.222 11.619 1.882 1.00 92.12 713 ARG A O 1
ATOM 5705 N N . PHE A 1 714 ? 16.820 11.631 3.635 1.00 95.12 714 PHE A N 1
ATOM 5706 C CA . PHE A 1 714 ? 16.065 10.439 3.198 1.00 95.12 714 PHE A CA 1
ATOM 5707 C C . PHE A 1 714 ? 15.325 10.727 1.892 1.00 95.12 714 PHE A C 1
ATOM 5709 O O . PHE A 1 714 ? 15.338 9.920 0.958 1.00 95.12 714 PHE A O 1
ATOM 5716 N N . VAL A 1 715 ? 14.712 11.909 1.809 1.00 93.38 715 VAL A N 1
ATOM 5717 C CA . VAL A 1 715 ? 14.013 12.379 0.611 1.00 93.38 715 VAL A CA 1
ATOM 5718 C C . VAL A 1 715 ? 14.972 12.462 -0.577 1.00 93.38 715 VAL A C 1
ATOM 5720 O O . VAL A 1 715 ? 14.718 11.848 -1.616 1.00 93.38 715 VAL A O 1
ATOM 5723 N N . HIS A 1 716 ? 16.122 13.109 -0.410 1.00 87.19 716 HIS A N 1
ATOM 5724 C CA . HIS A 1 716 ? 17.167 13.180 -1.435 1.00 87.19 716 HIS A CA 1
ATOM 5725 C C . HIS A 1 716 ? 17.684 11.791 -1.849 1.00 87.19 716 HIS A C 1
ATOM 5727 O O . HIS A 1 716 ? 17.741 11.453 -3.036 1.00 87.19 716 HIS A O 1
ATOM 5733 N N . GLY A 1 717 ? 18.010 10.952 -0.864 1.00 85.50 717 GLY A N 1
ATOM 5734 C CA . GLY A 1 717 ? 18.641 9.650 -1.061 1.00 85.50 717 GLY A CA 1
ATOM 5735 C C . GLY A 1 717 ? 17.745 8.619 -1.746 1.00 85.50 717 GLY A C 1
ATOM 5736 O O . GLY A 1 717 ? 18.231 7.868 -2.604 1.00 85.50 717 GLY A O 1
ATOM 5737 N N . PHE A 1 718 ? 16.451 8.602 -1.405 1.00 91.56 718 PHE A N 1
ATOM 5738 C CA . PHE A 1 718 ? 15.536 7.520 -1.777 1.00 91.56 718 PHE A CA 1
ATOM 5739 C C . PHE A 1 718 ? 14.324 7.963 -2.590 1.00 91.56 718 PHE A C 1
ATOM 5741 O O . PHE A 1 718 ? 13.941 7.240 -3.512 1.00 91.56 718 PHE A O 1
ATOM 5748 N N . LEU A 1 719 ? 13.746 9.148 -2.359 1.00 92.62 719 LEU A N 1
ATOM 5749 C CA . LEU A 1 719 ? 12.614 9.604 -3.181 1.00 92.62 719 LEU A CA 1
ATOM 5750 C C . LEU A 1 719 ? 13.053 9.998 -4.598 1.00 92.62 719 LEU A C 1
ATOM 5752 O O . LEU A 1 719 ? 12.246 9.903 -5.521 1.00 92.62 719 LEU A O 1
ATOM 5756 N N . GLY A 1 720 ? 14.339 10.297 -4.821 1.00 86.81 720 GLY A N 1
ATOM 5757 C CA . GLY A 1 720 ? 14.934 10.400 -6.163 1.00 86.81 720 GLY A CA 1
ATOM 5758 C C . GLY A 1 720 ? 14.927 9.080 -6.958 1.00 86.81 720 GLY A C 1
ATOM 5759 O O . GLY A 1 720 ? 15.251 9.056 -8.146 1.00 86.81 720 GLY A O 1
ATOM 5760 N N . LYS A 1 721 ? 14.543 7.947 -6.345 1.00 89.88 721 LYS A N 1
ATOM 5761 C CA . LYS A 1 721 ? 14.237 6.689 -7.054 1.00 89.88 721 LYS A CA 1
ATOM 5762 C C . LYS A 1 721 ? 12.842 6.710 -7.714 1.00 89.88 721 LYS A C 1
ATOM 5764 O O . LYS A 1 721 ? 12.569 5.851 -8.550 1.00 89.88 721 LYS A O 1
ATOM 5769 N N . ILE A 1 722 ? 11.994 7.693 -7.384 1.00 93.75 722 ILE A N 1
ATOM 5770 C CA . ILE A 1 722 ? 10.587 7.796 -7.813 1.00 93.75 722 ILE A CA 1
ATOM 5771 C C . ILE A 1 722 ? 10.294 9.138 -8.497 1.00 93.75 722 ILE A C 1
ATOM 5773 O O . ILE A 1 722 ? 9.714 9.146 -9.579 1.00 93.75 722 ILE A O 1
ATOM 5777 N N . PHE A 1 723 ? 10.706 10.258 -7.902 1.00 93.88 723 PHE A N 1
ATOM 5778 C CA . PHE A 1 723 ? 10.388 11.615 -8.354 1.00 93.88 723 PHE A CA 1
ATOM 5779 C C . PHE A 1 723 ? 11.578 12.305 -9.020 1.00 93.88 723 PHE A C 1
ATOM 5781 O O . PHE A 1 723 ? 12.727 12.037 -8.673 1.00 93.88 723 PHE A O 1
ATOM 5788 N N . ASP A 1 724 ? 11.288 13.226 -9.941 1.00 90.75 724 ASP A N 1
ATOM 5789 C CA . ASP A 1 724 ? 12.308 14.095 -10.546 1.00 90.75 724 ASP A CA 1
ATOM 5790 C C . ASP A 1 724 ? 12.779 15.187 -9.576 1.00 90.75 724 ASP A C 1
ATOM 5792 O O . ASP A 1 724 ? 13.947 15.552 -9.574 1.00 90.75 724 ASP A O 1
ATOM 5796 N N . THR A 1 725 ? 11.872 15.695 -8.737 1.00 87.56 725 THR A N 1
ATOM 5797 C CA . THR A 1 725 ? 12.136 16.783 -7.781 1.00 87.56 725 THR A CA 1
ATOM 5798 C C . THR A 1 725 ? 11.757 16.343 -6.363 1.00 87.56 725 THR A C 1
ATOM 5800 O O . THR A 1 725 ? 10.739 16.799 -5.828 1.00 87.56 725 THR A O 1
ATOM 5803 N N . PRO A 1 726 ? 12.508 15.412 -5.746 1.00 88.69 726 PRO A N 1
ATOM 5804 C CA . PRO A 1 726 ? 12.094 14.765 -4.501 1.00 88.69 726 PRO A CA 1
ATOM 5805 C C . PRO A 1 726 ? 11.922 15.747 -3.330 1.00 88.69 726 PRO A C 1
ATOM 5807 O O . PRO A 1 726 ? 10.935 15.638 -2.607 1.00 88.69 726 PRO A O 1
ATOM 581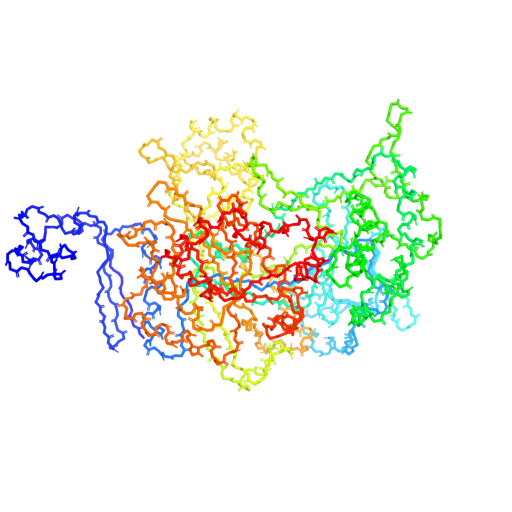0 N N . ASN A 1 727 ? 12.783 16.762 -3.187 1.00 87.06 727 ASN A N 1
ATOM 5811 C CA . ASN A 1 727 ? 12.690 17.745 -2.091 1.00 87.06 727 ASN A CA 1
ATOM 5812 C C . ASN A 1 727 ? 11.414 18.606 -2.143 1.00 87.06 727 ASN A C 1
ATOM 5814 O O . ASN A 1 727 ? 10.960 19.106 -1.119 1.00 87.06 727 ASN A O 1
ATOM 5818 N N . ALA A 1 728 ? 10.802 18.765 -3.321 1.00 89.50 728 ALA A N 1
ATOM 5819 C CA . ALA A 1 728 ? 9.542 19.494 -3.448 1.00 89.50 728 ALA A CA 1
ATOM 5820 C C . ALA A 1 728 ? 8.338 18.667 -2.956 1.00 89.50 728 ALA A C 1
ATOM 5822 O O . ALA A 1 728 ? 7.305 19.234 -2.596 1.00 89.50 728 ALA A O 1
ATOM 5823 N N . VAL A 1 729 ? 8.464 17.333 -2.928 1.00 93.12 729 VAL A N 1
ATOM 5824 C CA . VAL A 1 729 ? 7.390 16.410 -2.528 1.00 93.12 729 VAL A CA 1
ATOM 5825 C C . VAL A 1 729 ? 7.092 16.559 -1.038 1.00 93.12 729 VAL A C 1
ATOM 5827 O O . VAL A 1 729 ? 5.950 16.843 -0.657 1.00 93.12 729 VAL A O 1
ATOM 5830 N N . PHE A 1 730 ? 8.125 16.436 -0.203 1.00 94.31 730 PHE A N 1
ATOM 5831 C CA . PHE A 1 730 ? 8.048 16.623 1.245 1.00 94.31 730 PHE A CA 1
ATOM 5832 C C . PHE A 1 730 ? 8.863 17.851 1.649 1.00 94.31 730 PHE A C 1
ATOM 5834 O O . PHE A 1 730 ? 10.077 17.786 1.805 1.00 94.31 730 PHE A O 1
ATOM 5841 N N . THR A 1 731 ? 8.159 18.973 1.790 1.00 91.88 731 THR A N 1
ATOM 5842 C CA . THR A 1 731 ? 8.704 20.258 2.239 1.00 91.88 731 THR A CA 1
ATOM 5843 C C . THR A 1 731 ? 9.077 20.218 3.721 1.00 91.88 731 THR A C 1
ATOM 5845 O O . THR A 1 731 ? 8.681 19.303 4.447 1.00 91.88 731 THR A O 1
ATOM 5848 N N . GLU A 1 732 ? 9.793 21.237 4.203 1.00 93.12 732 GLU A N 1
ATOM 5849 C CA . GLU A 1 732 ? 10.156 21.329 5.623 1.00 93.12 732 GLU A CA 1
ATOM 5850 C C . GLU A 1 732 ? 8.928 21.294 6.546 1.00 93.12 732 GLU A C 1
ATOM 5852 O O . GLU A 1 732 ? 8.945 20.568 7.533 1.00 93.12 732 GLU A O 1
ATOM 5857 N N . GLU A 1 733 ? 7.826 21.965 6.192 1.00 94.62 733 GLU A N 1
ATOM 5858 C CA . GLU A 1 733 ? 6.576 21.923 6.973 1.00 94.62 733 GLU A CA 1
ATOM 5859 C C . GLU A 1 733 ? 5.947 20.520 7.061 1.00 94.62 733 GLU A C 1
ATOM 5861 O O . GLU A 1 733 ? 5.239 20.217 8.022 1.00 94.62 733 GLU A O 1
ATOM 5866 N N . ILE A 1 734 ? 6.210 19.647 6.081 1.00 96.75 734 ILE A N 1
ATOM 5867 C CA . ILE A 1 734 ? 5.769 18.245 6.079 1.00 96.75 734 ILE A CA 1
ATOM 5868 C C . ILE A 1 734 ? 6.739 17.379 6.890 1.00 96.75 734 ILE A C 1
ATOM 5870 O O . ILE A 1 734 ? 6.303 16.530 7.665 1.00 96.75 734 ILE A O 1
ATOM 5874 N N . LEU A 1 735 ? 8.050 17.573 6.719 1.00 97.75 735 LEU A N 1
ATOM 5875 C CA . LEU A 1 735 ? 9.076 16.807 7.436 1.00 97.75 735 LEU A CA 1
ATOM 5876 C C . LEU A 1 735 ? 9.128 17.158 8.929 1.00 97.75 735 LEU A C 1
ATOM 5878 O O . LEU A 1 735 ? 9.426 16.285 9.746 1.00 97.75 735 LEU A O 1
ATOM 5882 N N . LYS A 1 736 ? 8.782 18.405 9.269 1.00 97.75 736 LYS A N 1
ATOM 5883 C CA . LYS A 1 736 ? 8.759 18.979 10.617 1.00 97.75 736 LYS A CA 1
ATOM 5884 C C . LYS A 1 736 ? 7.380 19.584 10.931 1.00 97.75 736 LYS A C 1
ATOM 5886 O O . LYS A 1 736 ? 7.228 20.810 10.896 1.00 97.75 736 LYS A O 1
ATOM 5891 N N . PRO A 1 737 ? 6.359 18.757 11.231 1.00 97.50 737 PRO A N 1
ATOM 5892 C CA . PRO A 1 737 ? 4.986 19.216 11.474 1.00 97.50 737 PRO A CA 1
ATOM 5893 C C . PRO A 1 737 ? 4.853 20.289 12.565 1.00 97.50 737 PRO A C 1
ATOM 5895 O O . PRO A 1 737 ? 3.935 21.107 12.524 1.00 97.50 737 PRO A O 1
ATOM 5898 N N . GLU A 1 738 ? 5.779 20.325 13.523 1.00 97.62 738 GLU A N 1
ATOM 5899 C CA . GLU A 1 738 ? 5.860 21.330 14.585 1.00 97.62 738 GLU A CA 1
ATOM 5900 C C . GLU A 1 738 ? 6.033 22.765 14.065 1.00 97.62 738 GLU A C 1
ATOM 5902 O O . GLU A 1 738 ? 5.642 23.717 14.739 1.00 97.62 738 GLU A O 1
ATOM 5907 N N . THR A 1 739 ? 6.566 22.937 12.851 1.00 97.25 739 THR A N 1
ATOM 5908 C CA . THR A 1 739 ? 6.733 24.254 12.213 1.00 97.25 739 THR A CA 1
ATOM 5909 C C . THR A 1 739 ? 5.408 24.852 11.739 1.00 97.25 739 THR A C 1
ATOM 5911 O O . THR A 1 739 ? 5.299 26.070 11.624 1.00 97.25 739 THR A O 1
ATOM 5914 N N . GLN A 1 740 ? 4.379 24.023 11.523 1.00 96.69 740 GLN A N 1
ATOM 5915 C CA . GLN A 1 740 ? 3.040 24.490 11.153 1.00 96.69 740 GLN A CA 1
ATOM 5916 C C . GLN A 1 740 ? 2.316 25.130 12.348 1.00 96.69 740 GLN A C 1
ATOM 5918 O O . GLN A 1 740 ? 1.588 26.107 12.181 1.00 96.69 740 GLN A O 1
ATOM 5923 N N . SER A 1 741 ? 2.489 24.565 13.549 1.00 97.25 741 SER A N 1
ATOM 5924 C CA . SER A 1 741 ? 2.040 25.135 14.826 1.00 97.25 741 SER A CA 1
ATOM 5925 C C . SER A 1 741 ? 2.625 24.347 16.001 1.00 97.25 741 SER A C 1
ATOM 5927 O O . SER A 1 741 ? 2.214 23.213 16.265 1.00 97.25 741 SER A O 1
ATOM 5929 N N . MET A 1 742 ? 3.542 24.969 16.749 1.00 97.56 742 MET A N 1
ATOM 5930 C CA . MET A 1 742 ? 4.161 24.347 17.926 1.00 97.56 742 MET A CA 1
ATOM 5931 C C . MET A 1 742 ? 3.140 24.060 19.038 1.00 97.56 742 MET A C 1
ATOM 5933 O O . MET A 1 742 ? 3.231 23.036 19.707 1.00 97.56 742 MET A O 1
ATOM 5937 N N . GLU A 1 743 ? 2.135 24.925 19.205 1.00 97.19 743 GLU A N 1
ATOM 5938 C CA . GLU A 1 743 ? 1.069 24.750 20.199 1.00 97.19 743 GLU A CA 1
ATOM 5939 C C . GLU A 1 743 ? 0.232 23.496 19.911 1.00 97.19 743 GLU A C 1
ATOM 5941 O O . GLU A 1 743 ? 0.045 22.657 20.792 1.00 97.19 743 GLU A O 1
ATOM 5946 N N . VAL A 1 744 ? -0.222 23.328 18.663 1.00 97.06 744 VAL A N 1
ATOM 5947 C CA . VAL A 1 744 ? -1.014 22.155 18.257 1.00 97.06 744 VAL A CA 1
ATOM 5948 C C . VAL A 1 744 ? -0.173 20.883 18.315 1.00 97.06 744 VAL A C 1
ATOM 5950 O O . VAL A 1 744 ? -0.673 19.835 18.724 1.00 97.06 744 VAL A O 1
ATOM 5953 N N . PHE A 1 745 ? 1.106 20.967 17.941 1.00 98.06 745 PHE A N 1
ATOM 5954 C CA . PHE A 1 745 ? 2.032 19.847 18.063 1.00 98.06 745 PHE A CA 1
ATOM 5955 C C . PHE A 1 745 ? 2.187 19.417 19.528 1.00 98.06 745 PHE A C 1
ATOM 5957 O O . PHE A 1 745 ? 1.981 18.249 19.848 1.00 98.06 745 PHE A O 1
ATOM 5964 N N . ALA A 1 746 ? 2.464 20.356 20.438 1.00 97.62 746 ALA A N 1
ATOM 5965 C CA . ALA A 1 746 ? 2.593 20.077 21.866 1.00 97.62 746 ALA A CA 1
ATOM 5966 C C . ALA A 1 746 ? 1.290 19.532 22.482 1.00 97.62 746 ALA A C 1
ATOM 5968 O O . ALA A 1 746 ? 1.344 18.596 23.284 1.00 97.62 746 ALA A O 1
ATOM 5969 N N . ASP A 1 747 ? 0.119 20.063 22.106 1.00 95.69 747 ASP A N 1
ATOM 5970 C CA . ASP A 1 747 ? -1.174 19.511 22.536 1.00 95.69 747 ASP A CA 1
ATOM 5971 C C . ASP A 1 747 ? -1.366 18.070 22.052 1.00 95.69 747 ASP A C 1
ATOM 5973 O O . ASP A 1 747 ? -1.760 17.212 22.841 1.00 95.69 747 ASP A O 1
ATOM 5977 N N . GLY A 1 748 ? -1.026 17.795 20.790 1.00 95.94 748 GLY A N 1
ATOM 5978 C CA . GLY A 1 748 ? -1.136 16.470 20.190 1.00 95.94 748 GLY A CA 1
ATOM 5979 C C . GLY A 1 748 ? -0.208 15.425 20.812 1.00 95.94 748 GLY A C 1
ATOM 5980 O O . GLY A 1 748 ? -0.601 14.272 20.906 1.00 95.94 748 GLY A O 1
ATOM 5981 N N . ILE A 1 749 ? 0.986 15.806 21.285 1.00 96.81 749 ILE A N 1
ATOM 5982 C CA . ILE A 1 749 ? 1.881 14.905 22.042 1.00 96.81 749 ILE A CA 1
ATOM 5983 C C . ILE A 1 749 ? 1.340 14.618 23.450 1.00 96.81 749 ILE A C 1
ATOM 5985 O O . ILE A 1 749 ? 1.551 13.538 24.001 1.00 96.81 749 ILE A O 1
ATOM 5989 N N . ASN A 1 750 ? 0.682 15.604 24.065 1.00 93.62 750 ASN A N 1
ATOM 5990 C CA . ASN A 1 750 ? 0.076 15.455 25.390 1.00 93.62 750 ASN A CA 1
ATOM 5991 C C . ASN A 1 750 ? -1.237 14.657 25.362 1.00 93.62 750 ASN A C 1
ATOM 5993 O O . ASN A 1 750 ? -1.718 14.246 26.419 1.00 93.62 750 ASN A O 1
ATOM 5997 N N . ASN A 1 751 ? -1.862 14.546 24.190 1.00 91.44 751 ASN A N 1
ATOM 5998 C CA . ASN A 1 751 ? -3.061 13.753 23.934 1.00 91.44 751 ASN A CA 1
ATOM 5999 C C . ASN A 1 751 ? -2.716 12.275 23.759 1.00 91.44 751 ASN A C 1
ATOM 6001 O O . ASN A 1 751 ? -3.463 11.450 24.334 1.00 91.44 751 ASN A O 1
#

Foldseek 3Di:
DEEAEAEALVQLQAFLVVVPFAAPVPDDPVCVVVVSHDPDRRQTDVSSDWDKDWDDDLVLYIYMYTNDDPVVVVVLQVLLSVQVNQLSVQFKHKFQFWKWFWWFKWWLFFKDQPDCVQPDPPFWLVLCCVFPVVQWDADPLGKTAGNVHNLEIEDTSRWMQGNVVQKIWHDDPNDIGIDGNDASHWYAYLLLKIWHWAADPPDRDITIMIIALGTAMEMAFLFDDLLCRNLNFDFCVLQKDKDFQWDDDLVVLVVLLVCQQPDQQQQFFDPPLNVVDPDRRDTLLDPVQDLLNNLLSLADDPRTDPVSNVVSVPDDLSSLLVNSVLSSPDDVVCPPVSSVQWAADQDPNHGGTGIDGNNDTDMFMWGFFFADLVRHTDIFTWHPTGDGTDIAIFEGGIKMKGWAAQPPPDAAEDPPADSQFIFIAMHYPDQWDWDFCQPLLQAQSCLVVLQQLLDPPKDWPQFDFQALVNLCVQLVPVVNLVRHDPSNSVSSVVCNVVRPGTDTGSSGGHDDPNDHDSGITITGGRPCVVVVVSVVSNSVSNCSSVVHRPPTDHGYTNLAHEYGYEFAADDVVFAGQQLAFFKFWDDPVLVQVCQQFSFDSPPADPQHTHGCGHRVCVVNHPDDCVSSSVSVSVSCVRRVHIHMYGYAQAHANRTGRHCSSVSCVSVQVRPDDSVSNDVVVCVVQVQKDADCWDDDPNDIQHRSSRGIFGDLVVQSVGVSNIGSHSCSSQDPCRRRVCVVPVVSSSRNSSD

Secondary structure (DSSP, 8-state):
-EEEEEE-GGGGG-BTTTTTPPBGGG--HHHHHTT-SBSSTTPBGGGG---EEEEE-TTSEEEEEES---HHHHHHHHHHHHHHHHHHHSSEEEE--EEEEEEEEEEEETEES-SGGG--TT--HHHHHHHHGGGEEE-TTS-EEESS-TTEEE--SS-EEETTTTEEEEEETTEEEEEE--TT-EEE-TTS-EEEEEE-TTSS-EEEEEE-S--EEEEE-S--TTS-TGGGTS-SGGGEEEEEPB-S-HHHHHHHHHHHHH---TT-BPTT-GGG-S-TT--TTSTTS-HHHHHHHTS--TTB-HHHHHHHHHS-HHHHHHHHHHHHH--GGGGGGGGGGEE--EETTEE-SB-EETTEE-EEEEEEEEE-TTS-EEEEEBPTTEEEEEEEEEESS-EEEEEE-TTS--SSS-TT--TTS-EEEEEE--SEEEE--SGGGSTTT-HHHHHHHHSTT--EESB--B-HHHHHHHHS-HHHHTTS-HHHHHHHHHHHHTT-S-B--TT-BPEETTEE-S--EEEEEPHHHHSHHHHHHHHHHHHHHTT--TTSPP-----EEEEEEE----BTTB-------SEEEE-HHHHHHHHHH-EESSS--SSS-EE--GGG-GGG--S-HHHHHHHHHHHHHHHT--EEEEEEEEETTTEEEETHHHHHHHHHHTTS-GGGG-HHHHHHTTSEEEPPPEEETTEEE-GGGG-EEE-HHHHHHHGGGTBSSHHHHS-HHHH-GGGT-HHHHHHHHH-

InterPro domains:
  IPR058710 PPi-type phosphoenolpyruvate carboxykinase lobe 2 domain [PF26300] (247-357)

pLDDT: mean 93.16, std 5.7, range [61.44, 98.81]